Protein 6QLA (pdb70)

Nearest PDB structures (foldseek):
  6qla-assembly1_B  TM=1.001E+00  e=7.363E-68  permafrost metagenome
  6zl7-assembly1_A  TM=1.003E+00  e=6.045E-66  uncultured bacterium
  6qin-assembly1_B  TM=1.001E+00  e=2.242E-65  permafrost metagenome
  6qin-assembly1_A  TM=1.002E+00  e=3.211E-62  permafrost metagenome
  4q3o-assembly4_H  TM=8.516E-01  e=9.243E-25  unidentified

Foldseek 3Di:
DCVPDDFPPVFDPLVVVVVVVVVVLDDDDCVPVLVVLQVSVVVVLVVLLVLLVVVAAWDWDWDAFLNWIKIKIAGNVAADLQAPQAEEEEEEDDLQAYCADSRQCLVQGLLRRLLRYIYIYTRWDGPPVAAPPRRLVRSLRNVVRCVVRHPQLRYEYEYFQVRLLNSQLNQLVNVVVVHDGHQEYESELHYLWAQADDLCDLLPVFDDDPPDDTDHDDRDHPGSRCPPPDSPPCSSRVLVPLVSLLVHAEYEYEFEQNESRQVVSVSSQVSNVVSVHHYHYYYHYSAYGPRLSNPRGVVNSVVSNVVSVSSSVRGDRDD/DCVPDDFPPVFDPQVVVLVVVVVVLDDDDCPPVLVVVQVSVVVVLVVLLVLLVVPFAWDWDWDAFLNWIKIKIAGPVAADLQAPQAEEEEEEDDLQAYCADSRQCLVFGLLRRLLRYIYIYTRWDGPPVAAPPRRLVRSLRNVVRCVVRHPQLRYEYEYFQVRLQNSQLNQLVNVVVVHDGHQEYESELHYLWAQADDLCDLLPVFDDDPPDDTDHDDRFHPRSNCPPPDSPPCSRRVLVPLVSLLVHHEYEYEFEQNESRQVVSVSSVVSNVVSVHHYHYYYHYSAYGPRLSNPRGVVNSVVSNVVSVSSSVRGDRDD

Structure (mmCIF, N/CA/C/O backbone):
data_6QLA
#
_entry.id   6QLA
#
_cell.length_a   47.140
_cell.length_b   92.180
_cell.length_c   74.460
_cell.angle_alpha   90.000
_cell.angle_beta   106.410
_cell.angle_gamma   90.000
#
_symmetry.space_group_name_H-M   'P 1 21 1'
#
loop_
_entity.id
_entity.type
_entity.pdbx_description
1 polymer PMGL2
2 non-polymer 'CHLORIDE ION'
3 non-polymer 1-(2-METHOXY-ETHOXY)-2-{2-[2-(2-METHOXY-ETHOXY]-ETHOXY}-ETHANE
4 non-polymer 'MAGNESIUM ION'
5 water water
#
loop_
_atom_site.group_PDB
_atom_site.id
_atom_site.type_symbol
_atom_site.label_atom_id
_atom_site.label_alt_id
_atom_site.label_comp_id
_atom_site.label_asym_id
_atom_site.label_entity_id
_atom_site.label_seq_id
_atom_site.pdbx_PDB_ins_code
_atom_site.Cartn_x
_atom_site.Cartn_y
_atom_site.Cartn_z
_atom_site.occupancy
_atom_site.B_iso_or_equiv
_atom_site.auth_seq_id
_atom_site.auth_comp_id
_atom_site.auth_asym_id
_atom_site.auth_atom_id
_atom_site.pdbx_PDB_model_num
ATOM 1 N N . LEU A 1 14 ? 35.237 19.211 11.984 1.00 53.55 14 LEU A N 1
ATOM 2 C CA . LEU A 1 14 ? 35.155 19.079 10.506 1.00 54.66 14 LEU A CA 1
ATOM 3 C C . LEU A 1 14 ? 33.786 19.600 10.034 1.00 45.67 14 LEU A C 1
ATOM 4 O O . LEU A 1 14 ? 33.737 20.396 9.090 1.00 44.98 14 LEU A O 1
ATOM 6 N N . MET A 1 15 ? 32.710 19.172 10.679 1.00 44.11 15 MET A N 1
ATOM 7 C CA . MET A 1 15 ? 31.321 19.418 10.213 1.00 44.71 15 MET A CA 1
ATOM 8 C C . MET A 1 15 ? 30.872 20.851 10.523 1.00 49.61 15 MET A C 1
ATOM 9 O O . MET A 1 15 ? 29.887 21.282 9.906 1.00 45.54 15 MET A O 1
ATOM 14 N N . SER A 1 16 ? 31.546 21.550 11.440 1.00 56.02 16 SER A N 1
ATOM 15 C CA . SER A 1 16 ? 31.208 22.940 11.858 1.00 57.38 16 SER A CA 1
ATOM 16 C C . SER A 1 16 ? 31.484 23.910 10.698 1.00 56.07 16 SER A C 1
ATOM 17 O O . SER A 1 16 ? 30.901 25.031 10.713 1.00 52.12 16 SER A O 1
ATOM 19 N N . TRP A 1 17 ? 32.315 23.493 9.729 1.00 46.32 17 TRP A N 1
ATOM 20 C CA . TRP A 1 17 ? 32.629 24.262 8.493 1.00 48.24 17 TRP A CA 1
ATOM 21 C C . TRP A 1 17 ? 31.481 24.155 7.470 1.00 43.95 17 TRP A C 1
ATOM 22 O O . TRP A 1 17 ? 31.490 24.915 6.461 1.00 43.19 17 TRP A O 1
ATOM 33 N N . LEU A 1 18 ? 30.571 23.192 7.637 1.00 32.78 18 LEU A N 1
ATOM 34 C CA . LEU A 1 18 ? 29.483 22.974 6.655 1.00 28.76 18 LEU A CA 1
ATOM 35 C C . LEU A 1 18 ? 28.270 23.755 7.102 1.00 25.06 18 LEU A C 1
ATOM 36 O O . LEU A 1 18 ? 27.946 23.859 8.301 1.00 25.57 18 LEU A O 1
ATOM 41 N N . PRO A 1 19 ? 27.420 24.168 6.135 1.00 20.29 19 PRO A N 1
ATOM 42 C CA . PRO A 1 19 ? 26.091 24.616 6.469 1.00 22.31 19 PRO A CA 1
ATOM 43 C C . PRO A 1 19 ? 25.333 23.389 6.950 1.00 21.47 19 PRO A C 1
ATOM 44 O O . PRO A 1 19 ? 25.749 22.244 6.633 1.00 20.34 19 PRO A O 1
ATOM 48 N N . PRO A 1 20 ? 24.205 23.593 7.630 1.00 21.57 20 PRO A N 1
ATOM 49 C CA . PRO A 1 20 ? 23.289 22.493 7.883 1.00 20.49 20 PRO A CA 1
ATOM 50 C C . PRO A 1 20 ? 22.960 21.849 6.527 1.00 19.90 20 PRO A C 1
ATOM 51 O O . PRO A 1 20 ? 22.896 22.529 5.495 1.00 18.69 20 PRO A O 1
ATOM 55 N N . SER A 1 21 ? 22.712 20.541 6.517 1.00 16.46 21 SER A N 1
ATOM 56 C CA . SER A 1 21 ? 22.265 19.898 5.270 1.00 14.95 21 SER A CA 1
ATOM 57 C C . SER A 1 21 ? 21.054 20.654 4.722 1.00 12.70 21 SER A C 1
ATOM 58 O O . SER A 1 21 ? 20.065 20.875 5.399 1.00 13.86 21 SER A O 1
ATOM 61 N N . ASN A 1 22 ? 21.140 20.948 3.418 1.00 13.43 22 ASN A N 1
ATOM 62 C CA . ASN A 1 22 ? 20.045 21.654 2.738 1.00 13.98 22 ASN A CA 1
ATOM 63 C C . ASN A 1 22 ? 18.819 20.770 2.535 1.00 13.31 22 ASN A C 1
ATOM 64 O O . ASN A 1 22 ? 17.802 21.226 2.040 1.00 15.13 22 ASN A O 1
ATOM 69 N N . GLN A 1 23 ? 18.869 19.483 2.917 1.00 11.78 23 GLN A N 1
ATOM 70 C CA . GLN A 1 23 ? 17.694 18.598 2.892 1.00 13.05 23 GLN A CA 1
ATOM 71 C C . GLN A 1 23 ? 16.787 18.806 4.094 1.00 12.28 23 GLN A C 1
ATOM 72 O O . GLN A 1 23 ? 15.636 18.355 4.058 1.00 15.65 23 GLN A O 1
ATOM 78 N N . LEU A 1 24 ? 17.273 19.424 5.150 1.00 12.35 24 LEU A N 1
ATOM 79 C CA . LEU A 1 24 ? 16.572 19.454 6.451 1.00 13.75 24 LEU A CA 1
ATOM 80 C C . LEU A 1 24 ? 15.399 20.447 6.467 1.00 14.43 24 LEU A C 1
ATOM 81 O O . LEU A 1 24 ? 15.524 21.566 5.903 1.00 15.75 24 LEU A O 1
ATOM 86 N N . SER A 1 25 ? 14.340 20.074 7.152 1.00 14.08 25 SER A N 1
ATOM 87 C CA . SER A 1 25 ? 13.161 20.933 7.430 1.00 14.76 25 SER A CA 1
ATOM 88 C C . SER A 1 25 ? 13.624 22.100 8.298 1.00 15.66 25 SER A C 1
ATOM 89 O O . SER A 1 25 ? 14.592 22.020 9.065 1.00 14.72 25 SER A O 1
ATOM 92 N N . PRO A 1 26 ? 12.860 23.213 8.302 1.00 17.60 26 PRO A N 1
ATOM 93 C CA . PRO A 1 26 ? 13.151 24.264 9.284 1.00 17.96 26 PRO A CA 1
ATOM 94 C C . PRO A 1 26 ? 13.082 23.781 10.731 1.00 15.23 26 PRO A C 1
ATOM 95 O O . PRO A 1 26 ? 13.891 24.185 11.570 1.00 17.20 26 PRO A O 1
ATOM 99 N N . GLU A 1 27 ? 12.162 22.866 11.012 1.00 15.32 27 GLU A N 1
ATOM 100 C CA . GLU A 1 27 ? 12.025 22.287 12.362 1.00 15.13 27 GLU A CA 1
ATOM 101 C C . GLU A 1 27 ? 13.307 21.535 12.701 1.00 15.20 27 GLU A C 1
ATOM 102 O O . GLU A 1 27 ? 13.805 21.665 13.843 1.00 14.68 27 GLU A O 1
ATOM 111 N N . ALA A 1 28 ? 13.867 20.735 11.781 1.00 12.95 28 ALA A N 1
ATOM 112 C CA . ALA A 1 28 ? 15.119 20.023 12.102 1.00 15.03 28 ALA A CA 1
ATOM 113 C C . ALA A 1 28 ? 16.267 21.011 12.357 1.00 13.96 28 ALA A C 1
ATOM 114 O O . ALA A 1 28 ? 17.098 20.732 13.211 1.00 14.41 28 ALA A O 1
ATOM 116 N N . ARG A 1 29 ? 16.325 22.098 11.592 1.00 15.65 29 ARG A N 1
ATOM 117 C CA . ARG A 1 29 ? 17.405 23.077 11.848 1.00 16.40 29 ARG A CA 1
ATOM 118 C C . ARG A 1 29 ? 17.266 23.657 13.257 1.00 16.80 29 ARG A C 1
ATOM 119 O O . ARG A 1 29 ? 18.336 23.840 13.932 1.00 16.62 29 ARG A O 1
ATOM 132 N N . SER A 1 30 ? 16.041 23.854 13.734 1.00 17.83 30 SER A N 1
ATOM 133 C CA . SER A 1 30 ? 15.783 24.318 15.125 1.00 17.06 30 SER A CA 1
ATOM 134 C C . SER A 1 30 ? 16.232 23.243 16.118 1.00 18.51 30 SER A C 1
ATOM 135 O O . SER A 1 30 ? 16.927 23.527 17.115 1.00 16.63 30 SER A O 1
ATOM 140 N N . VAL A 1 31 ? 15.870 21.990 15.853 1.00 14.79 31 VAL A N 1
ATOM 141 C CA . VAL A 1 31 ? 16.272 20.906 16.776 1.00 14.57 31 VAL A CA 1
ATOM 142 C C . VAL A 1 31 ? 17.803 20.817 16.853 1.00 14.27 31 VAL A C 1
ATOM 143 O O . VAL A 1 31 ? 18.309 20.522 17.923 1.00 16.55 31 VAL A O 1
ATOM 147 N N . LEU A 1 32 ? 18.506 20.984 15.745 1.00 14.01 32 LEU A N 1
ATOM 148 C CA . LEU A 1 32 ? 19.984 20.909 15.752 1.00 16.03 32 LEU A CA 1
ATOM 149 C C . LEU A 1 32 ? 20.534 21.908 16.773 1.00 16.00 32 LEU A C 1
ATOM 150 O O . LEU A 1 32 ? 21.468 21.591 17.466 1.00 16.43 32 LEU A O 1
ATOM 155 N N . ASP A 1 33 ? 19.946 23.092 16.837 1.00 16.45 33 ASP A N 1
ATOM 156 C CA . ASP A 1 33 ? 20.460 24.080 17.821 1.00 16.58 33 ASP A CA 1
ATOM 157 C C . ASP A 1 33 ? 20.079 23.666 19.235 1.00 17.99 33 ASP A C 1
ATOM 158 O O . ASP A 1 33 ? 20.879 23.835 20.190 1.00 17.57 33 ASP A O 1
ATOM 163 N N . ARG A 1 34 ? 18.887 23.105 19.422 1.00 15.39 34 ARG A N 1
ATOM 164 C CA . ARG A 1 34 ? 18.474 22.612 20.762 1.00 16.47 34 ARG A CA 1
ATOM 165 C C . ARG A 1 34 ? 19.380 21.467 21.199 1.00 17.12 34 ARG A C 1
ATOM 166 O O . ARG A 1 34 ? 19.731 21.371 22.430 1.00 17.31 34 ARG A O 1
ATOM 180 N N . MET A 1 35 ? 19.781 20.630 20.248 1.00 17.75 35 MET A N 1
ATOM 181 C CA . MET A 1 35 ? 20.704 19.517 20.562 1.00 17.78 35 MET A CA 1
ATOM 182 C C . MET A 1 35 ? 22.020 20.085 21.091 1.00 18.73 35 MET A C 1
ATOM 183 O O . MET A 1 35 ? 22.552 19.521 22.056 1.00 19.48 35 MET A O 1
ATOM 188 N N . ASP A 1 36 ? 22.537 21.145 20.447 1.00 20.63 36 ASP A N 1
ATOM 189 C CA . ASP A 1 36 ? 23.834 21.763 20.836 1.00 24.05 36 ASP A CA 1
ATOM 190 C C . ASP A 1 36 ? 23.668 22.355 22.234 1.00 23.68 36 ASP A C 1
ATOM 191 O O . ASP A 1 36 ? 24.551 22.159 23.088 1.00 23.01 36 ASP A O 1
ATOM 196 N N . ALA A 1 37 ? 22.533 22.976 22.533 1.00 21.17 37 ALA A N 1
ATOM 197 C CA . ALA A 1 37 ? 22.315 23.596 23.862 1.00 22.29 37 ALA A CA 1
ATOM 198 C C . ALA A 1 37 ? 22.225 22.508 24.938 1.00 23.78 37 ALA A C 1
ATOM 199 O O . ALA A 1 37 ? 22.480 22.793 26.109 1.00 25.79 37 ALA A O 1
ATOM 201 N N . ALA A 1 38 ? 21.799 21.290 24.580 1.00 21.12 38 ALA A N 1
ATOM 202 C CA . ALA A 1 38 ? 21.536 20.192 25.530 1.00 20.97 38 ALA A CA 1
ATOM 203 C C . ALA A 1 38 ? 22.809 19.366 25.756 1.00 23.72 38 ALA A C 1
ATOM 204 O O . ALA A 1 38 ? 22.715 18.405 26.514 1.00 26.86 38 ALA A O 1
ATOM 206 N N . LYS A 1 39 ? 23.926 19.698 25.109 1.00 23.35 39 LYS A N 1
ATOM 207 C CA . LYS A 1 39 ? 25.178 18.893 25.180 1.00 28.00 39 LYS A CA 1
ATOM 208 C C . LYS A 1 39 ? 25.722 18.946 26.614 1.00 27.74 39 LYS A C 1
ATOM 209 O O . LYS A 1 39 ? 25.522 19.951 27.339 1.00 28.70 39 LYS A O 1
ATOM 211 N N . ALA A 1 40 ? 26.278 17.830 27.061 1.00 27.32 40 ALA A N 1
ATOM 212 C CA . ALA A 1 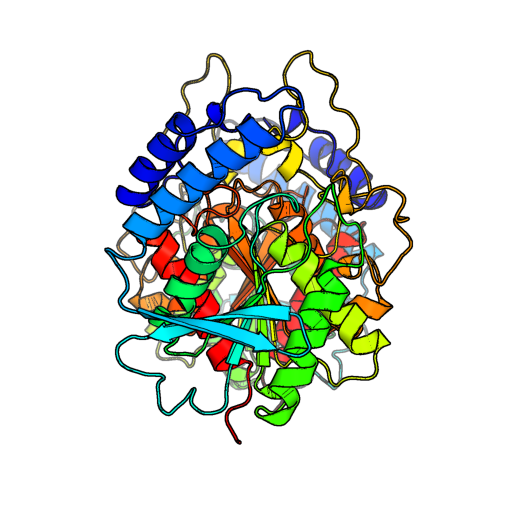40 ? 26.824 17.696 28.425 1.00 28.58 40 ALA A CA 1
ATOM 213 C C . ALA A 1 40 ? 28.095 18.516 28.560 1.00 30.32 40 ALA A C 1
ATOM 214 O O . ALA A 1 40 ? 28.904 18.560 27.640 1.00 30.13 40 ALA A O 1
ATOM 216 N N . PRO A 1 41 ? 28.321 19.113 29.749 1.00 31.30 41 PRO A N 1
ATOM 217 C CA . PRO A 1 41 ? 29.619 19.701 30.082 1.00 38.26 41 PRO A CA 1
ATOM 218 C C . PRO A 1 41 ? 30.580 18.543 30.379 1.00 41.15 41 PRO A C 1
ATOM 219 O O . PRO A 1 41 ? 30.176 17.387 30.298 1.00 37.02 41 PRO A O 1
ATOM 223 N N . GLU A 1 42 ? 31.837 18.850 30.711 1.00 46.83 42 GLU A N 1
ATOM 224 C CA . GLU A 1 42 ? 32.866 17.812 30.999 1.00 48.80 42 GLU A CA 1
ATOM 225 C C . GLU A 1 42 ? 32.634 17.267 32.409 1.00 43.21 42 GLU A C 1
ATOM 226 O O . GLU A 1 42 ? 32.405 18.080 33.325 1.00 41.82 42 GLU A O 1
ATOM 232 N N . PHE A 1 43 ? 32.631 15.946 32.575 1.00 42.11 43 PHE A N 1
ATOM 233 C CA . PHE A 1 43 ? 32.330 15.297 33.877 1.00 42.91 43 PHE A CA 1
ATOM 234 C C . PHE A 1 43 ? 33.586 14.730 34.528 1.00 49.76 43 PHE A C 1
ATOM 235 O O . PHE A 1 43 ? 33.480 14.340 35.699 1.00 44.59 43 PHE A O 1
ATOM 243 N N . ASN A 1 44 ? 34.678 14.569 33.779 1.00 51.49 44 ASN A N 1
ATOM 244 C CA . ASN A 1 44 ? 35.959 14.089 34.366 1.00 54.00 44 ASN A CA 1
ATOM 245 C C . ASN A 1 44 ? 35.763 12.707 35.029 1.00 51.88 44 ASN A C 1
ATOM 246 O O . ASN A 1 44 ? 36.327 12.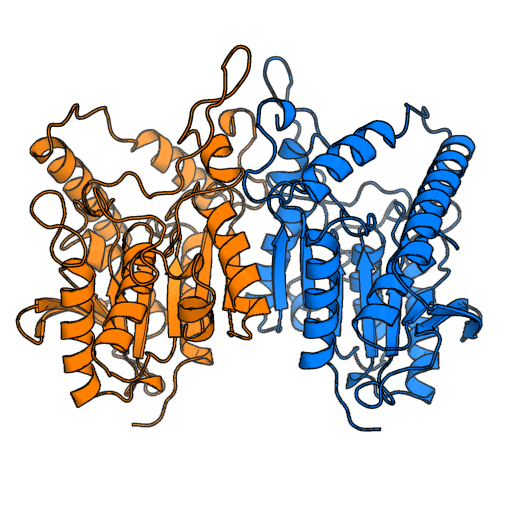501 36.116 1.00 51.25 44 ASN A O 1
ATOM 248 N N . GLY A 1 45 ? 34.964 11.812 34.430 1.00 56.07 45 GLY A N 1
ATOM 249 C CA . GLY A 1 45 ? 34.712 10.445 34.932 1.00 54.15 45 GLY A CA 1
ATOM 250 C C . GLY A 1 45 ? 33.727 10.397 36.096 1.00 53.76 45 GLY A C 1
ATOM 251 O O . GLY A 1 45 ? 33.571 9.320 36.698 1.00 57.98 45 GLY A O 1
ATOM 252 N N . ASP A 1 46 ? 33.087 11.514 36.424 1.00 45.00 46 ASP A N 1
ATOM 253 C CA . ASP A 1 46 ? 32.113 11.594 37.539 1.00 37.42 46 ASP A CA 1
ATOM 254 C C . ASP A 1 46 ? 30.785 10.979 37.069 1.00 33.19 46 ASP A C 1
ATOM 255 O O . ASP A 1 46 ? 29.934 11.734 36.553 1.00 33.04 46 ASP A O 1
ATOM 260 N N . LEU A 1 47 ? 30.641 9.677 37.254 1.00 27.45 47 LEU A N 1
ATOM 261 C CA . LEU A 1 47 ? 29.463 8.893 36.815 1.00 27.26 47 LEU A CA 1
ATOM 262 C C . LEU A 1 47 ? 28.206 9.445 37.484 1.00 26.70 47 LEU A C 1
ATOM 263 O O . LEU A 1 47 ? 27.134 9.456 36.828 1.00 25.07 47 LEU A O 1
ATOM 268 N N . VAL A 1 48 ? 28.271 9.806 38.756 1.00 23.38 48 VAL A N 1
ATOM 269 C CA . VAL A 1 48 ? 27.055 10.303 39.472 1.00 22.30 48 VAL A CA 1
ATOM 270 C C . VAL A 1 48 ? 26.561 11.579 38.783 1.00 23.37 48 VAL A C 1
ATOM 271 O O . VAL A 1 48 ? 25.334 11.685 38.507 1.00 22.02 48 VAL A O 1
ATOM 275 N N . ARG A 1 49 ? 27.454 12.531 38.495 1.00 24.49 49 ARG A N 1
ATOM 276 C CA . ARG A 1 49 ? 27.083 13.786 37.814 1.00 26.15 49 ARG A CA 1
ATOM 277 C C . ARG A 1 49 ? 26.562 13.457 36.402 1.00 22.35 49 ARG A C 1
ATOM 278 O O . ARG A 1 49 ? 25.583 14.081 35.967 1.00 22.78 49 ARG A O 1
ATOM 286 N N . GLN A 1 50 ? 27.231 12.546 35.722 1.00 22.36 50 GLN A N 1
ATOM 287 C CA . GLN A 1 50 ? 26.893 12.177 34.324 1.00 23.02 50 GLN A CA 1
ATOM 288 C C . GLN A 1 50 ? 25.483 11.570 34.330 1.00 21.57 50 GLN A C 1
ATOM 289 O O . GLN A 1 50 ? 24.639 12.003 33.510 1.00 19.85 50 GLN A O 1
ATOM 295 N N . ARG A 1 51 ? 25.214 10.615 35.201 1.00 19.87 51 ARG A N 1
ATOM 296 C CA . ARG A 1 51 ? 23.873 10.012 35.343 1.00 18.68 51 ARG A CA 1
ATOM 297 C C . ARG A 1 51 ? 22.830 11.081 35.642 1.00 18.96 51 ARG A C 1
ATOM 298 O O . ARG A 1 51 ? 21.727 11.065 35.023 1.00 19.07 51 ARG A O 1
ATOM 306 N N . ALA A 1 52 ? 23.113 12.015 36.548 1.00 19.46 52 ALA A N 1
ATOM 307 C CA . ALA A 1 52 ? 22.123 13.047 36.880 1.00 18.93 52 ALA A CA 1
ATOM 308 C C . ALA A 1 52 ? 21.821 13.907 35.644 1.00 17.38 52 ALA A C 1
ATOM 309 O O . ALA A 1 52 ? 20.641 14.298 35.433 1.00 19.51 52 ALA A O 1
ATOM 311 N N . PHE A 1 53 ? 22.840 14.227 34.846 1.00 17.19 53 PHE A N 1
ATOM 312 C CA . PHE A 1 53 ? 22.710 15.077 33.646 1.00 17.75 53 PHE A CA 1
ATOM 313 C C . PHE A 1 53 ? 21.788 14.369 32.649 1.00 17.14 53 PHE A C 1
ATOM 314 O O . PHE A 1 53 ? 20.828 15.008 32.123 1.00 18.79 53 PHE A O 1
ATOM 322 N N . TYR A 1 54 ? 22.061 13.102 32.406 1.00 17.40 54 TYR A N 1
ATOM 323 C CA . TYR A 1 54 ? 21.287 12.362 31.365 1.00 17.99 54 TYR A CA 1
ATOM 324 C C . TYR A 1 54 ? 19.912 12.014 31.894 1.00 16.83 54 TYR A C 1
ATOM 325 O O . TYR A 1 54 ? 18.958 11.865 31.083 1.00 17.52 54 TYR A O 1
ATOM 334 N N . GLN A 1 55 ? 19.713 11.861 33.194 1.00 16.90 55 GLN A N 1
ATOM 335 C CA . GLN A 1 55 ? 18.356 11.733 33.773 1.00 17.10 55 GLN A CA 1
ATOM 336 C C . GLN A 1 55 ? 17.529 12.945 33.362 1.00 18.50 55 GLN A C 1
ATOM 337 O O . GLN A 1 55 ? 16.372 12.767 32.877 1.00 17.24 55 GLN A O 1
ATOM 343 N N . GLN A 1 56 ? 18.074 14.133 33.524 1.00 17.87 56 GLN A N 1
ATOM 344 C CA . GLN A 1 56 ? 17.342 15.356 33.161 1.00 18.70 56 GLN A CA 1
ATOM 345 C C . GLN A 1 56 ? 17.120 15.406 31.644 1.00 18.57 56 GLN A C 1
ATOM 346 O O . GLN A 1 56 ? 16.037 15.838 31.210 1.00 16.79 56 GLN A O 1
ATOM 352 N N . PHE A 1 57 ? 18.131 15.062 30.851 1.00 17.10 57 PHE A N 1
ATOM 353 C CA . PHE A 1 57 ? 18.024 15.064 29.382 1.00 15.79 57 PHE A CA 1
ATOM 354 C C . PHE A 1 57 ? 16.856 14.141 28.974 1.00 15.85 57 PHE A C 1
ATOM 355 O O . PHE A 1 57 ? 15.962 14.608 28.205 1.00 13.88 57 PHE A O 1
ATOM 363 N N . ASN A 1 58 ? 16.812 12.930 29.525 1.00 14.96 58 ASN A N 1
ATOM 364 C CA . ASN A 1 58 ? 15.766 11.939 29.152 1.00 14.15 58 ASN A CA 1
ATOM 365 C C . ASN A 1 58 ? 14.411 12.444 29.648 1.00 15.89 58 ASN A C 1
ATOM 366 O O . ASN A 1 58 ? 13.374 12.297 28.899 1.00 14.19 58 ASN A O 1
ATOM 371 N N . ASP A 1 59 ? 14.358 13.064 30.832 1.00 15.12 59 ASP A N 1
ATOM 372 C CA . ASP A 1 59 ? 13.074 13.622 31.298 1.00 15.09 59 ASP A CA 1
ATOM 373 C C . ASP A 1 59 ? 12.619 14.737 30.340 1.00 14.25 59 ASP A C 1
ATOM 374 O O . ASP A 1 59 ? 11.397 14.832 30.116 1.00 15.04 59 ASP A O 1
ATOM 379 N N . ASP A 1 60 ? 13.533 15.570 29.839 1.00 14.52 60 ASP A N 1
ATOM 380 C CA . ASP A 1 60 ? 13.155 16.662 28.912 1.00 15.42 60 ASP A CA 1
ATOM 381 C C . ASP A 1 60 ? 12.574 16.058 27.609 1.00 14.91 60 ASP A C 1
ATOM 382 O O . ASP A 1 60 ? 11.551 16.582 27.087 1.00 14.65 60 ASP A O 1
ATOM 387 N N . ARG A 1 61 ? 13.225 15.042 27.052 1.00 13.41 61 ARG A N 1
ATOM 388 C CA . ARG A 1 61 ? 12.739 14.416 25.788 1.00 13.23 61 ARG A CA 1
ATOM 389 C C . ARG A 1 61 ? 11.378 13.783 26.080 1.00 13.41 61 ARG A C 1
ATOM 390 O O . ARG A 1 61 ? 10.490 13.804 25.179 1.00 14.21 61 ARG A O 1
ATOM 398 N N . LEU A 1 62 ? 11.177 13.252 27.284 1.00 13.55 62 LEU A N 1
ATOM 399 C CA . LEU A 1 62 ? 9.907 12.585 27.633 1.00 12.78 62 LEU A CA 1
ATOM 400 C C . LEU A 1 62 ? 8.778 13.603 27.601 1.00 16.26 62 LEU A C 1
ATOM 401 O O . LEU A 1 62 ? 7.669 13.264 27.084 1.00 14.74 62 LEU A O 1
ATOM 406 N N . VAL A 1 63 ? 9.027 14.792 28.130 1.00 17.72 63 VAL A N 1
ATOM 407 C CA . VAL A 1 63 ? 7.993 15.857 28.093 1.00 16.64 63 VAL A CA 1
ATOM 408 C C . VAL A 1 63 ? 7.611 16.090 26.628 1.00 14.57 63 VAL A C 1
ATOM 409 O O . VAL A 1 63 ? 6.399 16.185 26.305 1.00 18.38 63 VAL A O 1
ATOM 413 N N . GLU A 1 64 ? 8.590 16.146 25.747 1.00 14.38 64 GLU A N 1
ATOM 414 C CA . GLU A 1 64 ? 8.337 16.431 24.320 1.00 15.03 64 GLU A CA 1
ATOM 415 C C . GLU A 1 64 ? 7.551 15.271 23.705 1.00 14.40 64 GLU A C 1
ATOM 416 O O . GLU A 1 64 ? 6.607 15.502 22.918 1.00 15.93 64 GLU A O 1
ATOM 422 N N . MET A 1 65 ? 7.873 14.043 24.061 1.00 13.76 65 MET A N 1
ATOM 423 C CA . MET A 1 65 ? 7.148 12.866 23.544 1.00 15.02 65 MET A CA 1
ATOM 424 C C . MET A 1 65 ? 5.686 12.948 23.954 1.00 16.83 65 MET A C 1
ATOM 425 O O . MET A 1 65 ? 4.809 12.608 23.126 1.00 17.16 65 MET A O 1
ATOM 430 N N . ARG A 1 66 ? 5.428 13.311 25.213 1.00 16.41 66 ARG A N 1
ATOM 431 C CA . ARG A 1 66 ? 4.042 13.303 25.749 1.00 17.71 66 ARG A CA 1
ATOM 432 C C . ARG A 1 66 ? 3.219 14.408 25.116 1.00 18.87 66 ARG A C 1
ATOM 433 O O . ARG A 1 66 ? 2.010 14.238 25.076 1.00 23.43 66 ARG A O 1
ATOM 447 N N . ARG A 1 67 ? 3.825 15.438 24.588 1.00 17.64 67 ARG A N 1
ATOM 448 C CA . ARG A 1 67 ? 3.109 16.488 23.833 1.00 22.17 67 ARG A CA 1
ATOM 449 C C . ARG A 1 67 ? 2.642 15.940 22.480 1.00 22.64 67 ARG A C 1
ATOM 450 O O . ARG A 1 67 ? 1.649 16.411 21.941 1.00 26.33 67 ARG A O 1
ATOM 465 N N . VAL A 1 68 ? 3.415 15.062 21.856 1.00 16.88 68 VAL A N 1
ATOM 466 C CA . VAL A 1 68 ? 3.181 14.646 20.455 1.00 16.42 68 VAL A CA 1
ATOM 467 C C . VAL A 1 68 ? 2.313 13.393 20.443 1.00 15.03 68 VAL A C 1
ATOM 468 O O . VAL A 1 68 ? 1.435 13.263 19.559 1.00 16.39 68 VAL A O 1
ATOM 472 N N . PHE A 1 69 ? 2.520 12.488 21.381 1.00 12.47 69 PHE A N 1
ATOM 473 C CA . PHE A 1 69 ? 1.964 11.123 21.349 1.00 12.54 69 PHE A CA 1
ATOM 474 C C . PHE A 1 69 ? 1.107 10.841 22.574 1.00 14.51 69 PHE A C 1
ATOM 475 O O . PHE A 1 69 ? 1.527 11.218 23.704 1.00 17.10 69 PHE A O 1
ATOM 483 N N . ARG A 1 70 ? 0.033 10.114 22.361 1.00 16.00 70 ARG A N 1
ATOM 484 C CA . ARG A 1 70 ? -0.872 9.691 23.454 1.00 17.68 70 ARG A CA 1
ATOM 485 C C . ARG A 1 70 ? -0.696 8.205 23.709 1.00 13.47 70 ARG A C 1
ATOM 486 O O . ARG A 1 70 ? -1.121 7.409 22.879 1.00 14.56 70 ARG A O 1
ATOM 494 N N . THR A 1 71 ? -0.065 7.854 24.825 1.00 14.03 71 THR A N 1
ATOM 495 C CA . THR A 1 71 ? 0.210 6.460 25.201 1.00 12.56 71 THR A CA 1
ATOM 496 C C . THR A 1 71 ? -0.222 6.212 26.629 1.00 13.88 71 THR A C 1
ATOM 497 O O . THR A 1 71 ? -0.356 7.200 27.399 1.00 16.27 71 THR A O 1
ATOM 501 N N . ARG A 1 72 ? -0.311 4.971 26.961 1.00 13.41 72 ARG A N 1
ATOM 502 C CA . ARG A 1 72 ? -0.457 4.501 28.360 1.00 17.21 72 ARG A CA 1
ATOM 503 C C . ARG A 1 72 ? 0.732 3.587 28.633 1.00 18.75 72 ARG A C 1
ATOM 504 O O . ARG A 1 72 ? 1.192 2.886 27.683 1.00 15.81 72 ARG A O 1
ATOM 512 N N . GLU A 1 73 ? 1.288 3.670 29.831 1.00 18.99 73 GLU A N 1
ATOM 513 C CA . GLU A 1 73 ? 2.438 2.833 30.227 1.00 20.71 73 GLU A CA 1
ATOM 514 C C . GLU A 1 73 ? 2.065 2.056 31.474 1.00 23.10 73 GLU A C 1
ATOM 515 O O . GLU A 1 73 ? 1.332 2.624 32.369 1.00 23.07 73 GLU A O 1
ATOM 521 N N . ARG A 1 74 ? 2.423 0.783 31.520 1.00 17.74 74 ARG A N 1
ATOM 522 C CA . ARG A 1 74 ? 2.240 -0.020 32.757 1.00 18.46 74 ARG A CA 1
ATOM 523 C C . ARG A 1 74 ? 3.599 -0.636 33.076 1.00 20.39 74 ARG A C 1
ATOM 524 O O . ARG A 1 74 ? 4.293 -1.084 32.181 1.00 18.09 74 ARG A O 1
ATOM 532 N N . HIS A 1 75 ? 3.946 -0.698 34.342 1.00 17.97 75 HIS A N 1
ATOM 533 C CA . HIS A 1 75 ? 5.064 -1.550 34.827 1.00 16.58 75 HIS A CA 1
ATOM 534 C C . HIS A 1 75 ? 4.646 -3.004 34.942 1.00 18.71 75 HIS A C 1
ATOM 535 O O . HIS A 1 75 ? 3.496 -3.356 35.366 1.00 19.23 75 HIS A O 1
ATOM 542 N N . GLU A 1 76 ? 5.524 -3.915 34.571 1.00 14.65 76 GLU A N 1
ATOM 543 C CA . GLU A 1 76 ? 5.351 -5.338 34.679 1.00 17.85 76 GLU A CA 1
ATOM 544 C C . GLU A 1 76 ? 6.717 -5.924 35.006 1.00 15.36 76 GLU A C 1
ATOM 545 O O . GLU A 1 76 ? 7.739 -5.199 34.963 1.00 14.90 76 GLU A O 1
ATOM 551 N N . THR A 1 77 ? 6.669 -7.170 35.403 1.00 15.83 77 THR A N 1
ATOM 552 C CA . THR A 1 77 ? 7.868 -8.004 35.615 1.00 16.51 77 THR A CA 1
ATOM 553 C C . THR A 1 77 ? 7.665 -9.223 34.749 1.00 19.35 77 THR A C 1
ATOM 554 O O . THR A 1 77 ? 6.654 -9.925 34.888 1.00 21.46 77 THR A O 1
ATOM 558 N N . LEU A 1 78 ? 8.616 -9.513 33.873 1.00 16.86 78 LEU A N 1
ATOM 559 C CA . LEU A 1 78 ? 8.577 -10.741 33.056 1.00 15.97 78 LEU A CA 1
ATOM 560 C C . LEU A 1 78 ? 9.849 -11.554 33.299 1.00 16.36 78 LEU A C 1
ATOM 561 O O . LEU A 1 78 ? 10.957 -11.023 33.105 1.00 16.48 78 LEU A O 1
ATOM 566 N N . ASN A 1 79 ? 9.685 -12.786 33.799 1.00 17.28 79 ASN A N 1
ATOM 567 C CA . ASN A 1 79 ? 10.819 -13.669 34.152 1.00 17.70 79 ASN A CA 1
ATOM 568 C C . ASN A 1 79 ? 11.817 -12.872 34.951 1.00 16.01 79 ASN A C 1
ATOM 569 O O . ASN A 1 79 ? 13.033 -12.840 34.636 1.00 17.84 79 ASN A O 1
ATOM 574 N N . ALA A 1 80 ? 11.333 -12.175 36.002 1.00 16.61 80 ALA A N 1
ATOM 575 C CA . ALA A 1 80 ? 12.143 -11.480 36.995 1.00 16.92 80 ALA A CA 1
ATOM 576 C C . ALA A 1 80 ? 12.844 -10.245 36.445 1.00 18.59 80 ALA A C 1
ATOM 577 O O . ALA A 1 80 ? 13.733 -9.701 37.096 1.00 20.20 80 ALA A O 1
ATOM 579 N N . VAL A 1 81 ? 12.426 -9.777 35.251 1.00 15.85 81 VAL A N 1
ATOM 580 C CA . VAL A 1 81 ? 12.986 -8.543 34.683 1.00 14.58 81 VAL A CA 1
ATOM 581 C C . VAL A 1 81 ? 11.906 -7.465 34.650 1.00 12.27 81 VAL A C 1
ATOM 582 O O . VAL A 1 81 ? 10.825 -7.716 34.165 1.00 13.53 81 VAL A O 1
ATOM 586 N N . HIS A 1 82 ? 12.261 -6.327 35.170 1.00 11.95 82 HIS A N 1
ATOM 587 C CA . HIS A 1 82 ? 11.374 -5.137 35.157 1.00 12.54 82 HIS A CA 1
ATOM 588 C C . HIS A 1 82 ? 11.242 -4.655 33.711 1.00 13.10 82 HIS A C 1
ATOM 589 O O . HIS A 1 82 ? 12.251 -4.416 33.043 1.00 13.07 82 HIS A O 1
ATOM 596 N N . VAL A 1 83 ? 10.022 -4.412 33.265 1.00 12.23 83 VAL A N 1
ATOM 597 C CA . VAL A 1 83 ? 9.697 -3.804 31.946 1.00 12.32 83 VAL A CA 1
ATOM 598 C C . VAL A 1 83 ? 8.656 -2.723 32.146 1.00 11.54 83 VAL A C 1
ATOM 599 O O . VAL A 1 83 ? 7.919 -2.702 33.185 1.00 12.09 83 VAL A O 1
ATOM 603 N N . GLN A 1 84 ? 8.544 -1.847 31.172 1.00 11.83 84 GLN A N 1
ATOM 604 C CA . GLN A 1 84 ? 7.361 -0.995 31.028 1.00 12.89 84 GLN A CA 1
ATOM 605 C C . GLN A 1 84 ? 6.679 -1.389 29.727 1.00 13.31 84 GLN A C 1
ATOM 606 O O . GLN A 1 84 ? 7.365 -1.516 28.690 1.00 12.54 84 GLN A O 1
ATOM 616 N N . VAL A 1 85 ? 5.385 -1.531 29.760 1.00 11.72 85 VAL A N 1
ATOM 617 C CA . VAL A 1 85 ? 4.571 -1.908 28.588 1.00 11.92 85 VAL A CA 1
ATOM 618 C C . VAL A 1 85 ? 3.898 -0.642 28.091 1.00 12.80 85 VAL A C 1
ATOM 619 O O . VAL A 1 85 ? 3.159 -0.013 28.836 1.00 13.84 85 VAL A O 1
ATOM 623 N N . VAL A 1 86 ? 4.201 -0.253 26.859 1.00 11.00 86 VAL A N 1
ATOM 624 C CA . VAL A 1 86 ? 3.797 1.070 26.318 1.00 10.95 86 VAL A CA 1
ATOM 625 C C . VAL A 1 86 ? 2.838 0.793 25.183 1.00 11.93 86 VAL A C 1
ATOM 626 O O . VAL A 1 86 ? 3.233 0.035 24.272 1.00 10.40 86 VAL A O 1
ATOM 630 N N . GLU A 1 87 ? 1.643 1.406 25.214 1.00 11.65 87 GLU A N 1
ATOM 631 C CA . GLU A 1 87 ? 0.648 1.147 24.153 1.00 13.11 87 GLU A CA 1
ATOM 632 C C . GLU A 1 87 ? 0.053 2.487 23.753 1.00 12.36 87 GLU A C 1
ATOM 633 O O . GLU A 1 87 ? -0.024 3.423 24.547 1.00 12.33 87 GLU A O 1
ATOM 639 N N . PRO A 1 88 ? -0.576 2.573 22.569 1.00 11.86 88 PRO A N 1
ATOM 640 C CA . PRO A 1 88 ? -1.421 3.716 22.284 1.00 12.15 88 PRO A CA 1
ATOM 641 C C . PRO A 1 88 ? -2.494 3.841 23.373 1.00 11.48 88 PRO A C 1
ATOM 642 O O . PRO A 1 88 ? -2.993 2.843 23.868 1.00 13.83 88 PRO A O 1
ATOM 646 N N . ALA A 1 89 ? -2.802 5.093 23.705 1.00 13.07 89 ALA A N 1
ATOM 647 C CA . ALA A 1 89 ? -3.707 5.359 24.843 1.00 16.06 89 ALA A CA 1
ATOM 648 C C . ALA A 1 89 ? -5.064 4.660 24.680 1.00 18.41 89 ALA A C 1
ATOM 649 O O . ALA A 1 89 ? -5.586 4.150 25.703 1.00 17.69 89 ALA A O 1
ATOM 651 N N . ASP A 1 90 ? -5.599 4.535 23.466 1.00 17.95 90 ASP A N 1
ATOM 652 C CA . ASP A 1 90 ? -6.941 3.903 23.298 1.00 21.23 90 ASP A CA 1
ATOM 653 C C . ASP A 1 90 ? -6.804 2.457 22.858 1.00 21.51 90 ASP A C 1
ATOM 654 O O . ASP A 1 90 ? -7.821 1.778 22.667 1.00 21.96 90 ASP A O 1
ATOM 659 N N . GLY A 1 91 ? -5.587 1.926 22.747 1.00 16.58 91 GLY A N 1
ATOM 660 C CA . GLY A 1 91 ? -5.387 0.505 22.528 1.00 16.51 91 GLY A CA 1
ATOM 661 C C . GLY A 1 91 ? -4.570 0.220 21.253 1.00 14.20 91 GLY A C 1
ATOM 662 O O . GLY A 1 91 ? -4.560 1.047 20.354 1.00 13.93 91 GLY A O 1
ATOM 663 N N . VAL A 1 92 ? -4.078 -1.008 21.154 1.00 14.68 92 VAL A N 1
ATOM 664 C CA . VAL A 1 92 ? -3.308 -1.409 19.953 1.00 13.56 92 VAL A CA 1
ATOM 665 C C . VAL A 1 92 ? -4.266 -1.624 18.778 1.00 13.09 92 VAL A C 1
ATOM 666 O O . VAL A 1 92 ? -5.468 -1.879 18.973 1.00 14.32 92 VAL A O 1
ATOM 670 N N . SER A 1 93 ? -3.739 -1.436 17.596 1.00 12.09 93 SER A N 1
ATOM 671 C CA . SER A 1 93 ? -4.503 -1.588 16.353 1.00 13.11 93 SER A CA 1
ATOM 672 C C . SER A 1 93 ? -4.839 -3.048 16.120 1.00 14.76 93 SER A C 1
ATOM 673 O O . SER A 1 93 ? -4.182 -3.964 16.600 1.00 14.87 93 SER A O 1
ATOM 678 N N . ALA A 1 94 ? -5.908 -3.307 15.381 1.00 14.31 94 ALA A N 1
ATOM 679 C CA . ALA A 1 94 ? -6.277 -4.653 14.948 1.00 17.32 94 ALA A CA 1
ATOM 680 C C . ALA A 1 94 ? -5.135 -5.310 14.170 1.00 15.60 94 ALA A C 1
ATOM 681 O O . ALA A 1 94 ? -4.880 -6.478 14.408 1.00 18.35 94 ALA A O 1
ATOM 683 N N . ARG A 1 95 ? -4.440 -4.559 13.331 1.00 16.77 95 ARG A N 1
ATOM 684 C CA . ARG A 1 95 ? -3.304 -5.054 12.516 1.00 18.72 95 ARG A CA 1
ATOM 685 C C . ARG A 1 95 ? -2.256 -5.699 13.459 1.00 19.14 95 ARG A C 1
ATOM 686 O O . ARG A 1 95 ? -1.606 -6.693 13.094 1.00 18.70 95 ARG A O 1
ATOM 694 N N . ASN A 1 96 ? -2.093 -5.146 14.662 1.00 15.10 96 ASN A N 1
ATOM 695 C CA . ASN A 1 96 ? -0.996 -5.537 15.571 1.00 13.76 96 ASN A CA 1
ATOM 696 C C . ASN A 1 96 ? -1.464 -6.300 16.813 1.00 15.34 96 ASN A C 1
ATOM 697 O O . ASN A 1 96 ? -0.698 -6.398 17.778 1.00 13.33 96 ASN A O 1
ATOM 702 N N . ARG A 1 97 ? -2.665 -6.834 16.799 1.00 15.01 97 ARG A N 1
ATOM 703 C CA . ARG A 1 97 ? -3.179 -7.573 17.976 1.00 16.44 97 ARG A CA 1
ATOM 704 C C . ARG A 1 97 ? -2.291 -8.759 18.370 1.00 16.75 97 ARG A C 1
ATOM 705 O O . ARG A 1 97 ? -2.266 -9.082 19.571 1.00 18.78 97 ARG A O 1
ATOM 713 N N . ASP A 1 98 ? -1.603 -9.376 17.424 1.00 15.16 98 ASP A N 1
ATOM 714 C CA . ASP A 1 98 ? -0.832 -10.601 17.693 1.00 15.08 98 ASP A CA 1
ATOM 715 C C . ASP A 1 98 ? 0.667 -10.322 17.559 1.00 13.18 98 ASP A C 1
ATOM 716 O O . ASP A 1 98 ? 1.427 -11.276 17.328 1.00 13.85 98 ASP A O 1
ATOM 721 N N . ARG A 1 99 ? 1.054 -9.052 17.650 1.00 11.35 99 ARG A N 1
ATOM 722 C CA . ARG A 1 99 ? 2.473 -8.641 17.518 1.00 11.06 99 ARG A CA 1
ATOM 723 C C . ARG A 1 99 ? 2.927 -7.929 18.784 1.00 11.92 99 ARG A C 1
ATOM 724 O O . ARG A 1 99 ? 2.118 -7.337 19.521 1.00 11.86 99 ARG A O 1
ATOM 732 N N . VAL A 1 100 ? 4.223 -7.913 19.038 1.00 10.32 100 VAL A N 1
ATOM 733 C CA . VAL A 1 100 ? 4.756 -7.100 20.147 1.00 10.05 100 VAL A CA 1
ATOM 734 C C . VAL A 1 100 ? 6.168 -6.690 19.759 1.00 10.26 100 VAL A C 1
ATOM 735 O O . VAL A 1 100 ? 6.838 -7.472 19.008 1.00 10.54 100 VAL A O 1
ATOM 739 N N . LEU A 1 101 ? 6.606 -5.521 20.188 1.00 9.12 101 LEU A N 1
ATOM 740 C CA . LEU A 1 101 ? 8.019 -5.121 20.051 1.00 9.10 101 LEU A CA 1
ATOM 741 C C . LEU A 1 101 ? 8.643 -5.092 21.433 1.00 9.63 101 LEU A C 1
ATOM 742 O O . LEU A 1 101 ? 8.033 -4.625 22.384 1.00 10.61 101 LEU A O 1
ATOM 747 N N . ILE A 1 102 ? 9.867 -5.517 21.504 1.00 9.37 102 ILE A N 1
ATOM 748 C CA . ILE A 1 102 ? 10.748 -5.294 22.657 1.00 9.51 102 ILE A CA 1
ATOM 749 C C . ILE A 1 102 ? 11.642 -4.115 22.345 1.00 9.55 102 ILE A C 1
ATOM 750 O O . ILE A 1 102 ? 12.351 -4.167 21.322 1.00 10.27 102 ILE A O 1
ATOM 755 N N . ASN A 1 103 ? 11.695 -3.096 23.180 1.00 9.22 103 ASN A N 1
ATOM 756 C CA . ASN A 1 103 ? 12.643 -2.001 23.086 1.00 8.23 103 ASN A CA 1
ATOM 757 C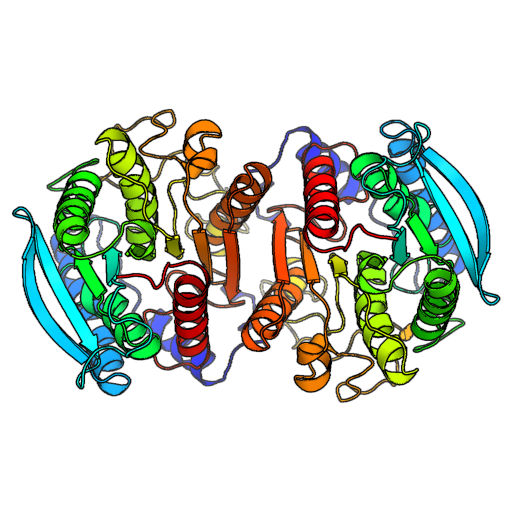 C . ASN A 1 103 ? 13.768 -2.192 24.114 1.00 9.98 103 ASN A C 1
ATOM 758 O O . ASN A 1 103 ? 13.503 -2.618 25.276 1.00 9.82 103 ASN A O 1
ATOM 763 N N . VAL A 1 104 ? 14.961 -1.893 23.666 1.00 9.45 104 VAL A N 1
ATOM 764 C CA . VAL A 1 104 ? 16.201 -1.894 24.476 1.00 9.69 104 VAL A CA 1
ATOM 765 C C . VAL A 1 104 ? 16.742 -0.480 24.426 1.00 8.65 104 VAL A C 1
ATOM 766 O O . VAL A 1 104 ? 17.287 -0.100 23.385 1.00 9.84 104 VAL A O 1
ATOM 770 N N . HIS A 1 105 ? 16.651 0.262 25.516 1.00 9.90 105 HIS A N 1
ATOM 771 C CA . HIS A 1 105 ? 17.019 1.669 25.504 1.00 10.08 105 HIS A CA 1
ATOM 772 C C . HIS A 1 105 ? 18.532 1.865 25.340 1.00 9.90 105 HIS A C 1
ATOM 773 O O . HIS A 1 105 ? 19.314 0.979 25.749 1.00 11.69 105 HIS A O 1
ATOM 780 N N . GLY A 1 106 ? 18.883 3.010 24.824 1.00 10.73 106 GLY A N 1
ATOM 781 C CA . GLY A 1 106 ? 20.289 3.472 24.830 1.00 11.07 106 GLY A CA 1
ATOM 782 C C . GLY A 1 106 ? 20.623 4.236 26.083 1.00 11.92 106 GLY A C 1
ATOM 783 O O . GLY A 1 106 ? 19.792 4.277 27.024 1.00 12.62 106 GLY A O 1
ATOM 784 N N . GLY A 1 107 ? 21.765 4.898 26.076 1.00 14.33 107 GLY A N 1
ATOM 785 C CA . GLY A 1 107 ? 22.306 5.566 27.274 1.00 13.49 107 GLY A CA 1
ATOM 786 C C . GLY A 1 107 ? 23.704 5.087 27.594 1.00 15.28 107 GLY A C 1
ATOM 787 O O . GLY A 1 107 ? 24.045 4.994 28.797 1.00 15.13 107 GLY A O 1
ATOM 788 N N . ALA A 1 108 ? 24.508 4.811 26.592 1.00 14.29 108 ALA A N 1
ATOM 789 C CA . ALA A 1 108 ? 25.958 4.517 26.771 1.00 15.24 108 ALA A CA 1
ATOM 790 C C . ALA A 1 108 ? 26.149 3.342 27.699 1.00 15.64 108 ALA A C 1
ATOM 791 O O . ALA A 1 108 ? 27.260 3.253 28.277 1.00 16.24 108 ALA A O 1
ATOM 793 N N . PHE A 1 109 ? 25.184 2.429 27.814 1.00 13.29 109 PHE A N 1
ATOM 794 C CA . PHE A 1 109 ? 25.218 1.226 28.632 1.00 13.31 109 PHE A CA 1
ATOM 795 C C . PHE A 1 109 ? 25.242 1.562 30.136 1.00 14.07 109 PHE A C 1
ATOM 796 O O . PHE A 1 109 ? 25.392 0.569 30.900 1.00 17.01 109 PHE A O 1
ATOM 804 N N . MET A 1 110 ? 25.040 2.798 30.527 1.00 14.05 110 MET A N 1
ATOM 805 C CA . MET A 1 110 ? 25.238 3.230 31.941 1.00 15.87 110 MET A CA 1
ATOM 806 C C . MET A 1 110 ? 24.056 4.027 32.464 1.00 18.20 110 MET A C 1
ATOM 807 O O . MET A 1 110 ? 23.992 4.229 33.677 1.00 17.61 110 MET A O 1
ATOM 812 N N . TRP A 1 111 ? 23.134 4.497 31.593 1.00 15.86 111 TRP A N 1
ATOM 813 C CA . TRP A 1 111 ? 21.974 5.278 32.015 1.00 15.41 111 TRP A CA 1
ATOM 814 C C . TRP A 1 111 ? 20.854 5.046 30.985 1.00 14.23 111 TRP A C 1
ATOM 815 O O . TRP A 1 111 ? 20.984 4.120 30.158 1.00 13.49 111 TRP A O 1
ATOM 826 N N . GLY A 1 112 ? 19.799 5.844 31.087 1.00 13.37 112 GLY A N 1
ATOM 827 C CA . GLY A 1 112 ? 18.617 5.735 30.194 1.00 14.73 112 GLY A CA 1
ATOM 828 C C . GLY A 1 112 ? 17.510 4.927 30.786 1.00 14.36 112 GLY A C 1
ATOM 829 O O . GLY A 1 112 ? 16.424 4.858 30.139 1.00 13.80 112 GLY A O 1
ATOM 830 N N . ALA A 1 113 ? 17.653 4.315 31.976 1.00 14.01 113 ALA A N 1
ATOM 831 C CA . ALA A 1 113 ? 16.555 3.583 32.609 1.00 14.65 113 ALA A CA 1
ATOM 832 C C . ALA A 1 113 ? 15.383 4.519 32.898 1.00 15.08 113 ALA A C 1
ATOM 833 O O . ALA A 1 113 ? 15.580 5.662 33.371 1.00 16.40 113 ALA A O 1
ATOM 835 N N . GLY A 1 114 ? 14.185 4.035 32.653 1.00 14.73 114 GLY A N 1
ATOM 836 C CA . GLY A 1 114 ? 12.926 4.741 32.988 1.00 13.06 114 GLY A CA 1
ATOM 837 C C . GLY A 1 114 ? 12.610 5.735 31.893 1.00 13.10 114 GLY A C 1
ATOM 838 O O . GLY A 1 114 ? 12.124 5.280 30.844 1.00 14.75 114 GLY A O 1
ATOM 839 N N . SER A 1 115 ? 12.837 7.026 32.089 1.00 12.64 115 SER A N 1
ATOM 840 C CA . SER A 1 115 ? 12.410 8.009 31.073 1.00 12.36 115 SER A CA 1
ATOM 841 C C . SER A 1 115 ? 13.098 7.745 29.719 1.00 12.04 115 SER A C 1
ATOM 842 O O . SER A 1 115 ? 12.441 7.898 28.651 1.00 12.60 115 SER A O 1
ATOM 845 N N . GLY A 1 116 ? 14.399 7.389 29.685 1.00 11.81 116 GLY A N 1
ATOM 846 C CA . GLY A 1 116 ? 15.118 7.135 28.425 1.00 11.91 116 GLY A CA 1
ATOM 847 C C . GLY A 1 116 ? 14.428 6.001 27.644 1.00 11.11 116 GLY A C 1
ATOM 848 O O . GLY A 1 116 ? 14.337 6.051 26.390 1.00 11.82 116 GLY A O 1
ATOM 849 N N . ALA A 1 117 ? 14.004 4.981 28.353 1.00 11.58 117 ALA A N 1
ATOM 850 C CA . ALA A 1 117 ? 13.307 3.833 27.735 1.00 11.53 117 ALA A CA 1
ATOM 851 C C . ALA A 1 117 ? 11.942 4.290 27.193 1.00 12.24 117 ALA A C 1
ATOM 852 O O . ALA A 1 117 ? 11.587 3.885 26.068 1.00 11.15 117 ALA A O 1
ATOM 854 N N . LEU A 1 118 ? 11.197 5.104 27.945 1.00 11.21 118 LEU A N 1
ATOM 855 C CA . LEU A 1 118 ? 9.889 5.570 27.413 1.00 10.46 118 LEU A CA 1
ATOM 856 C C . LEU A 1 118 ? 10.099 6.461 26.182 1.00 10.55 118 LEU A C 1
ATOM 857 O O . LEU A 1 118 ? 9.281 6.433 25.252 1.00 10.82 118 LEU A O 1
ATOM 862 N N . VAL A 1 119 ? 11.178 7.210 26.144 1.00 9.66 119 VAL A N 1
ATOM 863 C CA . VAL A 1 119 ? 11.454 8.099 25.003 1.00 10.33 119 VAL A CA 1
ATOM 864 C C . VAL A 1 119 ? 11.638 7.279 23.721 1.00 10.77 119 VAL A C 1
ATOM 865 O O . VAL A 1 119 ? 11.256 7.756 22.646 1.00 11.24 119 VAL A O 1
ATOM 869 N N . GLU A 1 120 ? 12.192 6.085 23.835 1.00 10.53 120 GLU A N 1
ATOM 870 C CA . GLU A 1 120 ? 12.306 5.220 22.633 1.00 10.26 120 GLU A CA 1
ATOM 871 C C . GLU A 1 120 ? 11.009 4.462 22.342 1.00 10.52 120 GLU A C 1
ATOM 872 O O . GLU A 1 120 ? 10.689 4.229 21.169 1.00 10.76 120 GLU A O 1
ATOM 878 N N . ALA A 1 121 ? 10.273 4.054 23.349 1.00 9.10 121 ALA A N 1
ATOM 879 C CA . ALA A 1 121 ? 9.097 3.171 23.207 1.00 9.49 121 ALA A CA 1
ATOM 880 C C . ALA A 1 121 ? 7.871 3.954 22.747 1.00 9.43 121 ALA A C 1
ATOM 881 O O . ALA A 1 121 ? 7.147 3.447 21.871 1.00 10.53 121 ALA A O 1
ATOM 883 N N . ILE A 1 122 ? 7.609 5.096 23.341 1.00 9.23 122 ILE A N 1
ATOM 884 C CA . ILE A 1 122 ? 6.368 5.881 23.076 1.00 10.00 122 ILE A CA 1
ATOM 885 C C . ILE A 1 122 ? 6.202 6.150 21.588 1.00 10.35 122 ILE A C 1
ATOM 886 O O . ILE A 1 122 ? 5.102 5.886 21.057 1.00 9.59 122 ILE A O 1
ATOM 891 N N . PRO A 1 123 ? 7.170 6.727 20.847 1.00 9.60 123 PRO A N 1
ATOM 892 C CA . PRO A 1 123 ? 6.882 7.139 19.458 1.00 10.16 123 PRO A CA 1
ATOM 893 C C . PRO A 1 123 ? 6.589 5.903 18.605 1.00 10.01 123 PRO A C 1
ATOM 894 O O . PRO A 1 123 ? 5.796 5.972 17.664 1.00 10.46 123 PRO A O 1
ATOM 898 N N . ILE A 1 124 ? 7.231 4.770 18.872 1.00 9.49 124 ILE A N 1
ATOM 899 C CA . ILE A 1 124 ? 6.974 3.585 18.026 1.00 9.79 124 ILE A CA 1
ATOM 900 C C . ILE A 1 124 ? 5.659 2.958 18.422 1.00 10.00 124 ILE A C 1
ATOM 901 O O . ILE A 1 124 ? 4.883 2.567 17.499 1.00 9.63 124 ILE A O 1
ATOM 906 N N . ALA A 1 125 ? 5.362 2.836 19.720 1.00 9.02 125 ALA A N 1
ATOM 907 C CA . ALA A 1 125 ? 4.016 2.348 20.125 1.00 9.83 125 ALA A CA 1
ATOM 908 C C . ALA A 1 125 ? 2.920 3.165 19.440 1.00 10.08 125 ALA A C 1
ATOM 909 O O . ALA A 1 125 ? 1.962 2.583 18.886 1.00 10.17 125 ALA A O 1
ATOM 911 N N . ALA A 1 126 ? 3.030 4.474 19.485 1.00 10.69 126 ALA A N 1
ATOM 912 C CA . ALA A 1 126 ? 1.951 5.351 19.009 1.00 11.32 126 ALA A CA 1
ATOM 913 C C . ALA A 1 126 ? 1.969 5.398 17.498 1.00 13.11 126 ALA A C 1
ATOM 914 O O . ALA A 1 126 ? 0.892 5.574 16.878 1.00 15.76 126 ALA A O 1
ATOM 916 N N . THR A 1 127 ? 3.104 5.329 16.830 1.00 10.34 127 THR A N 1
ATOM 917 C CA . THR A 1 127 ? 3.131 5.422 15.370 1.00 10.11 127 THR A CA 1
ATOM 918 C C . THR A 1 127 ? 2.648 4.121 14.753 1.00 10.64 127 THR A C 1
ATOM 919 O O . THR A 1 127 ? 1.869 4.124 13.800 1.00 12.03 127 THR A O 1
ATOM 923 N N . MET A 1 128 ? 3.181 2.993 15.198 1.00 9.80 128 MET A N 1
ATOM 924 C CA . MET A 1 128 ? 2.842 1.696 14.605 1.00 10.08 128 MET A CA 1
ATOM 925 C C . MET A 1 128 ? 1.466 1.265 15.139 1.00 11.20 128 MET A C 1
ATOM 926 O O . MET A 1 128 ? 0.747 0.500 14.414 1.00 12.74 128 MET A O 1
ATOM 931 N N . GLY A 1 129 ? 1.080 1.668 16.342 1.00 11.35 129 GLY A N 1
ATOM 932 C CA . GLY A 1 129 ? -0.167 1.166 16.954 1.00 11.01 129 GLY A CA 1
ATOM 933 C C . GLY A 1 129 ? 0.040 -0.214 17.531 1.00 10.39 129 GLY A C 1
ATOM 934 O O . GLY A 1 129 ? -0.752 -1.133 17.251 1.00 11.56 129 GLY A O 1
ATOM 935 N N . VAL A 1 130 ? 1.117 -0.384 18.315 1.00 10.14 130 VAL A N 1
ATOM 936 C CA . VAL A 1 130 ? 1.582 -1.721 18.783 1.00 10.19 130 VAL A CA 1
ATOM 937 C C . VAL A 1 130 ? 1.996 -1.605 20.257 1.00 9.17 130 VAL A C 1
ATOM 938 O O . VAL A 1 130 ? 2.310 -0.524 20.741 1.00 10.06 130 VAL A O 1
ATOM 942 N N . SER A 1 131 ? 1.986 -2.741 20.936 1.00 10.01 131 SER A N 1
ATOM 943 C CA A SER A 1 131 ? 2.538 -2.863 22.295 0.50 10.04 131 SER A CA 1
ATOM 944 C CA B SER A 1 131 ? 2.542 -2.861 22.304 0.50 11.39 131 SER A CA 1
ATOM 945 C C . SER A 1 131 ? 4.066 -2.897 22.203 1.00 10.66 131 SER A C 1
ATOM 946 O O . SER A 1 131 ? 4.584 -3.700 21.436 1.00 11.11 131 SER A O 1
ATOM 951 N N . VAL A 1 132 ? 4.713 -2.039 22.973 1.00 9.52 132 VAL A N 1
ATOM 952 C CA . VAL A 1 132 ? 6.188 -2.034 23.081 1.00 9.48 132 VAL A CA 1
ATOM 953 C C . VAL A 1 132 ? 6.555 -2.322 24.529 1.00 9.72 132 VAL A C 1
ATOM 954 O O . VAL A 1 132 ? 6.120 -1.592 25.458 1.00 10.42 132 VAL A O 1
ATOM 958 N N . VAL A 1 133 ? 7.316 -3.387 24.730 1.00 9.47 133 VAL A N 1
ATOM 959 C CA . VAL A 1 133 ? 7.802 -3.790 26.067 1.00 9.58 133 VAL A CA 1
ATOM 960 C C . VAL A 1 133 ? 9.237 -3.303 26.180 1.00 9.88 133 VAL A C 1
ATOM 961 O O . VAL A 1 133 ? 10.108 -3.873 25.502 1.00 10.21 133 VAL A O 1
ATOM 965 N N . THR A 1 134 ? 9.474 -2.265 26.930 1.00 9.50 134 THR A N 1
ATOM 966 C CA . THR A 1 134 ? 10.806 -1.680 27.057 1.00 10.01 134 THR A CA 1
ATOM 967 C C . THR A 1 134 ? 11.501 -2.248 28.307 1.00 10.99 134 THR A C 1
ATOM 968 O O . THR A 1 134 ? 10.910 -2.212 29.412 1.00 12.25 134 THR A O 1
ATOM 972 N N . VAL A 1 135 ? 12.716 -2.751 28.156 1.00 11.36 135 VAL A N 1
ATOM 973 C CA . VAL A 1 135 ? 13.355 -3.594 29.178 1.00 11.64 135 VAL A CA 1
ATOM 974 C C . VAL A 1 135 ? 14.237 -2.748 30.082 1.00 12.59 135 VAL A C 1
ATOM 975 O O . VAL A 1 135 ? 15.135 -2.021 29.606 1.00 12.74 135 VAL A O 1
ATOM 979 N N . ASP A 1 136 ? 14.042 -2.921 31.409 1.00 12.80 136 ASP A N 1
ATOM 980 C CA . ASP A 1 136 ? 14.910 -2.198 32.363 1.00 12.48 136 ASP A CA 1
ATOM 981 C C . ASP A 1 136 ? 16.091 -3.097 32.680 1.00 15.23 136 ASP A C 1
ATOM 982 O O . ASP A 1 136 ? 16.134 -3.776 33.737 1.00 15.94 136 ASP A O 1
ATOM 987 N N . TYR A 1 137 ? 16.987 -3.240 31.707 1.00 13.81 137 TYR A N 1
ATOM 988 C CA . TYR A 1 137 ? 18.135 -4.175 31.815 1.00 14.36 137 TYR A CA 1
ATOM 989 C C . TYR A 1 137 ? 19.223 -3.602 32.747 1.00 13.03 137 TYR A C 1
ATOM 990 O O . TYR A 1 137 ? 19.343 -2.401 32.992 1.00 13.77 137 TYR A O 1
ATOM 999 N N . ARG A 1 138 ? 20.027 -4.539 33.240 1.00 15.96 138 ARG A N 1
ATOM 1000 C CA . ARG A 1 138 ? 21.186 -4.223 34.114 1.00 17.77 138 ARG A CA 1
ATOM 1001 C C . ARG A 1 138 ? 22.234 -3.392 33.391 1.00 15.63 138 ARG A C 1
ATOM 1002 O O . ARG A 1 138 ? 22.603 -3.737 32.275 1.00 17.12 138 ARG A O 1
ATOM 1010 N N . LEU A 1 139 ? 22.666 -2.341 34.055 1.00 16.52 139 LEU A N 1
ATOM 1011 C CA . LEU A 1 139 ? 23.551 -1.318 33.458 1.00 16.97 139 LEU A CA 1
ATOM 1012 C C . LEU A 1 139 ? 24.984 -1.485 33.946 1.00 18.19 139 LEU A C 1
ATOM 1013 O O . LEU A 1 139 ? 25.173 -1.935 35.116 1.00 18.60 139 LEU A O 1
ATOM 1018 N N . ALA A 1 140 ? 25.899 -0.984 33.158 1.00 17.22 140 ALA A N 1
ATOM 1019 C CA . ALA A 1 140 ? 27.307 -0.796 33.556 1.00 16.73 140 ALA A CA 1
ATOM 1020 C C . ALA A 1 140 ? 27.420 0.486 34.347 1.00 18.84 140 ALA A C 1
ATOM 1021 O O . ALA A 1 140 ? 26.583 1.362 34.240 1.00 18.36 140 ALA A O 1
ATOM 1023 N N . PRO A 1 141 ? 28.484 0.707 35.168 1.00 18.26 141 PRO A N 1
ATOM 1024 C CA . PRO A 1 141 ? 29.545 -0.293 35.378 1.00 21.90 141 PRO A CA 1
ATOM 1025 C C . PRO A 1 141 ? 29.237 -1.357 36.451 1.00 22.82 141 PRO A C 1
ATOM 1026 O O . PRO A 1 141 ? 30.022 -2.276 36.639 1.00 24.82 141 PRO A O 1
ATOM 1030 N N . GLU A 1 142 ? 28.099 -1.311 37.101 1.00 21.13 142 GLU A N 1
ATOM 1031 C CA . GLU A 1 142 ? 27.739 -2.292 38.174 1.00 20.18 142 GLU A CA 1
ATOM 1032 C C . GLU A 1 142 ? 27.568 -3.693 37.606 1.00 22.82 142 GLU A C 1
ATOM 1033 O O . GLU A 1 142 ? 27.839 -4.723 38.282 1.00 23.74 142 GLU A O 1
ATOM 1039 N N . ASN A 1 143 ? 27.120 -3.772 36.360 1.00 19.41 143 ASN A N 1
ATOM 1040 C CA . ASN A 1 143 ? 26.910 -5.041 35.655 1.00 17.47 143 ASN A CA 1
ATOM 1041 C C . ASN A 1 143 ? 27.727 -4.980 34.368 1.00 18.36 143 ASN A C 1
ATOM 1042 O O . ASN A 1 143 ? 27.985 -3.901 33.869 1.00 22.32 143 ASN A O 1
ATOM 1047 N N . ARG A 1 144 ? 28.033 -6.140 33.840 1.00 19.56 144 ARG A N 1
ATOM 1048 C CA . ARG A 1 144 ? 28.862 -6.252 32.626 1.00 19.16 144 ARG A CA 1
ATOM 1049 C C . ARG A 1 144 ? 28.215 -7.243 31.676 1.00 16.44 144 ARG A C 1
ATOM 1050 O O . ARG A 1 144 ? 27.436 -8.104 32.074 1.00 16.89 144 ARG A O 1
ATOM 1058 N N . TYR A 1 145 ? 28.649 -7.182 30.416 1.00 15.49 145 TYR A N 1
ATOM 1059 C CA . TYR A 1 145 ? 28.302 -8.172 29.393 1.00 14.65 145 TYR A CA 1
ATOM 1060 C C . TYR A 1 145 ? 28.430 -9.569 29.991 1.00 17.07 145 TYR A C 1
ATOM 1061 O O . TYR A 1 145 ? 29.498 -9.834 30.607 1.00 19.63 145 TYR A O 1
ATOM 1070 N N . PRO A 1 146 ? 27.514 -10.524 29.781 1.00 17.47 146 PRO A N 1
ATOM 1071 C CA . PRO A 1 146 ? 26.298 -10.403 28.956 1.00 14.78 146 PRO A CA 1
ATOM 1072 C C . PRO A 1 146 ? 25.013 -10.084 29.745 1.00 13.37 146 PRO A C 1
ATOM 1073 O O . PRO A 1 146 ? 23.947 -10.542 29.297 1.00 14.69 146 PRO A O 1
ATOM 1077 N N . ALA A 1 147 ? 25.118 -9.342 30.819 1.00 14.98 147 ALA A N 1
ATOM 1078 C CA . ALA A 1 147 ? 23.948 -9.086 31.712 1.00 15.02 147 ALA A CA 1
ATOM 1079 C C . ALA A 1 147 ? 22.749 -8.570 30.904 1.00 15.13 147 ALA A C 1
ATOM 1080 O O . ALA A 1 147 ? 21.629 -9.079 31.087 1.00 14.29 147 ALA A O 1
ATOM 1082 N N . ALA A 1 148 ? 22.963 -7.589 30.040 1.00 15.72 148 ALA A N 1
ATOM 1083 C CA . ALA A 1 148 ? 21.807 -7.005 29.307 1.00 16.41 148 ALA A CA 1
ATOM 1084 C C . ALA A 1 148 ? 21.220 -8.010 28.324 1.00 15.85 148 ALA A C 1
ATOM 1085 O O . ALA A 1 148 ? 19.999 -8.065 28.139 1.00 13.88 148 ALA A O 1
ATOM 1087 N N . SER A 1 149 ? 22.037 -8.851 27.674 1.00 13.58 149 SER A N 1
ATOM 1088 C CA . SER A 1 149 ? 21.580 -9.950 26.823 1.00 14.36 149 SER A CA 1
ATOM 1089 C C . SER A 1 149 ? 20.688 -10.909 27.607 1.00 14.00 149 SER A C 1
ATOM 1090 O O . SER A 1 149 ? 19.665 -11.348 27.077 1.00 14.37 149 SER A O 1
ATOM 1093 N N . GLU A 1 150 ? 21.143 -11.273 28.802 1.00 16.23 150 GLU A N 1
ATOM 1094 C CA . GLU A 1 150 ? 20.359 -12.214 29.642 1.00 16.64 150 GLU A CA 1
ATOM 1095 C C . GLU A 1 150 ? 18.969 -11.619 29.951 1.00 13.82 150 GLU A C 1
ATOM 1096 O O . GLU A 1 150 ? 18.011 -12.325 29.841 1.00 14.81 150 GLU A O 1
ATOM 1102 N N . ASP A 1 151 ? 18.974 -10.323 30.260 1.00 13.61 151 ASP A N 1
ATOM 1103 C CA . ASP A 1 151 ? 17.746 -9.598 30.673 1.00 12.89 151 ASP A CA 1
ATOM 1104 C C . ASP A 1 151 ? 16.769 -9.544 29.493 1.00 12.74 151 ASP A C 1
ATOM 1105 O O . ASP A 1 151 ? 15.577 -9.924 29.604 1.00 12.93 151 ASP A O 1
ATOM 1110 N N . VAL A 1 152 ? 17.279 -9.136 28.326 1.00 12.65 152 VAL A N 1
ATOM 1111 C CA . VAL A 1 152 ? 16.402 -9.055 27.136 1.00 13.18 152 VAL A CA 1
ATOM 1112 C C . VAL A 1 152 ? 15.910 -10.447 26.762 1.00 12.53 152 VAL A C 1
ATOM 1113 O O . VAL A 1 152 ? 14.725 -10.622 26.385 1.00 11.73 152 VAL A O 1
ATOM 1117 N N . THR A 1 153 ? 16.764 -11.507 26.863 1.00 12.39 153 THR A N 1
ATOM 1118 C CA . THR A 1 153 ? 16.363 -12.873 26.466 1.00 13.65 153 THR A CA 1
ATOM 1119 C C . THR A 1 153 ? 15.276 -13.383 27.439 1.00 11.76 153 THR A C 1
ATOM 1120 O O . THR A 1 153 ? 14.373 -14.011 26.998 1.00 12.83 153 THR A O 1
ATOM 1124 N N . ALA A 1 154 ? 15.404 -13.018 28.702 1.00 13.47 154 ALA A N 1
ATOM 1125 C CA . ALA A 1 154 ? 14.383 -13.436 29.708 1.00 13.72 154 ALA A CA 1
ATOM 1126 C C . ALA A 1 154 ? 13.009 -12.835 29.364 1.00 12.75 154 ALA A C 1
ATOM 1127 O O . ALA A 1 154 ? 11.986 -13.510 29.426 1.00 13.48 154 ALA A O 1
ATOM 1129 N N . VAL A 1 155 ? 13.011 -11.577 28.945 1.00 12.00 155 VAL A N 1
ATOM 1130 C CA . VAL A 1 155 ? 11.755 -10.900 28.538 1.00 12.09 155 VAL A CA 1
ATOM 1131 C C . VAL A 1 155 ? 11.213 -11.591 27.305 1.00 11.61 155 VAL A C 1
ATOM 1132 O O . VAL A 1 155 ? 10.023 -11.857 27.161 1.00 13.34 155 VAL A O 1
ATOM 1136 N N . TYR A 1 156 ? 12.085 -11.824 26.304 1.00 10.92 156 TYR A N 1
ATOM 1137 C CA . TYR A 1 156 ? 11.687 -12.511 25.069 1.00 11.02 156 TYR A CA 1
ATOM 1138 C C . TYR A 1 156 ? 11.034 -13.868 25.338 1.00 11.83 156 TYR A C 1
ATOM 1139 O O . TYR A 1 156 ? 10.002 -14.178 24.821 1.00 13.03 156 TYR A O 1
ATOM 1148 N N . ARG A 1 157 ? 11.698 -14.651 26.198 1.00 14.29 157 ARG A N 1
ATOM 1149 C CA . ARG A 1 157 ? 11.176 -15.984 26.604 1.00 16.03 157 ARG A CA 1
ATOM 1150 C C . ARG A 1 157 ? 9.761 -15.852 27.189 1.00 13.39 157 ARG A C 1
ATOM 1151 O O . ARG A 1 157 ? 8.882 -16.610 26.824 1.00 14.69 157 ARG A O 1
ATOM 1164 N N . ALA A 1 158 ? 9.547 -14.839 28.029 1.00 14.65 158 ALA A N 1
ATOM 1165 C CA . ALA A 1 158 ? 8.202 -14.596 28.584 1.00 13.75 158 ALA A CA 1
ATOM 1166 C C . ALA A 1 158 ? 7.182 -14.250 27.507 1.00 14.06 158 ALA A C 1
ATOM 1167 O O . ALA A 1 158 ? 6.038 -14.753 27.512 1.00 15.50 158 ALA A O 1
ATOM 1169 N N . LEU A 1 159 ? 7.562 -13.401 26.552 1.00 12.51 159 LEU A N 1
ATOM 1170 C CA . LEU A 1 159 ? 6.610 -12.984 25.508 1.00 12.46 159 LEU A CA 1
ATOM 1171 C C . LEU A 1 159 ? 6.238 -14.129 24.550 1.00 12.25 159 LEU A C 1
ATOM 1172 O O . LEU A 1 159 ? 5.150 -14.109 23.984 1.00 14.79 159 LEU A O 1
ATOM 1177 N N . LEU A 1 160 ? 7.141 -15.084 24.354 1.00 14.94 160 LEU A N 1
ATOM 1178 C CA . LEU A 1 160 ? 6.839 -16.275 23.525 1.00 16.43 160 LEU A CA 1
ATOM 1179 C C . LEU A 1 160 ? 5.686 -17.094 24.094 1.00 17.69 160 LEU A C 1
ATOM 1180 O O . LEU A 1 160 ? 5.080 -17.831 23.302 1.00 18.78 160 LEU A O 1
ATOM 1185 N N . GLU A 1 161 ? 5.329 -16.866 25.361 1.00 18.14 161 GLU A N 1
ATOM 1186 C CA . GLU A 1 161 ? 4.115 -17.538 25.927 1.00 21.45 161 GLU A CA 1
ATOM 1187 C C . GLU A 1 161 ? 2.830 -17.031 25.272 1.00 24.63 161 GLU A C 1
ATOM 1188 O O . GLU A 1 161 ? 1.817 -17.772 25.318 1.00 26.43 161 GLU A O 1
ATOM 1194 N N . ARG A 1 162 ? 2.831 -15.825 24.693 1.00 20.48 162 ARG A N 1
ATOM 1195 C CA . ARG A 1 162 ? 1.652 -15.123 24.180 1.00 22.46 162 ARG A CA 1
ATOM 1196 C C . ARG A 1 162 ? 1.812 -14.839 22.688 1.00 20.90 162 ARG A C 1
ATOM 1197 O O . ARG A 1 162 ? 0.812 -14.814 21.986 1.00 23.40 162 ARG A O 1
ATOM 1205 N N . TYR A 1 163 ? 3.038 -14.676 22.163 1.00 16.96 163 TYR A N 1
ATOM 1206 C CA . TYR A 1 163 ? 3.197 -14.218 20.771 1.00 16.16 163 TYR A CA 1
ATOM 1207 C C . TYR A 1 163 ? 4.087 -15.180 20.024 1.00 15.00 163 TYR A C 1
ATOM 1208 O O . TYR A 1 163 ? 5.126 -15.521 20.546 1.00 15.99 163 TYR A O 1
ATOM 1217 N N . PRO A 1 164 ? 3.752 -15.529 18.766 1.00 15.61 164 PRO A N 1
ATOM 1218 C CA . PRO A 1 164 ? 4.678 -16.280 17.916 1.00 15.25 164 PRO A CA 1
ATOM 1219 C C . PRO A 1 164 ? 6.012 -15.533 17.793 1.00 14.32 164 PRO A C 1
ATOM 1220 O O . PRO A 1 164 ? 5.979 -14.324 17.629 1.00 13.95 164 PRO A O 1
ATOM 1224 N N . ALA A 1 165 ? 7.127 -16.235 17.810 1.00 13.32 165 ALA A N 1
ATOM 1225 C CA . ALA A 1 165 ? 8.487 -15.647 17.588 1.00 13.33 165 ALA A CA 1
ATOM 1226 C C . ALA A 1 165 ? 8.467 -14.807 16.294 1.00 12.44 165 ALA A C 1
ATOM 1227 O O . ALA A 1 165 ? 9.018 -13.684 16.333 1.00 12.01 165 ALA A O 1
ATOM 1229 N N . ALA A 1 166 ? 7.829 -15.246 15.224 1.00 12.75 166 ALA A N 1
ATOM 1230 C CA . ALA A 1 166 ? 7.789 -14.497 13.938 1.00 12.93 166 ALA A CA 1
ATOM 1231 C C . ALA A 1 166 ? 7.118 -13.139 14.079 1.00 12.37 166 ALA A C 1
ATOM 1232 O O . ALA A 1 166 ? 7.226 -12.339 13.138 1.00 12.55 166 ALA A O 1
ATOM 1234 N N . ASN A 1 167 ? 6.326 -12.957 15.141 1.00 11.50 167 ASN A N 1
ATOM 1235 C CA . ASN A 1 167 ? 5.522 -11.744 15.355 1.00 11.00 167 ASN A CA 1
ATOM 1236 C C . ASN A 1 167 ? 6.140 -10.839 16.408 1.00 11.55 167 ASN A C 1
ATOM 1237 O O . ASN A 1 167 ? 5.508 -9.818 16.801 1.00 12.23 167 ASN A O 1
ATOM 1242 N N . ILE A 1 168 ? 7.346 -11.175 16.876 1.00 10.40 168 ILE A N 1
ATOM 1243 C CA . ILE A 1 168 ? 8.071 -10.396 17.896 1.00 11.27 168 ILE A CA 1
ATOM 1244 C C . ILE A 1 168 ? 9.225 -9.669 17.203 1.00 10.40 168 ILE A C 1
ATOM 1245 O O . ILE A 1 168 ? 10.084 -10.326 16.553 1.00 12.40 168 ILE A O 1
ATOM 1250 N N . GLY A 1 169 ? 9.273 -8.335 17.387 1.00 9.34 169 GLY A N 1
ATOM 1251 C CA . GLY A 1 169 ? 10.420 -7.567 16.959 1.00 8.96 169 GLY A CA 1
ATOM 1252 C C . GLY A 1 169 ? 11.180 -7.059 18.140 1.00 8.78 169 GLY A C 1
ATOM 1253 O O . GLY A 1 169 ? 10.623 -6.910 19.253 1.00 10.16 169 GLY A O 1
ATOM 1254 N N . ILE A 1 170 ? 12.474 -6.822 17.996 1.00 9.13 170 ILE A N 1
ATOM 1255 C CA . ILE A 1 170 ? 13.346 -6.212 19.021 1.00 8.87 170 ILE A CA 1
ATOM 1256 C C . ILE A 1 170 ? 14.003 -5.009 18.414 1.00 8.85 170 ILE A C 1
ATOM 1257 O O . ILE A 1 170 ? 14.617 -5.135 17.329 1.00 9.20 170 ILE A O 1
ATOM 1262 N N . PHE A 1 171 ? 14.016 -3.879 19.054 1.00 9.48 171 PHE A N 1
ATOM 1263 C CA . PHE A 1 171 ? 14.745 -2.708 18.524 1.00 8.21 171 PHE A CA 1
ATOM 1264 C C . PHE A 1 171 ? 15.325 -1.880 19.656 1.00 9.08 171 PHE A C 1
ATOM 1265 O O . PHE A 1 171 ? 14.806 -1.859 20.793 1.00 8.67 171 PHE A O 1
ATOM 1273 N N . GLY A 1 172 ? 16.363 -1.145 19.361 1.00 8.58 172 GLY A N 1
ATOM 1274 C CA . GLY A 1 172 ? 16.970 -0.216 20.305 1.00 10.30 172 GLY A CA 1
ATOM 1275 C C . GLY A 1 172 ? 17.870 0.762 19.610 1.00 8.87 172 GLY A C 1
ATOM 1276 O O . GLY A 1 172 ? 18.288 0.495 18.459 1.00 8.69 172 GLY A O 1
ATOM 1277 N N . THR A 1 173 ? 18.202 1.847 20.270 1.00 9.40 173 THR A N 1
ATOM 1278 C CA . THR A 1 173 ? 19.002 2.947 19.694 1.00 10.62 173 THR A CA 1
ATOM 1279 C C . THR A 1 173 ? 20.339 2.990 20.428 1.00 10.30 173 THR A C 1
ATOM 1280 O O . THR A 1 173 ? 20.334 2.892 21.670 1.00 10.52 173 THR A O 1
ATOM 1284 N N . SER A 1 174 ? 21.393 3.223 19.669 1.00 10.08 174 SER A N 1
ATOM 1285 C CA . SER A 1 174 ? 22.745 3.517 20.229 1.00 9.70 174 SER A CA 1
ATOM 1286 C C . SER A 1 174 ? 23.200 2.261 21.009 1.00 9.35 174 SER A C 1
ATOM 1287 O O . SER A 1 174 ? 23.209 1.176 20.441 1.00 9.87 174 SER A O 1
ATOM 1290 N N . ALA A 1 175 ? 23.515 2.401 22.315 1.00 10.22 175 ALA A N 1
ATOM 1291 C CA . ALA A 1 175 ? 23.834 1.224 23.165 1.00 10.28 175 ALA A CA 1
ATOM 1292 C C . ALA A 1 175 ? 22.756 0.136 23.017 1.00 9.01 175 ALA A C 1
ATOM 1293 O O . ALA A 1 175 ? 23.012 -1.068 23.065 1.00 10.35 175 ALA A O 1
ATOM 1295 N N . GLY A 1 176 ? 21.480 0.560 22.880 1.00 8.99 176 GLY A N 1
ATOM 1296 C CA . GLY A 1 176 ? 20.344 -0.347 22.736 1.00 10.17 176 GLY A CA 1
ATOM 1297 C C . GLY A 1 176 ? 20.355 -1.104 21.444 1.00 9.07 176 GLY A C 1
ATOM 1298 O O . GLY A 1 176 ? 19.835 -2.224 21.375 1.00 9.85 176 GLY A O 1
ATOM 1299 N N . GLY A 1 177 ? 20.874 -0.486 20.362 1.00 10.30 177 GLY A N 1
ATOM 1300 C CA . GLY A 1 177 ? 21.071 -1.189 19.088 1.00 10.36 177 GLY A CA 1
ATOM 1301 C C . GLY A 1 177 ? 22.144 -2.273 19.193 1.00 9.52 177 GLY A C 1
ATOM 1302 O O . GLY A 1 177 ? 22.024 -3.363 18.689 1.00 9.73 177 GLY A O 1
ATOM 1303 N N . VAL A 1 178 ? 23.211 -1.952 19.927 1.00 10.40 178 VAL A N 1
ATOM 1304 C CA . VAL A 1 178 ? 24.297 -2.947 20.212 1.00 10.18 178 VAL A CA 1
ATOM 1305 C C . VAL A 1 178 ? 23.710 -4.114 20.999 1.00 10.00 178 VAL A C 1
ATOM 1306 O O . VAL A 1 178 ? 23.865 -5.265 20.599 1.00 10.71 178 VAL A O 1
ATOM 1310 N N . ILE A 1 179 ? 22.993 -3.792 22.077 1.00 9.27 179 ILE A N 1
ATOM 1311 C CA . ILE A 1 179 ? 22.413 -4.849 22.941 1.00 10.96 179 ILE A CA 1
ATOM 1312 C C . ILE A 1 179 ? 21.361 -5.661 22.179 1.00 9.65 179 ILE A C 1
ATOM 1313 O O . ILE A 1 179 ? 21.248 -6.860 22.309 1.00 11.64 179 ILE A O 1
ATOM 1318 N N . THR A 1 180 ? 20.585 -5.031 21.283 1.00 9.72 180 THR A N 1
ATOM 1319 C CA . THR A 1 180 ? 19.620 -5.754 20.448 1.00 10.31 180 THR A CA 1
ATOM 1320 C C . THR A 1 180 ? 20.326 -6.834 19.656 1.00 11.04 180 THR A C 1
ATOM 1321 O O . THR A 1 180 ? 19.861 -8.004 19.607 1.00 10.94 180 THR A O 1
ATOM 1325 N N . ALA A 1 181 ? 21.434 -6.495 18.992 1.00 10.54 181 ALA A N 1
ATOM 1326 C CA . ALA A 1 181 ? 22.170 -7.489 18.192 1.00 10.60 181 ALA A CA 1
ATOM 1327 C C . ALA A 1 181 ? 22.774 -8.571 19.106 1.00 10.68 181 ALA A C 1
ATOM 1328 O O . ALA A 1 181 ? 22.702 -9.748 18.713 1.00 11.48 181 ALA A O 1
ATOM 1330 N N . GLN A 1 182 ? 23.232 -8.181 20.269 1.00 11.70 182 GLN A N 1
ATOM 1331 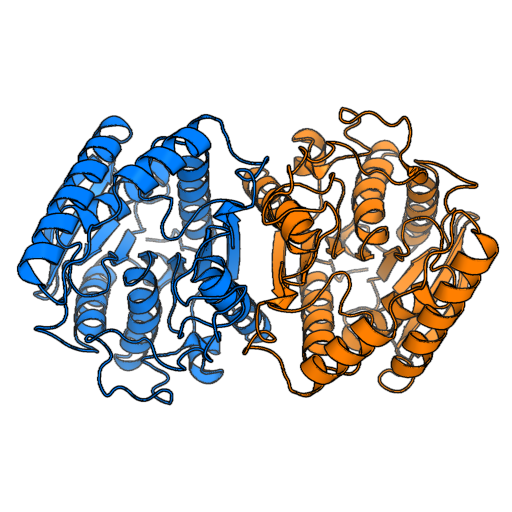C CA . GLN A 1 182 ? 23.770 -9.184 21.247 1.00 12.25 182 GLN A CA 1
ATOM 1332 C C . GLN A 1 182 ? 22.646 -10.061 21.796 1.00 16.03 182 GLN A C 1
ATOM 1333 O O . GLN A 1 182 ? 22.861 -11.285 22.003 1.00 15.93 182 GLN A O 1
ATOM 1339 N N . ALA A 1 183 ? 21.467 -9.510 22.018 1.00 15.88 183 ALA A N 1
ATOM 1340 C CA . ALA A 1 183 ? 20.348 -10.314 22.526 1.00 14.25 183 ALA A CA 1
ATOM 1341 C C . ALA A 1 183 ? 20.000 -11.387 21.512 1.00 14.50 183 ALA A C 1
ATOM 1342 O O . ALA A 1 183 ? 19.628 -12.503 21.883 1.00 14.61 183 ALA A O 1
ATOM 1344 N N . VAL A 1 184 ? 20.049 -11.113 20.199 1.00 12.89 184 VAL A N 1
ATOM 1345 C CA . VAL A 1 184 ? 19.757 -12.110 19.163 1.00 13.32 184 VAL A CA 1
ATOM 1346 C C . VAL A 1 184 ? 20.689 -13.304 19.333 1.00 12.96 184 VAL A C 1
ATOM 1347 O O . VAL A 1 184 ? 20.195 -14.438 19.269 1.00 14.12 184 VAL A O 1
ATOM 1351 N N . THR A 1 185 ? 21.972 -13.052 19.532 1.00 13.98 185 THR A N 1
ATOM 1352 C CA . THR A 1 185 ? 22.913 -14.187 19.626 1.00 15.27 185 THR A CA 1
ATOM 1353 C C . THR A 1 185 ? 22.667 -14.931 20.938 1.00 15.37 185 THR A C 1
ATOM 1354 O O . THR A 1 185 ? 22.802 -16.213 20.922 1.00 17.54 185 THR A O 1
ATOM 1358 N N . TRP A 1 186 ? 22.301 -14.224 21.985 1.00 14.25 186 TRP A N 1
ATOM 1359 C CA . TRP A 1 186 ? 22.002 -14.879 23.290 1.00 13.87 186 TRP A CA 1
ATOM 1360 C C . TRP A 1 186 ? 20.747 -15.737 23.177 1.00 16.96 186 TRP A C 1
ATOM 1361 O O . TRP A 1 186 ? 20.706 -16.870 23.702 1.00 17.16 186 TRP A O 1
ATOM 1372 N N . ILE A 1 187 ? 19.715 -15.266 22.495 1.00 13.88 187 ILE A N 1
ATOM 1373 C CA . ILE A 1 187 ? 18.508 -16.042 22.222 1.00 13.86 187 ILE A CA 1
ATOM 1374 C C . ILE A 1 187 ? 18.876 -17.322 21.507 1.00 15.20 187 ILE A C 1
ATOM 1375 O O . ILE A 1 187 ? 18.326 -18.391 21.853 1.00 15.32 187 ILE A O 1
ATOM 1380 N N . ARG A 1 188 ? 19.780 -17.266 20.515 1.00 15.22 188 ARG A N 1
ATOM 1381 C CA . ARG A 1 188 ? 20.173 -18.504 19.797 1.00 17.78 188 ARG A CA 1
ATOM 1382 C C . ARG A 1 188 ? 20.957 -19.450 20.731 1.00 16.70 188 ARG A C 1
ATOM 1383 O O . ARG A 1 188 ? 20.680 -20.656 20.663 1.00 18.36 188 ARG A O 1
ATOM 1391 N N . ARG A 1 189 ? 21.802 -18.892 21.559 1.00 19.14 189 ARG A N 1
ATOM 1392 C CA . ARG A 1 189 ? 22.559 -19.680 22.584 1.00 18.46 189 ARG A CA 1
ATOM 1393 C C . ARG A 1 189 ? 21.569 -20.429 23.470 1.00 19.57 189 ARG A C 1
ATOM 1394 O O . ARG A 1 189 ? 21.819 -21.595 23.810 1.00 20.96 189 ARG A O 1
ATOM 1402 N N . GLU A 1 190 ? 20.424 -19.825 23.763 1.00 19.16 190 GLU A N 1
ATOM 1403 C CA . GLU A 1 190 ? 19.461 -20.445 24.709 1.00 19.33 190 GLU A CA 1
ATOM 1404 C C . GLU A 1 190 ? 18.618 -21.503 24.035 1.00 20.44 190 GLU A C 1
ATOM 1405 O O . GLU A 1 190 ? 17.793 -22.118 24.753 1.00 23.53 190 GLU A O 1
ATOM 1411 N N . GLY A 1 191 ? 18.715 -21.704 22.725 1.00 17.96 191 GLY A N 1
ATOM 1412 C CA . GLY A 1 191 ? 17.890 -22.623 21.962 1.00 20.44 191 GLY A CA 1
ATOM 1413 C C . GLY A 1 191 ? 16.496 -22.126 21.702 1.00 19.03 191 GLY A C 1
ATOM 1414 O O . GLY A 1 191 ? 15.636 -22.921 21.385 1.00 24.48 191 GLY A O 1
ATOM 1415 N N . LEU A 1 192 ? 16.284 -20.792 21.776 1.00 16.41 192 LEU A N 1
ATOM 1416 C CA . LEU A 1 192 ? 14.940 -20.257 21.472 1.00 16.28 192 LEU A CA 1
ATOM 1417 C C . LEU A 1 192 ? 14.861 -19.877 20.000 1.00 14.89 192 LEU A C 1
ATOM 1418 O O . LEU A 1 192 ? 15.911 -19.643 19.377 1.00 16.83 192 LEU A O 1
ATOM 1423 N N . PRO A 1 193 ? 13.655 -19.794 19.416 1.00 16.79 193 PRO A N 1
ATOM 1424 C CA . PRO A 1 193 ? 13.469 -19.372 18.052 1.00 15.72 193 PRO A CA 1
ATOM 1425 C C . PRO A 1 193 ? 13.874 -17.906 17.880 1.00 15.79 193 PRO A C 1
ATOM 1426 O O . PRO A 1 193 ? 13.724 -17.132 18.791 1.00 15.52 193 PRO A O 1
ATOM 1430 N N . ARG A 1 194 ? 14.457 -17.565 16.734 1.00 17.33 194 ARG A N 1
ATOM 1431 C CA . ARG A 1 194 ? 14.913 -16.177 16.569 1.00 17.36 194 ARG A CA 1
ATOM 1432 C C . ARG A 1 194 ? 13.672 -15.300 16.391 1.00 14.55 194 ARG A C 1
ATOM 1433 O O . ARG A 1 194 ? 12.620 -15.706 15.929 1.00 14.33 194 ARG A O 1
ATOM 1445 N N . PRO A 1 195 ? 13.822 -14.015 16.737 1.00 14.16 195 PRO A N 1
ATOM 1446 C CA . PRO A 1 195 ? 12.745 -13.059 16.569 1.00 15.25 195 PRO A CA 1
ATOM 1447 C C . PRO A 1 195 ? 12.441 -12.839 15.097 1.00 14.54 195 PRO A C 1
ATOM 1448 O O . PRO A 1 195 ? 13.284 -13.145 14.208 1.00 13.83 195 PRO A O 1
ATOM 1452 N N . GLY A 1 196 ? 11.258 -12.356 14.816 1.00 11.93 196 GLY A N 1
ATOM 1453 C CA . GLY A 1 196 ? 10.804 -12.038 13.481 1.00 12.05 196 GLY A CA 1
ATOM 1454 C C . GLY A 1 196 ? 11.632 -10.980 12.778 1.00 11.12 196 GLY A C 1
ATOM 1455 O O . GLY A 1 196 ? 11.809 -11.083 11.561 1.00 11.56 196 GLY A O 1
ATOM 1456 N N . ALA A 1 197 ? 12.036 -9.938 13.497 1.00 10.12 197 ALA A N 1
ATOM 1457 C CA . ALA A 1 197 ? 12.781 -8.821 12.901 1.00 9.96 197 ALA A CA 1
ATOM 1458 C C . ALA A 1 197 ? 13.457 -8.026 14.016 1.00 9.71 197 ALA A C 1
ATOM 1459 O O . ALA A 1 197 ? 12.946 -8.044 15.189 1.00 9.70 197 ALA A O 1
ATOM 1461 N N . ILE A 1 198 ? 14.471 -7.282 13.687 1.00 9.39 198 ILE A N 1
ATOM 1462 C CA . ILE A 1 198 ? 15.106 -6.357 14.641 1.00 8.75 198 ILE A CA 1
ATOM 1463 C C . ILE A 1 198 ? 15.380 -5.013 14.015 1.00 9.08 198 ILE A C 1
ATOM 1464 O O . ILE A 1 198 ? 15.511 -4.922 12.762 1.00 9.24 198 ILE A O 1
ATOM 1469 N N . GLY A 1 199 ? 15.543 -4.045 14.893 1.00 9.03 199 GLY A N 1
ATOM 1470 C CA . GLY A 1 199 ? 15.987 -2.700 14.535 1.00 8.11 199 GLY A CA 1
ATOM 1471 C C . GLY A 1 199 ? 17.234 -2.338 15.327 1.00 8.50 199 GLY A C 1
ATOM 1472 O O . GLY A 1 199 ? 17.182 -2.227 16.547 1.00 9.81 199 GLY A O 1
ATOM 1473 N N . THR A 1 200 ? 18.372 -2.229 14.646 1.00 8.96 200 THR A N 1
ATOM 1474 C CA . THR A 1 200 ? 19.663 -1.864 15.275 1.00 9.44 200 THR A CA 1
ATOM 1475 C C . THR A 1 200 ? 19.916 -0.428 14.849 1.00 9.25 200 THR A C 1
ATOM 1476 O O . THR A 1 200 ? 20.466 -0.174 13.718 1.00 9.20 200 THR A O 1
ATOM 1480 N N . LEU A 1 201 ? 19.454 0.538 15.628 1.00 9.06 201 LEU A N 1
ATOM 1481 C CA . LEU A 1 201 ? 19.352 1.952 15.225 1.00 9.38 201 LEU A CA 1
ATOM 1482 C C . LEU A 1 201 ? 20.524 2.700 15.866 1.00 9.38 201 LEU A C 1
ATOM 1483 O O . LEU A 1 201 ? 20.718 2.649 17.058 1.00 9.99 201 LEU A O 1
ATOM 1488 N N . SER A 1 202 ? 21.297 3.376 15.048 1.00 9.89 202 SER A N 1
ATOM 1489 C CA . SER A 1 202 ? 22.470 4.145 15.510 1.00 10.42 202 SER A CA 1
ATOM 1490 C C . SER A 1 202 ? 23.427 3.226 16.310 1.00 10.27 202 SER A C 1
ATOM 1491 O O . SER A 1 202 ? 24.159 3.761 17.112 1.00 11.16 202 SER A O 1
ATOM 1494 N N . GLY A 1 203 ? 23.479 1.945 16.030 1.00 10.12 203 GLY A N 1
ATOM 1495 C CA . GLY A 1 203 ? 24.372 0.991 16.721 1.00 10.74 203 GLY A CA 1
ATOM 1496 C C . GLY A 1 203 ? 24.028 -0.411 16.435 1.00 10.40 203 GLY A C 1
ATOM 1497 O O . GLY A 1 203 ? 22.840 -0.728 16.216 1.00 10.68 203 GLY A O 1
ATOM 1498 N N . THR A 1 204 ? 25.016 -1.286 16.422 1.00 9.63 204 THR A N 1
ATOM 1499 C CA . THR A 1 204 ? 24.760 -2.733 16.228 1.00 10.09 204 THR A CA 1
ATOM 1500 C C . THR A 1 204 ? 25.906 -3.494 16.902 1.00 9.49 204 THR A C 1
ATOM 1501 O O . THR A 1 204 ? 26.741 -2.883 17.594 1.00 10.52 204 THR A O 1
ATOM 1505 N N . GLY A 1 205 ? 25.951 -4.800 16.661 1.00 10.71 205 GLY A N 1
ATOM 1506 C CA . GLY A 1 205 ? 26.951 -5.660 17.326 1.00 11.20 205 GLY A CA 1
ATOM 1507 C C . GLY A 1 205 ? 28.327 -5.592 16.643 1.00 11.01 205 GLY A C 1
ATOM 1508 O O . GLY A 1 205 ? 28.731 -6.576 16.052 1.00 11.64 205 GLY A O 1
ATOM 1509 N N . ALA A 1 206 ? 28.951 -4.455 16.714 1.00 10.87 206 ALA A N 1
ATOM 1510 C CA . ALA A 1 206 ? 30.179 -4.118 15.958 1.00 11.17 206 ALA A CA 1
ATOM 1511 C C . ALA A 1 206 ? 30.760 -2.883 16.584 1.00 12.53 206 ALA A C 1
ATOM 1512 O O . ALA A 1 206 ? 30.075 -2.014 17.111 1.00 11.55 206 ALA A O 1
ATOM 1514 N N . PRO A 1 207 ? 32.099 -2.748 16.520 1.00 11.45 207 PRO A N 1
ATOM 1515 C CA . PRO A 1 207 ? 32.700 -1.497 16.926 1.00 12.36 207 PRO A CA 1
ATOM 1516 C C . PRO A 1 207 ? 32.322 -0.376 15.951 1.00 12.01 207 PRO A C 1
ATOM 1517 O O . PRO A 1 207 ? 31.906 -0.618 14.834 1.00 11.71 207 PRO A O 1
ATOM 1521 N N . TYR A 1 208 ? 32.480 0.855 16.370 1.00 12.46 208 TYR A N 1
ATOM 1522 C CA . TYR A 1 208 ? 32.414 1.975 15.420 1.00 12.95 208 TYR A CA 1
ATOM 1523 C C . TYR A 1 208 ? 33.671 1.901 14.586 1.00 14.67 208 TYR A C 1
ATOM 1524 O O . TYR A 1 208 ? 34.742 1.348 15.038 1.00 15.06 208 TYR A O 1
ATOM 1533 N N . SER A 1 209 ? 33.530 2.251 13.315 1.00 12.16 209 SER A N 1
ATOM 1534 C CA . SER A 1 209 ? 34.563 2.017 12.306 1.00 11.22 209 SER A CA 1
ATOM 1535 C C . SER A 1 209 ? 34.445 3.041 11.193 1.00 12.41 209 SER A C 1
ATOM 1536 O O . SER A 1 209 ? 33.452 3.788 11.156 1.00 12.34 209 SER A O 1
ATOM 1539 N N . GLY A 1 210 ? 35.386 2.980 10.265 1.00 12.13 210 GLY A N 1
ATOM 1540 C CA . GLY A 1 210 ? 35.312 3.774 9.033 1.00 12.27 210 GLY A CA 1
ATOM 1541 C C . GLY A 1 210 ? 35.425 5.272 9.276 1.00 12.35 210 GLY A C 1
ATOM 1542 O O . GLY A 1 210 ? 36.066 5.745 10.251 1.00 12.87 210 GLY A O 1
ATOM 1543 N N . ASP A 1 211 ? 34.846 6.087 8.391 1.00 11.81 211 ASP A N 1
ATOM 1544 C CA . ASP A 1 211 ? 35.046 7.549 8.374 1.00 11.99 211 ASP A CA 1
ATOM 1545 C C . ASP A 1 211 ? 34.209 8.301 9.396 1.00 12.38 211 ASP A C 1
ATOM 1546 O O . ASP A 1 211 ? 34.607 9.383 9.882 1.00 12.28 211 ASP A O 1
ATOM 1551 N N . SER A 1 212 ? 32.963 7.858 9.652 1.00 12.00 212 SER A N 1
ATOM 1552 C CA . SER A 1 212 ? 32.004 8.663 10.409 1.00 12.44 212 SER A CA 1
ATOM 1553 C C . SER A 1 212 ? 32.460 9.025 11.832 1.00 13.15 212 SER A C 1
ATOM 1554 O O . SER A 1 212 ? 32.098 10.109 12.302 1.00 14.74 212 SER A O 1
ATOM 1557 N N . PRO A 1 213 ? 33.287 8.210 12.556 1.00 13.47 213 PRO A N 1
ATOM 1558 C CA . PRO A 1 213 ? 33.693 8.632 13.908 1.00 14.58 213 PRO A CA 1
ATOM 1559 C C . PRO A 1 213 ? 34.573 9.898 13.850 1.00 14.63 213 PRO A C 1
ATOM 1560 O O . PRO A 1 213 ? 34.435 10.755 14.730 1.00 17.79 213 PRO A O 1
ATOM 1564 N N . TYR A 1 214 ? 35.320 10.024 12.784 1.00 13.97 214 TYR A N 1
ATOM 1565 C CA . TYR A 1 214 ? 36.171 11.232 12.576 1.00 16.18 214 TYR A CA 1
ATOM 1566 C C . TYR A 1 214 ? 35.300 12.423 12.202 1.00 18.65 214 TYR A C 1
ATOM 1567 O O . TYR A 1 214 ? 35.445 13.497 12.765 1.00 22.32 214 TYR A O 1
ATOM 1576 N N . LEU A 1 215 ? 34.375 12.239 11.253 1.00 18.09 215 LEU A N 1
ATOM 1577 C CA . LEU A 1 215 ? 33.535 13.373 10.813 1.00 19.21 215 LEU A CA 1
ATOM 1578 C C . LEU A 1 215 ? 32.634 13.849 11.949 1.00 22.25 215 LEU A C 1
ATOM 1579 O O . LEU A 1 215 ? 32.292 15.062 11.996 1.00 22.08 215 LEU A O 1
ATOM 1584 N N . ALA A 1 216 ? 32.185 12.953 12.834 1.00 20.46 216 ALA A N 1
ATOM 1585 C CA . ALA A 1 216 ? 31.335 13.319 14.000 1.00 22.28 216 ALA A CA 1
ATOM 1586 C C . ALA A 1 216 ? 32.155 13.920 15.141 1.00 25.79 216 ALA A C 1
ATOM 1587 O O . ALA A 1 216 ? 31.540 14.456 16.049 1.00 33.49 216 ALA A O 1
ATOM 1589 N N . GLY A 1 217 ? 33.478 13.843 15.111 1.00 28.43 217 GLY A N 1
ATOM 1590 C CA . GLY A 1 217 ? 34.336 14.443 16.151 1.00 33.06 217 GLY A CA 1
ATOM 1591 C C . GLY A 1 217 ? 34.462 13.579 17.398 1.00 38.52 217 GLY A C 1
ATOM 1592 O O . GLY A 1 217 ? 34.988 14.098 18.396 1.00 40.67 217 GLY A O 1
ATOM 1593 N N . VAL A 1 218 ? 34.049 12.309 17.358 1.00 32.54 218 VAL A N 1
ATOM 1594 C CA . VAL A 1 218 ? 34.325 11.302 18.429 1.00 35.81 218 VAL A CA 1
ATOM 1595 C C . VAL A 1 218 ? 35.822 11.252 18.675 1.00 34.47 218 VAL A C 1
ATOM 1596 O O . VAL A 1 218 ? 36.238 11.039 19.815 1.00 34.75 218 VAL A O 1
ATOM 1600 N N . VAL A 1 219 ? 36.572 11.350 17.590 1.00 30.95 219 VAL A N 1
ATOM 1601 C CA . VAL A 1 219 ? 38.048 11.369 17.558 1.00 36.04 219 VAL A CA 1
ATOM 1602 C C . VAL A 1 219 ? 38.444 12.653 16.848 1.00 38.37 219 VAL A C 1
ATOM 1603 O O . VAL A 1 219 ? 37.974 12.906 15.732 1.00 36.43 219 VAL A O 1
ATOM 1607 N N . PRO A 1 220 ? 39.349 13.468 17.443 1.00 40.24 220 PRO A N 1
ATOM 1608 C CA . PRO A 1 220 ? 39.851 14.690 16.815 1.00 42.81 220 PRO A CA 1
ATOM 1609 C C . PRO A 1 220 ? 40.590 14.433 15.498 1.00 39.68 220 PRO A C 1
ATOM 1610 O O . PRO A 1 220 ? 41.361 13.496 15.405 1.00 42.42 220 PRO A O 1
ATOM 1614 N N . VAL A 1 221 ? 40.365 15.303 14.521 1.00 37.13 221 VAL A N 1
ATOM 1615 C CA . VAL A 1 221 ? 40.996 15.290 13.171 1.00 37.29 221 VAL A CA 1
ATOM 1616 C C . VAL A 1 221 ? 41.098 16.752 12.739 1.00 37.63 221 VAL A C 1
ATOM 1617 O O . VAL A 1 221 ? 40.357 17.586 13.326 1.00 40.07 221 VAL A O 1
ATOM 1621 N N . GLY A 1 222 ? 42.018 17.064 11.828 1.00 41.46 222 GLY A N 1
ATOM 1622 C CA . GLY A 1 222 ? 42.159 18.414 11.254 1.00 43.26 222 GLY A CA 1
ATOM 1623 C C . GLY A 1 222 ? 43.580 18.950 11.378 1.00 47.43 222 GLY A C 1
ATOM 1624 O O . GLY A 1 222 ? 44.461 18.278 11.930 1.00 43.05 222 GLY A O 1
ATOM 1625 N N . PRO A 1 223 ? 43.816 20.190 10.872 1.00 49.58 223 PRO A N 1
ATOM 1626 C CA . PRO A 1 223 ? 45.128 20.831 10.939 1.00 46.57 223 PRO A CA 1
ATOM 1627 C C . PRO A 1 223 ? 45.711 20.770 12.359 1.00 48.62 223 PRO A C 1
ATOM 1628 O O . PRO A 1 223 ? 44.980 21.025 13.327 1.00 48.70 223 PRO A O 1
ATOM 1632 N N . GLY A 1 224 ? 46.986 20.381 12.461 1.00 48.03 224 GLY A N 1
ATOM 1633 C CA . GLY A 1 224 ? 47.759 20.405 13.715 1.00 48.26 224 GLY A CA 1
ATOM 1634 C C . GLY A 1 224 ? 47.335 19.309 14.687 1.00 52.07 224 GLY A C 1
ATOM 1635 O O . GLY A 1 224 ? 47.863 19.309 15.816 1.00 49.19 224 GLY A O 1
ATOM 1636 N N . VAL A 1 225 ? 46.446 18.391 14.275 1.00 49.74 225 VAL A N 1
ATOM 1637 C CA . VAL A 1 225 ? 45.994 17.224 15.095 1.00 48.67 225 VAL A CA 1
ATOM 1638 C C . VAL A 1 225 ? 46.409 15.920 14.391 1.00 44.28 225 VAL A C 1
ATOM 1639 O O . VAL A 1 225 ? 46.223 15.800 13.163 1.00 44.23 225 VAL A O 1
ATOM 1643 N N . LYS A 1 226 ? 46.921 14.949 15.152 1.00 36.54 226 LYS A N 1
ATOM 1644 C CA . LYS A 1 226 ? 47.266 13.599 14.633 1.00 37.17 226 LYS A CA 1
ATOM 1645 C C . LYS A 1 226 ? 46.046 12.709 14.918 1.00 32.62 226 LYS A C 1
ATOM 1646 O O . LYS A 1 226 ? 45.799 12.390 16.112 1.00 32.89 226 LYS A O 1
ATOM 1649 N N . ALA A 1 227 ? 45.256 12.396 13.878 1.00 31.92 227 ALA A N 1
ATOM 1650 C CA . ALA A 1 227 ? 44.117 11.456 13.935 1.00 30.42 227 ALA A CA 1
ATOM 1651 C C . ALA A 1 227 ? 44.621 10.037 14.211 1.00 26.95 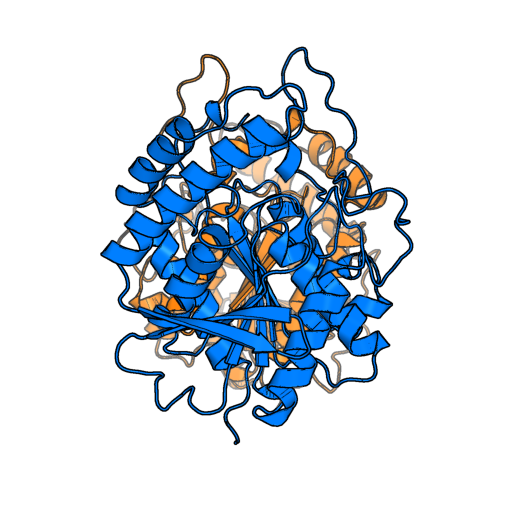227 ALA A C 1
ATOM 1652 O O . ALA A 1 227 ? 45.280 9.423 13.394 1.00 29.20 227 ALA A O 1
ATOM 1654 N N . PRO A 1 228 ? 44.182 9.446 15.316 1.00 27.62 228 PRO A N 1
ATOM 1655 C CA . PRO A 1 228 ? 44.584 8.090 15.645 1.00 28.55 228 PRO A CA 1
ATOM 1656 C C . PRO A 1 228 ? 43.737 7.056 14.912 1.00 27.29 228 PRO A C 1
ATOM 1657 O O . PRO A 1 228 ? 42.626 7.378 14.479 1.00 22.94 228 PRO A O 1
ATOM 1661 N N . PRO A 1 229 ? 44.208 5.799 14.815 1.00 26.11 229 PRO A N 1
ATOM 1662 C CA . PRO A 1 229 ? 43.377 4.680 14.377 1.00 22.67 229 PRO A CA 1
ATOM 1663 C C . PRO A 1 229 ? 42.203 4.546 15.356 1.00 21.09 229 PRO A C 1
ATOM 1664 O O . PRO A 1 229 ? 42.234 5.034 16.461 1.00 22.99 229 PRO A O 1
ATOM 1668 N N . LEU A 1 230 ? 41.157 3.845 14.913 1.00 17.27 230 LEU A N 1
ATOM 1669 C CA . LEU A 1 230 ? 39.975 3.555 15.751 1.00 13.75 230 LEU A CA 1
ATOM 1670 C C . LEU A 1 230 ? 40.122 2.212 16.433 1.00 14.24 230 LEU A C 1
ATOM 1671 O O . LEU A 1 230 ? 40.748 1.305 15.916 1.00 13.94 230 LEU A O 1
ATOM 1676 N N . PRO A 1 231 ? 39.466 2.036 17.572 1.00 13.92 231 PRO A N 1
ATOM 1677 C CA . PRO A 1 231 ? 39.479 0.749 18.264 1.00 13.65 231 PRO A CA 1
ATOM 1678 C C . PRO A 1 231 ? 38.675 -0.326 17.563 1.00 17.41 231 PRO A C 1
ATOM 1679 O O . PRO A 1 231 ? 37.644 -0.013 16.911 1.00 16.26 231 PRO A O 1
ATOM 1683 N N . GLY A 1 232 ? 39.086 -1.565 17.737 1.00 13.62 232 GLY A N 1
ATOM 1684 C CA . GLY A 1 232 ? 38.373 -2.736 17.224 1.00 14.13 232 GLY A CA 1
ATOM 1685 C C . GLY A 1 232 ? 37.318 -3.283 18.199 1.00 13.99 232 GLY A C 1
ATOM 1686 O O . GLY A 1 232 ? 36.703 -4.253 17.831 1.00 16.46 232 GLY A O 1
ATOM 1687 N N . LEU A 1 233 ? 37.198 -2.712 19.364 1.00 15.12 233 LEU A N 1
ATOM 1688 C CA . LEU A 1 233 ? 36.221 -3.098 20.412 1.00 15.88 233 LEU A CA 1
ATOM 1689 C C . LEU A 1 233 ? 35.433 -1.855 20.761 1.00 16.00 233 LEU A C 1
ATOM 1690 O O . LEU A 1 233 ? 35.932 -0.761 20.549 1.00 18.82 233 LEU A O 1
ATOM 1695 N N . LEU A 1 234 ? 34.250 -2.006 21.327 1.00 14.35 234 LEU A N 1
ATOM 1696 C CA . LEU A 1 234 ? 33.545 -0.847 21.902 1.00 14.79 234 LEU A CA 1
ATOM 1697 C C . LEU A 1 234 ? 34.198 -0.485 23.229 1.00 16.14 234 LEU A C 1
ATOM 1698 O O . LEU A 1 234 ? 34.407 -1.376 24.067 1.00 17.52 234 LEU A O 1
ATOM 1703 N N . PRO A 1 235 ? 34.550 0.797 23.453 1.00 17.23 235 PRO A N 1
ATOM 1704 C CA . PRO A 1 235 ? 35.313 1.205 24.636 1.00 19.39 235 PRO A CA 1
ATOM 1705 C C A PRO A 1 235 ? 34.573 1.195 25.985 0.50 20.22 235 PRO A C 1
ATOM 1706 C C B PRO A 1 235 ? 34.330 1.624 25.731 0.50 21.09 235 PRO A C 1
ATOM 1707 O O A PRO A 1 235 ? 35.193 1.276 27.030 0.50 18.02 235 PRO A O 1
ATOM 1708 O O B PRO A 1 235 ? 34.319 2.790 26.083 0.50 24.27 235 PRO A O 1
ATOM 1712 N N . THR A 1 236 ? 33.325 0.807 25.982 1.00 21.41 236 THR A N 1
ATOM 1713 C CA . THR A 1 236 ? 32.450 0.959 27.162 1.00 18.98 236 THR A CA 1
ATOM 1714 C C . THR A 1 236 ? 32.928 -0.005 28.258 1.00 16.25 236 THR A C 1
ATOM 1715 O O . THR A 1 236 ? 33.275 -1.175 27.943 1.00 17.94 236 THR A O 1
ATOM 1719 N N . ALA A 1 237 ? 32.749 0.397 29.519 1.00 19.47 237 ALA A N 1
ATOM 1720 C CA . ALA A 1 237 ? 32.915 -0.492 30.693 1.00 19.16 237 ALA A CA 1
ATOM 1721 C C . ALA A 1 237 ? 32.073 -1.748 30.556 1.00 20.01 237 ALA A C 1
ATOM 1722 O O . ALA A 1 237 ? 32.421 -2.856 31.019 1.00 18.12 237 ALA A O 1
ATOM 1724 N N . TYR A 1 238 ? 30.898 -1.641 29.916 1.00 16.70 238 TYR A N 1
ATOM 1725 C CA . TYR A 1 238 ? 30.021 -2.817 29.793 1.00 16.00 238 TYR A CA 1
ATOM 1726 C C . TYR A 1 238 ? 30.718 -3.988 29.125 1.00 15.01 238 TYR A C 1
ATOM 1727 O O . TYR A 1 238 ? 30.448 -5.187 29.346 1.00 17.08 238 TYR A O 1
ATOM 1736 N N . MET A 1 239 ? 31.600 -3.652 28.153 1.00 16.27 239 MET A N 1
ATOM 1737 C CA . MET A 1 239 ? 32.292 -4.628 27.282 1.00 16.30 239 MET A CA 1
ATOM 1738 C C . MET A 1 239 ? 33.753 -4.862 27.743 1.00 17.85 239 MET A C 1
ATOM 1739 O O . MET A 1 239 ? 34.423 -5.592 26.994 1.00 19.17 239 MET A O 1
ATOM 1744 N N . GLU A 1 240 ? 34.159 -4.346 28.897 1.00 21.88 240 GLU A N 1
ATOM 1745 C CA . GLU A 1 240 ? 35.549 -4.508 29.424 1.00 26.75 240 GLU A CA 1
ATOM 1746 C C . GLU A 1 240 ? 35.909 -5.990 29.419 1.00 28.42 240 GLU A C 1
ATOM 1747 O O . GLU A 1 240 ? 35.142 -6.808 29.883 1.00 26.89 240 GLU A O 1
ATOM 1753 N N . GLY A 1 241 ? 37.085 -6.313 28.877 1.00 31.11 241 GLY A N 1
ATOM 1754 C CA . GLY A 1 241 ? 37.620 -7.683 28.835 1.00 29.29 241 GLY A CA 1
ATOM 1755 C C . GLY A 1 241 ? 36.902 -8.648 27.912 1.00 29.17 241 GLY A C 1
ATOM 1756 O O . GLY A 1 241 ? 37.266 -9.814 27.905 1.00 30.86 241 GLY A O 1
ATOM 1757 N N . VAL A 1 242 ? 35.923 -8.227 27.111 1.00 26.63 242 VAL A N 1
ATOM 1758 C CA . VAL A 1 242 ? 35.307 -9.149 26.112 1.00 22.21 242 VAL A CA 1
ATOM 1759 C C . VAL A 1 242 ? 36.149 -9.112 24.848 1.00 22.81 242 VAL A C 1
ATOM 1760 O O . VAL A 1 242 ? 36.411 -8.027 24.339 1.00 22.69 242 VAL A O 1
ATOM 1764 N N . GLY A 1 243 ? 36.460 -10.263 24.284 1.00 24.67 243 GLY A N 1
ATOM 1765 C CA . GLY A 1 243 ? 37.356 -10.295 23.115 1.00 27.69 243 GLY A CA 1
ATOM 1766 C C . GLY A 1 243 ? 36.631 -9.904 21.846 1.00 29.17 243 GLY A C 1
ATOM 1767 O O . GLY A 1 243 ? 35.427 -10.142 21.731 1.00 26.12 243 GLY A O 1
ATOM 1768 N N . ALA A 1 244 ? 37.371 -9.401 20.865 1.00 31.60 244 ALA A N 1
ATOM 1769 C CA . ALA A 1 244 ? 36.873 -9.117 19.492 1.00 34.07 244 ALA A CA 1
ATOM 1770 C C . ALA A 1 244 ? 36.372 -10.393 18.835 1.00 32.77 244 ALA A C 1
ATOM 1771 O O . ALA A 1 244 ? 35.475 -10.331 17.994 1.00 31.89 244 ALA A O 1
ATOM 1773 N N . ASP A 1 245 ? 36.929 -11.531 19.223 1.00 30.41 245 ASP A N 1
ATOM 1774 C CA . ASP A 1 245 ? 36.585 -12.843 18.620 1.00 35.71 245 ASP A CA 1
ATOM 1775 C C . ASP A 1 245 ? 35.335 -13.448 19.267 1.00 31.01 245 ASP A C 1
ATOM 1776 O O . ASP A 1 245 ? 34.967 -14.569 18.850 1.00 35.74 245 ASP A O 1
ATOM 1781 N N . ASP A 1 246 ? 34.697 -12.782 20.240 1.00 28.10 246 ASP A N 1
ATOM 1782 C CA . ASP A 1 246 ? 33.411 -13.260 20.800 1.00 26.41 246 ASP A CA 1
ATOM 1783 C C . ASP A 1 246 ? 32.313 -12.859 19.806 1.00 23.59 246 ASP A C 1
ATOM 1784 O O . ASP A 1 246 ? 31.923 -11.704 19.802 1.00 21.87 246 ASP A O 1
ATOM 1789 N N . ALA A 1 247 ? 31.904 -13.793 18.977 1.00 23.36 247 ALA A N 1
ATOM 1790 C CA . ALA A 1 247 ? 30.910 -13.571 17.910 1.00 25.40 247 ALA A CA 1
ATOM 1791 C C . ALA A 1 247 ? 29.544 -13.308 18.538 1.00 26.31 247 ALA A C 1
ATOM 1792 O O . ALA A 1 247 ? 28.686 -12.731 17.858 1.00 23.23 247 ALA A O 1
ATOM 1794 N N . ARG A 1 248 ? 29.284 -13.716 19.777 1.00 23.75 248 ARG A N 1
ATOM 1795 C CA . ARG A 1 248 ? 28.012 -13.337 20.424 1.00 20.32 248 ARG A CA 1
ATOM 1796 C C . ARG A 1 248 ? 28.014 -11.883 20.799 1.00 17.88 248 ARG A C 1
ATOM 1797 O O . ARG A 1 248 ? 26.912 -11.231 20.839 1.00 19.61 248 ARG A O 1
ATOM 1805 N N . ALA A 1 249 ? 29.168 -11.346 21.180 1.00 15.85 249 ALA A N 1
ATOM 1806 C CA . ALA A 1 249 ? 29.344 -9.950 21.613 1.00 15.57 249 ALA A CA 1
ATOM 1807 C C . ALA A 1 249 ? 29.387 -9.049 20.369 1.00 15.43 249 ALA A C 1
ATOM 1808 O O . ALA A 1 249 ? 28.881 -7.945 20.447 1.00 13.99 249 ALA A O 1
ATOM 1810 N N . TYR A 1 250 ? 30.018 -9.506 19.285 1.00 13.49 250 TYR A N 1
ATOM 1811 C CA . TYR A 1 250 ? 30.258 -8.689 18.073 1.00 13.47 250 TYR A CA 1
ATOM 1812 C C . TYR A 1 250 ? 29.736 -9.431 16.862 1.00 12.44 250 TYR A C 1
ATOM 1813 O O . TYR A 1 250 ? 30.468 -9.704 15.894 1.00 13.68 250 TYR A O 1
ATOM 1822 N N . PRO A 1 251 ? 28.440 -9.758 16.778 1.00 12.37 251 PRO A N 1
ATOM 1823 C CA . PRO A 1 251 ? 27.972 -10.630 15.745 1.00 13.61 251 PRO A CA 1
ATOM 1824 C C . PRO A 1 251 ? 28.117 -10.078 14.330 1.00 13.60 251 PRO A C 1
ATOM 1825 O O . PRO A 1 251 ? 28.215 -10.805 13.361 1.00 13.94 251 PRO A O 1
ATOM 1829 N N . LEU A 1 252 ? 28.043 -8.737 14.189 1.00 11.40 252 LEU A N 1
ATOM 1830 C CA . LEU A 1 252 ? 28.050 -8.161 12.823 1.00 12.75 252 LEU A CA 1
ATOM 1831 C C . LEU A 1 252 ? 29.488 -8.071 12.288 1.00 13.89 252 LEU A C 1
ATOM 1832 O O . LEU A 1 252 ? 29.643 -7.625 11.149 1.00 16.03 252 LEU A O 1
ATOM 1837 N N . THR A 1 253 ? 30.457 -8.579 13.040 1.00 13.56 253 THR A N 1
ATOM 1838 C CA . THR A 1 253 ? 31.856 -8.739 12.570 1.00 15.10 253 THR A CA 1
ATOM 1839 C C . THR A 1 253 ? 32.129 -10.199 12.229 1.00 19.92 253 THR A C 1
ATOM 1840 O O . THR A 1 253 ? 33.246 -10.396 11.753 1.00 20.80 253 THR A O 1
ATOM 1844 N N . SER A 1 254 ? 31.192 -11.113 12.456 1.00 22.61 254 SER A N 1
ATOM 1845 C CA . SER A 1 254 ? 31.331 -12.599 12.357 1.00 28.69 254 SER A CA 1
ATOM 1846 C C . SER A 1 254 ? 30.451 -13.062 11.201 1.00 29.65 254 SER A C 1
ATOM 1847 O O . SER A 1 254 ? 29.211 -12.879 11.244 1.00 25.59 254 SER A O 1
ATOM 1850 N N . ASP A 1 255 ? 31.032 -13.681 10.176 1.00 35.29 255 ASP A N 1
ATOM 1851 C CA . ASP A 1 255 ? 30.230 -14.191 9.034 1.00 42.97 255 ASP A CA 1
ATOM 1852 C C . ASP A 1 255 ? 29.251 -15.251 9.550 1.00 41.15 255 ASP A C 1
ATOM 1853 O O . ASP A 1 255 ? 28.090 -15.227 9.098 1.00 38.54 255 ASP A O 1
ATOM 1858 N N . ALA A 1 256 ? 29.625 -16.044 10.554 1.00 40.56 256 ALA A N 1
ATOM 1859 C CA . ALA A 1 256 ? 28.740 -17.086 11.135 1.00 39.11 256 ALA A CA 1
ATOM 1860 C C . ALA A 1 256 ? 27.517 -16.469 11.816 1.00 41.79 256 ALA A C 1
ATOM 1861 O O . ALA A 1 256 ? 26.378 -16.855 11.456 1.00 48.06 256 ALA A O 1
ATOM 1863 N N . GLU A 1 257 ? 27.711 -15.576 12.796 1.00 30.06 257 GLU A N 1
ATOM 1864 C CA . GLU A 1 257 ? 26.558 -15.006 13.531 1.00 29.54 257 GLU A CA 1
ATOM 1865 C C . GLU A 1 257 ? 25.724 -14.202 12.514 1.00 23.15 257 GLU A C 1
ATOM 1866 O O . GLU A 1 257 ? 24.519 -14.199 12.640 1.00 25.47 257 GLU A O 1
ATOM 1872 N N . THR A 1 258 ? 26.353 -13.565 11.517 1.00 21.89 258 THR A N 1
ATOM 1873 C CA . THR A 1 258 ? 25.564 -12.695 10.604 1.00 17.72 258 THR A CA 1
ATOM 1874 C C . THR A 1 258 ? 24.569 -13.530 9.780 1.00 17.10 258 THR A C 1
ATOM 1875 O O . THR A 1 258 ? 23.410 -13.120 9.633 1.00 14.25 258 THR A O 1
ATOM 1879 N N . VAL A 1 259 ? 24.919 -14.732 9.316 1.00 17.36 259 VAL A N 1
ATOM 1880 C CA . VAL A 1 259 ? 24.008 -15.554 8.508 1.00 17.03 259 VAL A CA 1
ATOM 1881 C C . VAL A 1 259 ? 22.734 -15.952 9.283 1.00 14.20 259 VAL A C 1
ATOM 1882 O O . VAL A 1 259 ? 21.690 -16.151 8.670 1.00 17.36 259 VAL A O 1
ATOM 1886 N N . PHE A 1 260 ? 22.812 -16.028 10.617 1.00 14.87 260 PHE A N 1
ATOM 1887 C CA . PHE A 1 260 ? 21.669 -16.391 11.468 1.00 14.85 260 PHE A CA 1
ATOM 1888 C C . PHE A 1 260 ? 20.864 -15.172 11.912 1.00 15.23 260 PHE A C 1
ATOM 1889 O O . PHE A 1 260 ? 19.901 -15.355 12.653 1.00 14.30 260 PHE A O 1
ATOM 1897 N N . MET A 1 261 ? 21.217 -13.961 11.489 1.00 13.47 261 MET A N 1
ATOM 1898 C CA . MET A 1 261 ? 20.467 -12.783 11.951 1.00 12.50 261 MET A CA 1
ATOM 1899 C C . MET A 1 261 ? 19.092 -12.824 11.316 1.00 12.00 261 MET A C 1
ATOM 1900 O O . MET A 1 261 ? 18.921 -13.184 10.148 1.00 12.46 261 MET A O 1
ATOM 1905 N N . PRO A 1 262 ? 18.075 -12.317 12.068 1.00 12.15 262 PRO A N 1
ATOM 1906 C CA . PRO A 1 262 ? 16.773 -12.075 11.472 1.00 11.76 262 PRO A CA 1
ATOM 1907 C C . PRO A 1 262 ? 16.796 -10.841 10.576 1.00 10.25 262 PRO A C 1
ATOM 1908 O O . PRO A 1 262 ? 17.777 -10.085 10.607 1.00 11.10 262 PRO A O 1
ATOM 1912 N N . PRO A 1 263 ? 15.723 -10.619 9.810 1.00 10.41 263 PRO A N 1
ATOM 1913 C CA . PRO A 1 263 ? 15.535 -9.357 9.084 1.00 9.51 263 PRO A CA 1
ATOM 1914 C C . PRO A 1 263 ? 15.851 -8.158 9.974 1.00 10.26 263 PRO A C 1
ATOM 1915 O O . PRO A 1 263 ? 15.410 -8.134 11.113 1.00 9.51 263 PRO A O 1
ATOM 1919 N N . THR A 1 264 ? 16.669 -7.240 9.467 1.00 9.25 264 THR A N 1
ATOM 1920 C CA . THR A 1 264 ? 17.268 -6.140 10.237 1.00 9.05 264 THR A CA 1
ATOM 1921 C C . THR A 1 264 ? 17.008 -4.781 9.583 1.00 8.86 264 THR A C 1
ATOM 1922 O O . THR A 1 264 ? 17.329 -4.645 8.414 1.00 10.11 264 THR A O 1
ATOM 1926 N N . LEU A 1 265 ? 16.564 -3.810 10.355 1.00 8.49 265 LEU A N 1
ATOM 1927 C CA . LEU A 1 265 ? 16.538 -2.388 9.955 1.00 8.55 265 LEU A CA 1
ATOM 1928 C C . LEU A 1 265 ? 17.718 -1.703 10.629 1.00 8.76 265 LEU A C 1
ATOM 1929 O O . LEU A 1 265 ? 17.856 -1.811 11.856 1.00 9.68 265 LEU A O 1
ATOM 1934 N N . LEU A 1 266 ? 18.499 -1.008 9.835 1.00 8.48 266 LEU A N 1
ATOM 1935 C CA . LEU A 1 266 ? 19.612 -0.188 10.321 1.00 9.21 266 LEU A CA 1
ATOM 1936 C C . LEU A 1 266 ? 19.255 1.258 9.977 1.00 9.99 266 LEU A C 1
ATOM 1937 O O . LEU A 1 266 ? 18.965 1.574 8.795 1.00 10.42 266 LEU A O 1
ATOM 1942 N N . LEU A 1 267 ? 19.195 2.138 10.940 1.00 9.15 267 LEU A N 1
ATOM 1943 C CA . LEU A 1 267 ? 18.809 3.538 10.673 1.00 11.15 267 LEU A CA 1
ATOM 1944 C C . LEU A 1 267 ? 19.810 4.417 11.423 1.00 11.06 267 LEU A C 1
ATOM 1945 O O . LEU A 1 267 ? 20.182 4.059 12.557 1.00 12.40 267 LEU A O 1
ATOM 1950 N N . ALA A 1 268 ? 20.253 5.454 10.778 1.00 10.65 268 ALA A N 1
ATOM 1951 C CA . ALA A 1 268 ? 21.245 6.377 11.381 1.00 10.94 268 ALA A CA 1
ATOM 1952 C C . ALA A 1 268 ? 21.067 7.778 10.849 1.00 11.20 268 ALA A C 1
ATOM 1953 O O . ALA A 1 268 ? 20.485 7.974 9.795 1.00 10.50 268 ALA A O 1
ATOM 1955 N N . GLY A 1 269 ? 21.547 8.733 11.627 1.00 11.41 269 GLY A N 1
ATOM 1956 C CA . GLY A 1 269 ? 21.773 10.049 11.036 1.00 11.74 269 GLY A CA 1
ATOM 1957 C C . GLY A 1 269 ? 22.922 10.013 10.063 1.00 11.37 269 GLY A C 1
ATOM 1958 O O . GLY A 1 269 ? 23.850 9.191 10.157 1.00 12.75 269 GLY A O 1
ATOM 1959 N N . GLY A 1 270 ? 22.947 10.937 9.083 1.00 12.74 270 GLY A N 1
ATOM 1960 C CA . GLY A 1 270 ? 24.073 11.015 8.172 1.00 12.00 270 GLY A CA 1
ATOM 1961 C C . GLY A 1 270 ? 25.359 11.506 8.809 1.00 13.36 270 GLY A C 1
ATOM 1962 O O . GLY A 1 270 ? 26.435 11.167 8.329 1.00 15.59 270 GLY A O 1
ATOM 1963 N N . ARG A 1 271 ? 25.231 12.276 9.877 1.00 11.50 271 ARG A N 1
ATOM 1964 C CA . ARG A 1 271 ? 26.355 12.787 10.663 1.00 12.55 271 ARG A CA 1
ATOM 1965 C C . ARG A 1 271 ? 26.574 11.965 11.929 1.00 14.73 271 ARG A C 1
ATOM 1966 O O . ARG A 1 271 ? 27.019 12.503 12.926 1.00 22.31 271 ARG A O 1
ATOM 1974 N N . ASP A 1 272 ? 26.046 10.779 11.972 1.00 12.48 272 ASP A N 1
ATOM 1975 C CA . ASP A 1 272 ? 26.055 9.910 13.177 1.00 11.40 272 ASP A CA 1
ATOM 1976 C C . ASP A 1 272 ? 27.359 9.129 13.197 1.00 11.90 272 ASP A C 1
ATOM 1977 O O . ASP A 1 272 ? 27.685 8.502 12.181 1.00 12.20 272 ASP A O 1
ATOM 1982 N N . PHE A 1 273 ? 28.089 9.106 14.314 1.00 12.36 273 PHE A N 1
ATOM 1983 C CA . PHE A 1 273 ? 29.372 8.386 14.344 1.00 13.16 273 PHE A CA 1
ATOM 1984 C C . PHE A 1 273 ? 29.221 6.913 14.005 1.00 12.04 273 PHE A C 1
ATOM 1985 O O . PHE A 1 273 ? 30.206 6.303 13.604 1.00 13.63 273 PHE A O 1
ATOM 1993 N N . ALA A 1 274 ? 28.021 6.352 14.144 1.00 11.99 274 ALA A N 1
ATOM 1994 C CA . ALA A 1 274 ? 27.782 4.908 13.901 1.00 12.14 274 ALA A CA 1
ATOM 1995 C C . ALA A 1 274 ? 27.534 4.595 12.429 1.00 12.22 274 ALA A C 1
ATOM 1996 O O . ALA A 1 274 ? 27.486 3.415 12.061 1.00 11.69 274 ALA A O 1
ATOM 1998 N N . VAL A 1 275 ? 27.352 5.599 11.581 1.00 11.42 275 VAL A N 1
ATOM 1999 C CA . VAL A 1 275 ? 26.796 5.351 10.229 1.00 11.95 275 VAL A CA 1
ATOM 2000 C C . VAL A 1 275 ? 27.733 4.476 9.371 1.00 11.98 275 VAL A C 1
ATOM 2001 O O . VAL A 1 275 ? 27.286 3.570 8.675 1.00 10.21 275 VAL A O 1
ATOM 2005 N N . SER A 1 276 ? 29.061 4.664 9.464 1.00 10.60 276 SER A N 1
ATOM 2006 C CA . SER A 1 276 ? 29.998 3.878 8.630 1.00 11.48 276 SER A CA 1
ATOM 2007 C C . SER A 1 276 ? 29.884 2.398 9.029 1.00 10.00 276 SER A C 1
ATOM 2008 O O . SER A 1 276 ? 29.827 1.512 8.179 1.00 10.95 276 SER A O 1
ATOM 2011 N N . ALA A 1 277 ? 29.809 2.159 10.333 1.00 10.04 277 ALA A N 1
ATOM 2012 C CA . ALA A 1 277 ? 29.678 0.763 10.816 1.00 10.36 277 ALA A CA 1
ATOM 2013 C C . ALA A 1 277 ? 28.336 0.161 10.340 1.00 10.22 277 ALA A C 1
ATOM 2014 O O . ALA A 1 277 ? 28.304 -1.026 9.966 1.00 9.66 277 ALA A O 1
ATOM 2016 N N . LEU A 1 278 ? 27.259 0.958 10.302 1.00 9.87 278 LEU A N 1
ATOM 2017 C CA . LEU A 1 278 ? 25.959 0.403 9.893 1.00 10.08 278 LEU A CA 1
ATOM 2018 C C . LEU A 1 278 ? 25.972 0.119 8.400 1.00 9.38 278 LEU A C 1
ATOM 2019 O O . LEU A 1 278 ? 25.384 -0.902 7.963 1.00 9.02 278 LEU A O 1
ATOM 2024 N N . SER A 1 279 ? 26.623 0.938 7.574 1.00 9.07 279 SER A N 1
ATOM 2025 C CA . SER A 1 279 ? 26.655 0.648 6.137 1.00 8.53 279 SER A CA 1
ATOM 2026 C C . SER A 1 279 ? 27.426 -0.646 5.864 1.00 8.49 279 SER A C 1
ATOM 2027 O O . SER A 1 279 ? 27.058 -1.418 4.996 1.00 9.17 279 SER A O 1
ATOM 2030 N N . LEU A 1 280 ? 28.468 -0.901 6.642 1.00 8.81 280 LEU A N 1
ATOM 2031 C CA . LEU A 1 280 ? 29.221 -2.178 6.507 1.00 9.00 280 LEU A CA 1
ATOM 2032 C C . LEU A 1 280 ? 28.393 -3.339 6.984 1.00 9.47 280 LEU A C 1
ATOM 2033 O O . LEU A 1 280 ? 28.384 -4.407 6.311 1.00 9.35 280 LEU A O 1
ATOM 2038 N N . ALA A 1 281 ? 27.686 -3.167 8.100 1.00 8.66 281 ALA A N 1
ATOM 2039 C CA . ALA A 1 281 ? 26.851 -4.276 8.610 1.00 8.79 281 ALA A CA 1
ATOM 2040 C C . ALA A 1 281 ? 25.784 -4.615 7.583 1.00 8.24 281 ALA A C 1
ATOM 2041 O O . ALA A 1 281 ? 25.488 -5.771 7.329 1.00 9.33 281 ALA A O 1
ATOM 2043 N N . HIS A 1 282 ? 25.201 -3.621 6.938 1.00 8.34 282 HIS A N 1
ATOM 2044 C CA . HIS A 1 282 ? 24.176 -3.834 5.889 1.00 8.62 282 HIS A CA 1
ATOM 2045 C C . HIS A 1 282 ? 24.771 -4.588 4.699 1.00 8.63 282 HIS A C 1
ATOM 2046 O O . HIS A 1 282 ? 24.129 -5.491 4.154 1.00 10.02 282 HIS A O 1
ATOM 2053 N N . ARG A 1 283 ? 25.967 -4.216 4.246 1.00 8.48 283 ARG A N 1
ATOM 2054 C CA . ARG A 1 283 ? 26.672 -4.989 3.185 1.00 9.99 283 ARG A CA 1
ATOM 2055 C C . ARG A 1 283 ? 26.863 -6.445 3.617 1.00 10.04 283 ARG A C 1
ATOM 2056 O O . ARG A 1 283 ? 26.663 -7.326 2.764 1.00 10.10 283 ARG A O 1
ATOM 2064 N N . ARG A 1 284 ? 27.254 -6.656 4.871 1.00 9.58 284 ARG A N 1
ATOM 2065 C CA . ARG A 1 284 ? 27.511 -8.040 5.323 1.00 10.16 284 ARG A CA 1
ATOM 2066 C C . ARG A 1 284 ? 26.210 -8.857 5.410 1.00 10.85 284 ARG A C 1
ATOM 2067 O O . ARG A 1 284 ? 26.190 -10.041 5.022 1.00 11.02 284 ARG A O 1
ATOM 2081 N N . LEU A 1 285 ? 25.129 -8.241 5.874 1.00 10.27 285 LEU A N 1
ATOM 2082 C CA . LEU A 1 285 ? 23.819 -8.910 5.940 1.00 10.49 285 LEU A CA 1
ATOM 2083 C C . LEU A 1 285 ? 23.396 -9.241 4.534 1.00 11.36 285 LEU A C 1
ATOM 2084 O O . LEU A 1 285 ? 22.892 -10.366 4.297 1.00 11.36 285 LEU A O 1
ATOM 2089 N N . ALA A 1 286 ? 23.493 -8.299 3.583 1.00 10.64 286 ALA A N 1
ATOM 2090 C CA . ALA A 1 286 ? 23.054 -8.581 2.217 1.00 11.77 286 ALA A CA 1
ATOM 2091 C C . ALA A 1 286 ? 23.863 -9.742 1.607 1.00 10.88 286 ALA A C 1
ATOM 2092 O O . ALA A 1 286 ? 23.261 -10.627 0.971 1.00 13.95 286 ALA A O 1
ATOM 2094 N N . ARG A 1 287 ? 25.165 -9.785 1.833 1.00 12.27 287 ARG A N 1
ATOM 2095 C CA . ARG A 1 287 ? 26.008 -10.890 1.273 1.00 15.95 287 ARG A CA 1
ATOM 2096 C C . ARG A 1 287 ? 25.574 -12.203 1.925 1.00 17.24 287 ARG A C 1
ATOM 2097 O O . ARG A 1 287 ? 25.658 -13.246 1.238 1.00 18.20 287 ARG A O 1
ATOM 2105 N N . ALA A 1 288 ? 25.184 -12.201 3.201 1.00 13.89 288 ALA A N 1
ATOM 2106 C CA . ALA A 1 288 ? 24.732 -13.413 3.922 1.00 14.96 288 ALA A CA 1
ATOM 2107 C C . ALA A 1 288 ? 23.299 -13.778 3.546 1.00 16.48 288 ALA A C 1
ATOM 2108 O O . ALA A 1 288 ? 22.746 -14.780 4.096 1.00 19.85 288 ALA A O 1
ATOM 2110 N N . GLY A 1 289 ? 22.634 -13.041 2.691 1.00 13.88 289 GLY A N 1
ATOM 2111 C CA . GLY A 1 289 ? 21.259 -13.304 2.287 1.00 14.91 289 GLY A CA 1
ATOM 2112 C C . GLY A 1 289 ? 20.222 -12.978 3.331 1.00 15.09 289 GLY A C 1
ATOM 2113 O O . GLY A 1 289 ? 19.074 -13.459 3.221 1.00 17.38 289 GLY A O 1
ATOM 2114 N N . VAL A 1 290 ? 20.563 -12.118 4.274 1.00 12.97 290 VAL A N 1
ATOM 2115 C CA . VAL A 1 290 ? 19.583 -11.669 5.292 1.00 12.78 290 VAL A CA 1
ATOM 2116 C C . VAL A 1 290 ? 18.866 -10.456 4.770 1.00 13.45 290 VAL A C 1
ATOM 2117 O O . VAL A 1 290 ? 19.517 -9.589 4.175 1.00 13.87 290 VAL A O 1
ATOM 2121 N N . ASP A 1 291 ? 17.580 -10.419 4.953 1.00 11.96 291 ASP A N 1
ATOM 2122 C CA . ASP A 1 291 ? 16.768 -9.258 4.600 1.00 11.40 291 ASP A CA 1
ATOM 2123 C C . ASP A 1 291 ? 17.184 -8.090 5.486 1.00 12.82 291 ASP A C 1
ATOM 2124 O O . ASP A 1 291 ? 16.959 -8.116 6.655 1.00 14.29 291 ASP A O 1
ATOM 2129 N N . SER A 1 292 ? 17.710 -7.031 4.961 1.00 10.31 292 SER A N 1
ATOM 2130 C CA . SER A 1 292 ? 18.082 -5.846 5.733 1.00 10.51 292 SER A CA 1
ATOM 2131 C C . SER A 1 292 ? 17.710 -4.617 4.939 1.00 11.02 292 SER A C 1
ATOM 2132 O O . SER A 1 292 ? 17.649 -4.644 3.716 1.00 11.22 292 SER A O 1
ATOM 2135 N N . GLU A 1 293 ? 17.520 -3.527 5.673 1.00 10.32 293 GLU A N 1
ATOM 2136 C CA . GLU A 1 293 ? 17.129 -2.235 5.117 1.00 10.23 293 GLU A CA 1
ATOM 2137 C C . GLU A 1 293 ? 17.957 -1.210 5.879 1.00 10.48 293 GLU A C 1
ATOM 2138 O O . GLU A 1 293 ? 18.009 -1.269 7.089 1.00 10.02 293 GLU A O 1
ATOM 2144 N N . LEU A 1 294 ? 18.557 -0.275 5.160 1.00 8.66 294 LEU A N 1
ATOM 2145 C CA . LEU A 1 294 ? 19.392 0.815 5.690 1.00 9.12 294 LEU A CA 1
ATOM 2146 C C . LEU A 1 294 ? 18.748 2.153 5.315 1.00 9.04 294 LEU A C 1
ATOM 2147 O O . LEU A 1 294 ? 18.468 2.354 4.135 1.00 9.19 294 LEU A O 1
ATOM 2152 N N . HIS A 1 295 ? 18.601 3.059 6.276 1.00 9.18 295 HIS A N 1
ATOM 2153 C CA . HIS A 1 295 ? 18.196 4.445 5.989 1.00 9.55 295 HIS A CA 1
ATOM 2154 C C . HIS A 1 295 ? 19.139 5.388 6.717 1.00 10.48 295 HIS A C 1
ATOM 2155 O O . HIS A 1 295 ? 19.547 5.139 7.866 1.00 11.15 295 HIS A O 1
ATOM 2162 N N . LEU A 1 296 ? 19.488 6.454 6.000 1.00 10.43 296 LEU A N 1
ATOM 2163 C CA . LEU A 1 296 ? 20.357 7.513 6.532 1.00 12.32 296 LEU A CA 1
ATOM 2164 C C . LEU A 1 296 ? 19.642 8.827 6.355 1.00 11.58 296 LEU A C 1
ATOM 2165 O O . LEU A 1 296 ? 19.106 9.088 5.293 1.00 12.10 296 LEU A O 1
ATOM 2170 N N . PHE A 1 297 ? 19.676 9.649 7.402 1.00 10.26 297 PHE A N 1
ATOM 2171 C CA . PHE A 1 297 ? 19.016 10.965 7.381 1.00 10.53 297 PHE A CA 1
ATOM 2172 C C . PHE A 1 297 ? 20.090 12.032 7.316 1.00 11.45 297 PHE A C 1
ATOM 2173 O O . PHE A 1 297 ? 20.663 12.394 8.308 1.00 11.42 297 PHE A O 1
ATOM 2181 N N . ASP A 1 298 ? 20.325 12.544 6.121 1.00 12.25 298 ASP A N 1
ATOM 2182 C CA . ASP A 1 298 ? 21.463 13.457 5.904 1.00 11.80 298 ASP A CA 1
ATOM 2183 C C . ASP A 1 298 ? 21.393 14.632 6.860 1.00 11.87 298 ASP A C 1
ATOM 2184 O O . ASP A 1 298 ? 20.308 15.209 7.041 1.00 11.05 298 ASP A O 1
ATOM 2189 N N . GLY A 1 299 ? 22.546 14.956 7.427 1.00 11.36 299 GLY A N 1
ATOM 2190 C CA . GLY A 1 299 ? 22.691 16.149 8.291 1.00 11.89 299 GLY A CA 1
ATOM 2191 C C . GLY A 1 299 ? 22.353 15.963 9.754 1.00 12.92 299 GLY A C 1
ATOM 2192 O O . GLY A 1 299 ? 22.537 16.927 10.546 1.00 14.29 299 GLY A O 1
ATOM 2193 N N . LEU A 1 300 ? 21.815 14.804 10.143 1.00 11.30 300 LEU A N 1
ATOM 2194 C CA . LEU A 1 300 ? 21.359 14.590 11.518 1.00 11.54 300 LEU A CA 1
ATOM 2195 C C . LEU A 1 300 ? 22.338 13.709 12.278 1.00 10.43 300 LEU A C 1
ATOM 2196 O O . LEU A 1 300 ? 23.029 12.870 11.704 1.00 11.48 300 LEU A O 1
ATOM 2201 N N . PRO A 1 301 ? 22.411 13.893 13.601 1.00 11.97 301 PRO A N 1
ATOM 2202 C CA . PRO A 1 301 ? 23.378 13.186 14.426 1.00 12.39 301 PRO A CA 1
ATOM 2203 C C . PRO A 1 301 ? 22.862 11.853 14.922 1.00 12.53 301 PRO A C 1
ATOM 2204 O O . PRO A 1 301 ? 21.750 11.386 14.644 1.00 11.71 301 PRO A O 1
ATOM 2208 N N . HIS A 1 302 ? 23.697 11.239 15.746 1.00 12.88 302 HIS A N 1
ATOM 2209 C CA . HIS A 1 302 ? 23.392 9.995 16.472 1.00 12.25 302 HIS A CA 1
ATOM 2210 C C . HIS A 1 302 ? 22.041 10.082 17.184 1.00 12.04 302 HIS A C 1
ATOM 2211 O O . HIS A 1 302 ? 21.776 11.089 17.853 1.00 13.14 302 HIS A O 1
ATOM 2218 N N . ALA A 1 303 ? 21.211 9.046 17.054 1.00 11.43 303 ALA A N 1
ATOM 2219 C CA . ALA A 1 303 ? 19.986 8.919 17.870 1.00 11.70 303 ALA A CA 1
ATOM 2220 C C . ALA A 1 303 ? 19.139 10.200 17.754 1.00 12.15 303 ALA A C 1
ATOM 2221 O O . ALA A 1 303 ? 18.506 10.625 18.708 1.00 11.62 303 ALA A O 1
ATOM 2223 N N . PHE A 1 304 ? 19.033 10.760 16.543 1.00 10.87 304 PHE A N 1
ATOM 2224 C CA . PHE A 1 304 ? 18.350 12.071 16.356 1.00 10.87 304 PHE A CA 1
ATOM 2225 C C . PHE A 1 304 ? 16.891 11.980 16.774 1.00 11.07 304 PHE A C 1
ATOM 2226 O O . PHE A 1 304 ? 16.265 12.967 17.187 1.00 11.80 304 PHE A O 1
ATOM 2234 N N . PHE A 1 305 ? 16.294 10.800 16.635 1.00 10.84 305 PHE A N 1
ATOM 2235 C CA . PHE A 1 305 ? 14.831 10.655 16.741 1.00 11.15 305 PHE A CA 1
ATOM 2236 C C . PHE A 1 305 ? 14.390 10.458 18.188 1.00 10.91 305 PHE A C 1
ATOM 2237 O O . PHE A 1 305 ? 13.241 10.144 18.453 1.00 11.51 305 PHE A O 1
ATOM 2245 N N . VAL A 1 306 ? 15.261 10.745 19.165 1.00 10.65 306 VAL A N 1
ATOM 2246 C CA . VAL A 1 306 ? 14.753 11.026 20.525 1.00 11.21 306 VAL A CA 1
ATOM 2247 C C . VAL A 1 306 ? 14.179 12.440 20.665 1.00 10.31 306 VAL A C 1
ATOM 2248 O O . VAL A 1 306 ? 13.588 12.710 21.695 1.00 11.87 306 VAL A O 1
ATOM 2252 N N . TRP A 1 307 ? 14.276 13.264 19.630 1.00 10.98 307 TRP A N 1
ATOM 2253 C CA . TRP A 1 307 ? 13.716 14.623 19.536 1.00 11.93 307 TRP A CA 1
ATOM 2254 C C . TRP A 1 307 ? 12.543 14.532 18.594 1.00 12.38 307 TRP A C 1
ATOM 2255 O O . TRP A 1 307 ? 12.742 14.590 17.384 1.00 12.45 307 TRP A O 1
ATOM 2266 N N . PRO A 1 308 ? 11.304 14.513 19.095 1.00 11.07 308 PRO A N 1
ATOM 2267 C CA . PRO A 1 308 ? 10.168 14.279 18.176 1.00 12.06 308 PRO A CA 1
ATOM 2268 C C . PRO A 1 308 ? 9.696 15.492 17.376 1.00 13.03 308 PRO A C 1
ATOM 2269 O O . PRO A 1 308 ? 8.867 15.316 16.482 1.00 14.18 308 PRO A O 1
ATOM 2273 N N . ASP A 1 309 ? 10.196 16.686 17.700 1.00 13.97 309 ASP A N 1
ATOM 2274 C CA . ASP A 1 309 ? 9.619 17.935 17.107 1.00 14.54 309 ASP A CA 1
ATOM 2275 C C . ASP A 1 309 ? 10.235 18.279 15.768 1.00 14.58 309 ASP A C 1
ATOM 2276 O O . ASP A 1 309 ? 10.590 19.440 15.497 1.00 15.64 309 ASP A O 1
ATOM 2281 N N . MET A 1 310 ? 10.242 17.313 14.848 1.00 12.52 310 MET A N 1
ATOM 2282 C CA . MET A 1 310 ? 10.667 17.605 13.474 1.00 12.49 310 MET A CA 1
ATOM 2283 C C . MET A 1 310 ? 10.085 16.529 12.574 1.00 13.13 310 MET A C 1
ATOM 2284 O O . MET A 1 310 ? 9.935 15.356 12.979 1.00 11.41 310 MET A O 1
ATOM 2289 N N . PRO A 1 311 ? 9.762 16.878 11.312 1.00 11.33 311 PRO A N 1
ATOM 2290 C CA . PRO A 1 311 ? 9.198 15.888 10.405 1.00 12.29 311 PRO A CA 1
ATOM 2291 C C . PRO A 1 311 ? 10.127 14.689 10.238 1.00 11.66 311 PRO A C 1
ATOM 2292 O O . PRO A 1 311 ? 9.649 13.565 10.021 1.00 12.43 311 PRO A O 1
ATOM 2296 N N . GLU A 1 312 ? 11.423 14.929 10.298 1.00 12.03 312 GLU A N 1
ATOM 2297 C CA . GLU A 1 312 ? 12.383 13.834 10.072 1.00 10.44 312 GLU A CA 1
ATOM 2298 C C . GLU A 1 312 ? 12.224 12.769 11.150 1.00 10.85 312 GLU A C 1
ATOM 2299 O O . GLU A 1 312 ? 12.472 11.577 10.878 1.00 10.23 312 GLU A O 1
ATOM 2305 N N . SER A 1 313 ? 11.972 13.134 12.392 1.00 9.43 313 SER A N 1
ATOM 2306 C CA . SER A 1 313 ? 11.738 12.135 13.449 1.00 10.59 313 SER A CA 1
ATOM 2307 C C . SER A 1 313 ? 10.463 11.343 13.132 1.00 9.97 313 SER A C 1
ATOM 2308 O O . SER A 1 313 ? 10.465 10.123 13.283 1.00 10.39 313 SER A O 1
ATOM 2311 N N . LEU A 1 314 ? 9.359 12.029 12.803 1.00 10.60 314 LEU A N 1
ATOM 2312 C CA . LEU A 1 314 ? 8.122 11.334 12.470 1.00 10.65 314 LEU A CA 1
ATOM 2313 C C . LEU A 1 314 ? 8.391 10.380 11.296 1.00 9.55 314 LEU A C 1
ATOM 2314 O O . LEU A 1 314 ? 7.833 9.285 11.281 1.00 10.63 314 LEU A O 1
ATOM 2319 N N . GLU A 1 315 ? 9.177 10.794 10.342 1.00 10.03 315 GLU A N 1
ATOM 2320 C CA . GLU A 1 315 ? 9.516 9.991 9.148 1.00 10.45 315 GLU A CA 1
ATOM 2321 C C . GLU A 1 315 ? 10.278 8.744 9.639 1.00 10.26 315 GLU A C 1
ATOM 2322 O O . GLU A 1 315 ? 10.016 7.619 9.193 1.00 10.39 315 GLU A O 1
ATOM 2328 N N . ALA A 1 316 ? 11.246 8.905 10.527 1.00 9.70 316 ALA A N 1
ATOM 2329 C CA . ALA A 1 316 ? 11.982 7.766 11.054 1.00 9.59 316 ALA A CA 1
ATOM 2330 C C . ALA A 1 316 ? 11.035 6.797 11.763 1.00 9.49 316 ALA A C 1
ATOM 2331 O O . ALA A 1 316 ? 11.128 5.550 11.603 1.00 9.88 316 ALA A O 1
ATOM 2333 N N . TYR A 1 317 ? 10.119 7.313 12.571 1.00 9.14 317 TYR A N 1
ATOM 2334 C CA . TYR A 1 317 ? 9.168 6.442 13.282 1.00 9.64 317 TYR A CA 1
ATOM 2335 C C . TYR A 1 317 ? 8.349 5.659 12.247 1.00 9.62 317 TYR A C 1
ATOM 2336 O O . TYR A 1 317 ? 8.085 4.480 12.448 1.00 9.90 317 TYR A O 1
ATOM 2345 N N . ALA A 1 318 ? 7.969 6.316 11.162 1.00 9.58 318 ALA A N 1
ATOM 2346 C CA . ALA A 1 318 ? 7.174 5.656 10.105 1.00 9.57 318 ALA A CA 1
ATOM 2347 C C . ALA A 1 318 ? 8.025 4.574 9.431 1.00 10.17 318 ALA A C 1
ATOM 2348 O O . ALA A 1 318 ? 7.472 3.528 9.044 1.00 10.42 318 ALA A O 1
ATOM 2350 N N . LEU A 1 319 ? 9.330 4.773 9.236 1.00 9.86 319 LEU A N 1
ATOM 2351 C CA . LEU A 1 319 ? 10.166 3.729 8.593 1.00 10.07 319 LEU A CA 1
ATOM 2352 C C . LEU A 1 319 ? 10.311 2.572 9.560 1.00 10.30 319 LEU A C 1
ATOM 2353 O O . LEU A 1 319 ? 10.341 1.423 9.096 1.00 10.14 319 LEU A O 1
ATOM 2358 N N . ILE A 1 320 ? 10.471 2.848 10.858 1.00 9.08 320 ILE A N 1
ATOM 2359 C CA . ILE A 1 320 ? 10.585 1.748 11.855 1.00 9.55 320 ILE A CA 1
ATOM 2360 C C . ILE A 1 320 ? 9.270 0.966 11.863 1.00 10.32 320 ILE A C 1
ATOM 2361 O O . ILE A 1 320 ? 9.273 -0.284 11.776 1.00 10.12 320 ILE A O 1
ATOM 2366 N N . ALA A 1 321 ? 8.131 1.654 11.964 1.00 10.91 321 ALA A N 1
ATOM 2367 C CA . ALA A 1 321 ? 6.803 0.992 11.968 1.00 10.63 321 ALA A CA 1
ATOM 2368 C C . ALA A 1 321 ? 6.622 0.227 10.664 1.00 11.10 321 ALA A C 1
ATOM 2369 O O . ALA A 1 321 ? 6.133 -0.916 10.732 1.00 11.01 321 ALA A O 1
ATOM 2371 N N . GLY A 1 322 ? 7.031 0.773 9.534 1.00 11.34 322 GLY A N 1
ATOM 2372 C CA . GLY A 1 322 ? 6.785 0.103 8.250 1.00 11.34 322 GLY A CA 1
ATOM 2373 C C . GLY A 1 322 ? 7.647 -1.121 8.085 1.00 11.22 322 GLY A C 1
ATOM 2374 O O . GLY A 1 322 ? 7.196 -2.092 7.449 1.00 12.90 322 GLY A O 1
ATOM 2375 N N . PHE A 1 323 ? 8.864 -1.104 8.609 1.00 10.03 323 PHE A N 1
ATOM 2376 C CA . PHE A 1 323 ? 9.746 -2.269 8.574 1.00 10.11 323 PHE A CA 1
ATOM 2377 C C . PHE A 1 323 ? 9.166 -3.385 9.409 1.00 10.86 323 PHE A C 1
ATOM 2378 O O . PHE A 1 323 ? 8.996 -4.518 8.924 1.00 10.93 323 PHE A O 1
ATOM 2386 N N . PHE A 1 324 ? 8.745 -3.114 10.638 1.00 10.05 324 PHE A N 1
ATOM 2387 C CA . PHE A 1 324 ? 8.142 -4.185 11.448 1.00 10.24 324 PHE A CA 1
ATOM 2388 C C . PHE A 1 324 ? 6.809 -4.626 10.823 1.00 9.59 324 PHE A C 1
ATOM 2389 O O . PHE A 1 324 ? 6.460 -5.827 10.856 1.00 11.19 324 PHE A O 1
ATOM 2397 N N . ASP A 1 325 ? 6.046 -3.698 10.269 1.00 10.11 325 ASP A N 1
ATOM 2398 C CA . ASP A 1 325 ? 4.719 -4.058 9.698 1.00 11.41 325 ASP A CA 1
ATOM 2399 C C . ASP A 1 325 ? 4.910 -5.021 8.513 1.00 12.64 325 ASP A C 1
ATOM 2400 O O . ASP A 1 325 ? 3.997 -5.860 8.270 1.00 13.08 325 ASP A O 1
ATOM 2405 N N . SER A 1 326 ? 6.004 -4.864 7.744 1.00 11.52 326 SER A N 1
ATOM 2406 C CA . SER A 1 326 ? 6.251 -5.667 6.529 1.00 11.83 326 SER A CA 1
ATOM 2407 C C . SER A 1 326 ? 6.973 -6.959 6.854 1.00 13.29 326 SER A C 1
ATOM 2408 O O . SER A 1 326 ? 6.927 -7.860 6.001 1.00 15.43 326 SER A O 1
ATOM 2411 N N . ARG A 1 327 ? 7.712 -7.038 7.942 1.00 11.24 327 ARG A N 1
ATOM 2412 C CA . ARG A 1 327 ? 8.527 -8.232 8.224 1.00 12.01 327 ARG A CA 1
ATOM 2413 C C . ARG A 1 327 ? 7.884 -9.111 9.283 1.00 12.79 327 ARG A C 1
ATOM 2414 O O . ARG A 1 327 ? 8.190 -10.313 9.300 1.00 14.63 327 ARG A O 1
ATOM 2422 N N . LEU A 1 328 ? 7.142 -8.590 10.273 1.00 11.42 328 LEU A N 1
ATOM 2423 C CA . LEU A 1 328 ? 6.580 -9.438 11.341 1.00 11.69 328 LEU A CA 1
ATOM 2424 C C . LEU A 1 328 ? 5.378 -10.226 10.823 1.00 11.42 328 LEU A C 1
ATOM 2425 O O . LEU A 1 328 ? 4.653 -9.748 9.985 1.00 12.58 328 LEU A O 1
ATOM 2430 N N . GLY A 1 329 ? 5.223 -11.436 11.331 1.00 13.27 329 GLY A N 1
ATOM 2431 C CA . GLY A 1 329 ? 3.998 -12.225 11.045 1.00 15.05 329 GLY A CA 1
ATOM 2432 C C . GLY A 1 329 ? 2.743 -11.615 11.672 1.00 16.98 329 GLY A C 1
ATOM 2433 O O . GLY A 1 329 ? 2.810 -10.710 12.505 1.00 16.19 329 GLY A O 1
ATOM 2434 N N . LEU A 1 330 ? 1.587 -12.140 11.243 1.00 21.12 330 LEU A N 1
ATOM 2435 C CA . LEU A 1 330 ? 0.245 -11.597 11.593 1.00 25.43 330 LEU A CA 1
ATOM 2436 C C . LEU A 1 330 ? -0.575 -12.652 12.332 1.00 30.47 330 LEU A C 1
ATOM 2437 O O . LEU A 1 330 ? -1.491 -12.227 13.084 1.00 44.44 330 LEU A O 1
ATOM 2442 N N . THR A 1 331 ? -0.196 -13.912 12.225 1.00 28.81 331 THR A N 1
ATOM 2443 C CA . THR A 1 331 ? -1.024 -15.086 12.646 1.00 33.22 331 THR A CA 1
ATOM 2444 C C . THR A 1 331 ? -1.016 -15.193 14.166 1.00 30.37 331 THR A C 1
ATOM 2445 O O . THR A 1 331 ? 0.021 -14.975 14.764 1.00 33.35 331 THR A O 1
ATOM 2449 N N . PRO A 1 332 ? -2.126 -15.590 14.839 1.00 32.42 332 PRO A N 1
ATOM 2450 C CA . PRO A 1 332 ? -2.166 -15.598 16.311 1.00 33.09 332 PRO A CA 1
ATOM 2451 C C . PRO A 1 332 ? -1.335 -16.665 17.029 1.00 29.55 332 PRO A C 1
ATOM 2452 O O . PRO A 1 332 ? -1.005 -17.643 16.384 1.00 40.65 332 PRO A O 1
ATOM 2456 N N . LEU B 1 14 ? 38.551 18.394 2.518 1.00 55.04 14 LEU B N 1
ATOM 2457 C CA . LEU B 1 14 ? 38.020 18.125 3.897 1.00 49.07 14 LEU B CA 1
ATOM 2458 C C . LEU B 1 14 ? 38.378 16.688 4.314 1.00 44.32 14 LEU B C 1
ATOM 2459 O O . LEU B 1 14 ? 38.977 16.510 5.411 1.00 42.96 14 LEU B O 1
ATOM 2464 N N . MET B 1 15 ? 38.137 15.721 3.428 1.00 39.75 15 MET B N 1
ATOM 2465 C CA . MET B 1 15 ? 38.351 14.276 3.701 1.00 40.38 15 MET B CA 1
ATOM 2466 C C . MET B 1 15 ? 39.844 13.938 3.791 1.00 39.13 15 MET B C 1
ATOM 2467 O O . MET B 1 15 ? 40.146 12.853 4.291 1.00 34.96 15 MET B O 1
ATOM 2472 N N . SER B 1 16 ? 40.731 14.785 3.252 1.00 39.07 16 SER B N 1
ATOM 2473 C CA . SER B 1 16 ? 42.200 14.563 3.173 1.00 42.04 16 SER B CA 1
ATOM 2474 C C . SER B 1 16 ? 42.806 14.576 4.581 1.00 33.44 16 SER B C 1
ATOM 2475 O O . SER B 1 16 ? 43.922 14.047 4.737 1.00 39.30 16 SER B O 1
ATOM 2478 N N . TRP B 1 17 ? 42.097 15.132 5.567 1.00 31.56 17 TRP B N 1
ATOM 2479 C CA . TRP B 1 17 ? 42.482 15.115 7.004 1.00 33.37 17 TRP B CA 1
ATOM 2480 C C . TRP B 1 17 ? 42.226 13.737 7.643 1.00 29.23 17 TRP B C 1
ATOM 2481 O O . TRP B 1 17 ? 42.717 13.494 8.757 1.00 30.52 17 TRP B O 1
ATOM 2492 N N . LEU B 1 18 ? 41.413 12.890 7.005 1.00 24.02 18 LEU B N 1
ATOM 2493 C CA . LEU B 1 18 ? 41.095 11.547 7.577 1.00 21.20 18 LEU B CA 1
ATOM 2494 C C . LEU B 1 18 ? 42.096 10.548 7.041 1.00 18.77 18 LEU B C 1
ATOM 2495 O O . LEU B 1 18 ? 42.547 10.576 5.884 1.00 19.86 18 LEU B O 1
ATOM 2500 N N . PRO B 1 19 ? 42.371 9.474 7.820 1.00 18.05 19 PRO B N 1
ATOM 2501 C CA . PRO B 1 19 ? 42.995 8.313 7.265 1.00 18.76 19 PRO B CA 1
ATOM 2502 C C . PRO B 1 19 ? 42.047 7.635 6.278 1.00 17.84 19 PRO B C 1
ATOM 2503 O O . PRO B 1 19 ? 40.828 7.906 6.329 1.00 16.66 19 PRO B O 1
ATOM 2507 N N . PRO B 1 20 ? 42.570 6.716 5.477 1.00 18.01 20 PRO B N 1
ATOM 2508 C CA . PRO B 1 20 ? 41.716 5.886 4.634 1.00 18.96 20 PRO B CA 1
ATOM 2509 C C . PRO B 1 20 ? 40.722 5.186 5.573 1.00 16.67 20 PRO B C 1
ATOM 2510 O O . PRO B 1 20 ? 41.078 4.839 6.689 1.00 16.36 20 PRO B O 1
ATOM 2514 N N . SER B 1 21 ? 39.493 4.925 5.120 1.00 14.25 21 SER B N 1
ATOM 2515 C CA . SER B 1 21 ? 38.561 4.169 5.993 1.00 14.13 21 SER B CA 1
ATOM 2516 C C . SER B 1 21 ? 39.196 2.838 6.415 1.00 13.20 21 SER B C 1
ATOM 2517 O O . SER B 1 21 ? 39.703 2.069 5.592 1.00 14.16 21 SER B O 1
ATOM 2520 N N . ASN B 1 22 ? 39.112 2.557 7.721 1.00 12.82 22 ASN B N 1
ATOM 2521 C CA . ASN B 1 22 ? 39.724 1.323 8.237 1.00 13.20 22 ASN B CA 1
ATOM 2522 C C . ASN B 1 22 ? 38.908 0.080 7.842 1.00 13.35 22 ASN B C 1
ATOM 2523 O O . ASN B 1 22 ? 39.284 -1.047 8.172 1.00 15.25 22 ASN B O 1
ATOM 2528 N N . GLN B 1 23 ? 37.792 0.231 7.128 1.00 13.15 23 GLN B N 1
ATOM 2529 C CA . GLN B 1 23 ? 37.053 -0.904 6.564 1.00 12.30 23 GLN B CA 1
ATOM 2530 C C . GLN B 1 23 ? 37.677 -1.448 5.290 1.00 12.71 23 GLN B C 1
ATOM 2531 O O . GLN B 1 23 ? 37.283 -2.552 4.818 1.00 15.72 23 GLN B O 1
ATOM 2537 N N . LEU B 1 24 ? 38.567 -0.694 4.654 1.00 13.75 24 LEU B N 1
ATOM 2538 C CA . LEU B 1 24 ? 39.014 -1.010 3.304 1.00 14.86 24 LEU B CA 1
ATOM 2539 C C . LEU B 1 24 ? 40.074 -2.121 3.251 1.00 15.72 24 LEU B C 1
ATOM 2540 O O . LEU B 1 24 ? 40.990 -2.117 4.092 1.00 16.44 24 LEU B O 1
ATOM 2545 N N . SER B 1 25 ? 39.991 -2.948 2.235 1.00 15.18 25 SER B N 1
ATOM 2546 C CA . SER B 1 25 ? 40.996 -3.980 1.894 1.00 15.83 25 SER B CA 1
ATOM 2547 C C . SER B 1 25 ? 42.299 -3.264 1.541 1.00 17.42 25 SER B C 1
ATOM 2548 O O . SER B 1 25 ? 42.314 -2.114 1.075 1.00 15.34 25 SER B O 1
ATOM 2551 N N . PRO B 1 26 ? 43.434 -3.965 1.643 1.00 19.62 26 PRO B N 1
ATOM 2552 C CA . PRO B 1 26 ? 44.685 -3.388 1.143 1.00 21.13 26 PRO B CA 1
ATOM 2553 C C . PRO B 1 26 ? 44.620 -3.040 -0.333 1.00 18.08 26 PRO B C 1
ATOM 2554 O O . PRO B 1 26 ? 45.148 -2.017 -0.767 1.00 19.38 26 PRO B O 1
ATOM 2558 N N . GLU B 1 27 ? 43.907 -3.867 -1.115 1.00 15.90 27 GLU B N 1
ATOM 2559 C CA . GLU B 1 27 ? 43.749 -3.625 -2.549 1.00 16.98 27 GLU B CA 1
ATOM 2560 C C . GLU B 1 27 ? 43.024 -2.295 -2.756 1.00 17.73 27 GLU B C 1
ATOM 2561 O O . GLU B 1 27 ? 43.456 -1.475 -3.582 1.00 16.57 27 GLU B O 1
ATOM 2567 N N . ALA B 1 28 ? 41.940 -2.034 -2.010 1.00 15.79 28 ALA B N 1
ATOM 2568 C CA . ALA B 1 28 ? 41.223 -0.751 -2.173 1.00 15.61 28 ALA B CA 1
ATOM 2569 C C . ALA B 1 28 ? 42.125 0.423 -1.799 1.00 15.60 28 ALA B C 1
ATOM 2570 O O . ALA B 1 28 ? 42.027 1.484 -2.394 1.00 15.51 28 ALA B O 1
ATOM 2572 N N . ARG B 1 29 ? 42.935 0.265 -0.763 1.00 16.18 29 ARG B N 1
ATOM 2573 C CA . ARG B 1 29 ? 43.789 1.395 -0.347 1.00 18.74 29 ARG B CA 1
ATOM 2574 C C . ARG B 1 29 ? 44.771 1.707 -1.485 1.00 17.21 29 ARG B C 1
ATOM 2575 O O . ARG B 1 29 ? 45.013 2.890 -1.721 1.00 19.20 29 ARG B O 1
ATOM 2588 N N . SER B 1 30 ? 45.231 0.683 -2.208 1.00 16.79 30 SER B N 1
ATOM 2589 C CA . SER B 1 30 ? 46.135 0.896 -3.367 1.00 19.95 30 SER B CA 1
ATOM 2590 C C . SER B 1 30 ? 45.363 1.605 -4.478 1.00 19.73 30 SER B C 1
ATOM 2591 O O . SER B 1 30 ? 45.882 2.579 -5.107 1.00 18.88 30 SER B O 1
ATOM 2596 N N . VAL B 1 31 ? 44.131 1.151 -4.734 1.00 16.67 31 VAL B N 1
ATOM 2597 C CA . VAL B 1 31 ? 43.311 1.777 -5.791 1.00 18.39 31 VAL B CA 1
ATOM 2598 C C . VAL B 1 31 ? 43.145 3.268 -5.450 1.00 16.62 31 VAL B C 1
ATOM 2599 O O . VAL B 1 31 ? 43.237 4.086 -6.367 1.00 16.57 31 VAL B O 1
ATOM 2603 N N . LEU B 1 32 ? 42.849 3.606 -4.208 1.00 16.80 32 LEU B N 1
ATOM 2604 C CA . LEU B 1 32 ? 42.557 5.006 -3.851 1.00 16.78 32 LEU B CA 1
ATOM 2605 C C . LEU B 1 32 ? 43.794 5.841 -4.169 1.00 16.76 32 LEU B C 1
ATOM 2606 O O . LEU B 1 32 ? 43.641 6.964 -4.632 1.00 17.35 32 LEU B O 1
ATOM 2611 N N . ASP B 1 33 ? 44.988 5.319 -3.907 1.00 15.27 33 ASP B N 1
ATOM 2612 C CA . ASP B 1 33 ? 46.200 6.144 -4.229 1.00 16.60 33 ASP B CA 1
ATOM 2613 C C . ASP B 1 33 ? 46.329 6.309 -5.754 1.00 14.90 33 ASP B C 1
ATOM 2614 O O . ASP B 1 33 ? 46.629 7.405 -6.208 1.00 16.34 33 ASP B O 1
ATOM 2619 N N . ARG B 1 34 ? 46.036 5.270 -6.520 1.00 15.25 34 ARG B N 1
ATOM 2620 C CA . ARG B 1 34 ? 46.096 5.315 -8.001 1.00 15.84 34 ARG B CA 1
ATOM 2621 C C . ARG B 1 34 ? 44.993 6.255 -8.511 1.00 17.88 34 ARG B C 1
ATOM 2622 O O . ARG B 1 34 ? 45.241 6.995 -9.464 1.00 18.46 34 ARG B O 1
ATOM 2630 N N . MET B 1 35 ? 43.809 6.211 -7.907 1.00 18.33 35 MET B N 1
ATOM 2631 C CA . MET B 1 35 ? 42.704 7.133 -8.332 1.00 20.95 35 MET B CA 1
ATOM 2632 C C . MET B 1 35 ? 43.159 8.582 -8.208 1.00 19.84 35 MET B C 1
ATOM 2633 O O . MET B 1 35 ? 42.920 9.383 -9.164 1.00 20.83 35 MET B O 1
ATOM 2638 N N . ASP B 1 36 ? 43.755 8.928 -7.063 1.00 17.36 36 ASP B N 1
ATOM 2639 C CA . ASP B 1 36 ? 44.217 10.308 -6.805 1.00 21.21 36 ASP B CA 1
ATOM 2640 C C . ASP B 1 36 ? 45.329 10.646 -7.812 1.00 19.66 36 ASP B C 1
ATOM 2641 O O . ASP B 1 36 ? 45.365 11.754 -8.356 1.00 21.21 36 ASP B O 1
ATOM 2646 N N . ALA B 1 37 ? 46.245 9.721 -8.066 1.00 18.03 37 ALA B N 1
ATOM 2647 C CA . ALA B 1 37 ? 47.396 10.006 -8.965 1.00 20.26 37 ALA B CA 1
ATOM 2648 C C . ALA B 1 37 ? 46.894 10.156 -10.404 1.00 21.19 37 ALA B C 1
ATOM 2649 O O . ALA B 1 37 ? 47.555 10.872 -11.189 1.00 24.91 37 ALA B O 1
ATOM 2651 N N . ALA B 1 38 ? 45.774 9.505 -10.758 1.00 19.52 38 ALA B N 1
ATOM 2652 C CA . ALA B 1 38 ? 45.231 9.449 -12.134 1.00 21.13 38 ALA B CA 1
ATOM 2653 C C . ALA B 1 38 ? 44.320 10.668 -12.382 1.00 21.78 38 ALA B C 1
ATOM 2654 O O . ALA B 1 38 ? 43.733 10.675 -13.471 1.00 23.94 38 ALA B O 1
ATOM 2656 N N . LYS B 1 39 ? 44.191 11.595 -11.426 1.00 22.25 39 LYS B N 1
ATOM 2657 C CA . LYS B 1 39 ? 43.216 12.723 -11.523 1.00 21.52 39 LYS B CA 1
ATOM 2658 C C . LYS B 1 39 ? 43.567 13.555 -12.768 1.00 23.44 39 LYS B C 1
ATOM 2659 O O . LYS B 1 39 ? 44.755 13.751 -13.052 1.00 25.76 39 LYS B O 1
ATOM 2661 N N . ALA B 1 40 ? 42.543 14.049 -13.475 1.00 23.50 40 ALA B N 1
ATOM 2662 C CA . ALA B 1 40 ? 42.752 14.853 -14.696 1.00 25.01 40 ALA B CA 1
ATOM 2663 C C . ALA B 1 40 ? 43.406 16.192 -14.378 1.00 26.93 40 ALA B C 1
ATOM 2664 O O . ALA B 1 40 ? 43.154 16.783 -13.340 1.00 28.75 40 ALA B O 1
ATOM 2666 N N . PRO B 1 41 ? 44.228 16.731 -15.298 1.00 30.32 41 PRO B N 1
ATOM 2667 C CA . PRO B 1 41 ? 44.679 18.123 -15.212 1.00 29.66 41 PRO B CA 1
ATOM 2668 C C . PRO B 1 41 ? 43.486 19.020 -15.604 1.00 32.69 41 PRO B C 1
ATOM 2669 O O . PRO B 1 41 ? 42.438 18.514 -15.877 1.00 25.13 41 PRO B O 1
ATOM 2673 N N . GLU B 1 42 ? 43.636 20.346 -15.593 1.00 35.04 42 GLU B N 1
ATOM 2674 C CA . GLU B 1 42 ? 42.507 21.254 -15.970 1.00 35.70 42 GLU B CA 1
ATOM 2675 C C . GLU B 1 42 ? 42.465 21.335 -17.496 1.00 29.54 42 GLU B C 1
ATOM 2676 O O . GLU B 1 42 ? 43.554 21.437 -18.112 1.00 34.65 42 GLU B O 1
ATOM 2682 N N . PHE B 1 43 ? 41.286 21.258 -18.098 1.00 25.67 43 PHE B N 1
ATOM 2683 C CA . PHE B 1 43 ? 41.155 21.252 -19.579 1.00 24.82 43 PHE B CA 1
ATOM 2684 C C . PHE B 1 43 ? 40.691 22.609 -20.124 1.00 26.25 43 PHE B C 1
ATOM 2685 O O . PHE B 1 43 ? 40.807 22.817 -21.334 1.00 28.32 43 PHE B O 1
ATOM 2693 N N . ASN B 1 44 ? 40.130 23.436 -19.262 1.00 29.72 44 ASN B N 1
ATOM 2694 C CA . ASN B 1 44 ? 39.792 24.833 -19.638 1.00 27.16 44 ASN B CA 1
ATOM 2695 C C . ASN B 1 44 ? 38.874 24.890 -20.874 1.00 25.48 44 ASN B C 1
ATOM 2696 O O . ASN B 1 44 ? 39.092 25.770 -21.705 1.00 25.89 44 ASN B O 1
ATOM 2701 N N . GLY B 1 45 ? 37.879 24.016 -21.009 1.00 26.56 45 GLY B N 1
ATOM 2702 C CA . GLY B 1 45 ? 36.934 24.051 -22.128 1.00 26.57 45 GLY B CA 1
ATOM 2703 C C . GLY B 1 45 ? 37.455 23.370 -23.375 1.00 24.83 45 GLY B C 1
ATOM 2704 O O . GLY B 1 45 ? 36.737 23.360 -24.390 1.00 26.97 45 GLY B O 1
ATOM 2705 N N . ASP B 1 46 ? 38.634 22.755 -23.286 1.00 23.81 46 ASP B N 1
ATOM 2706 C CA . ASP B 1 46 ? 39.167 21.992 -24.431 1.00 24.76 46 ASP B CA 1
ATOM 2707 C C . ASP B 1 46 ? 38.520 20.600 -24.382 1.00 23.64 46 ASP B C 1
ATOM 2708 O O . ASP B 1 46 ? 39.141 19.668 -23.820 1.00 22.25 46 ASP B O 1
ATOM 2713 N N . LEU B 1 47 ? 37.346 20.487 -24.965 1.00 22.89 47 LEU B N 1
ATOM 2714 C CA . LEU B 1 47 ? 36.524 19.273 -24.926 1.00 23.19 47 LEU B CA 1
ATOM 2715 C C . LEU B 1 47 ? 37.280 18.149 -25.634 1.00 22.79 47 LEU B C 1
ATOM 2716 O O . LEU B 1 47 ? 37.131 16.964 -25.224 1.00 19.29 47 LEU B O 1
ATOM 2721 N N . VAL B 1 48 ? 38.002 18.461 -26.721 1.00 17.87 48 VAL B N 1
ATOM 2722 C CA . VAL B 1 48 ? 38.698 17.404 -27.491 1.00 20.24 48 VAL B CA 1
ATOM 2723 C C . VAL B 1 48 ? 39.782 16.811 -26.590 1.00 18.90 48 VAL B C 1
ATOM 2724 O O . VAL B 1 48 ? 39.858 15.549 -26.511 1.00 18.80 48 VAL B O 1
ATOM 2728 N N . ARG B 1 49 ? 40.540 17.608 -25.867 1.00 19.96 49 ARG B N 1
ATOM 2729 C CA . ARG B 1 49 ? 41.599 17.116 -24.959 1.00 20.07 49 ARG B CA 1
ATOM 2730 C C . ARG B 1 49 ? 40.922 16.353 -23.804 1.00 20.95 49 ARG B C 1
ATOM 2731 O O . ARG B 1 49 ? 41.478 15.325 -23.356 1.00 19.34 49 ARG B O 1
ATOM 2739 N N . GLN B 1 50 ? 39.781 16.848 -23.327 1.00 19.96 50 GLN B N 1
ATOM 2740 C CA . GLN B 1 50 ? 39.074 16.211 -22.196 1.00 19.75 50 GLN B CA 1
ATOM 2741 C C . GLN B 1 50 ? 38.617 14.828 -22.633 1.00 16.61 50 GLN B C 1
ATOM 2742 O O . GLN B 1 50 ? 38.839 13.823 -21.853 1.00 15.92 50 GLN B O 1
ATOM 2748 N N . ARG B 1 51 ? 37.978 14.733 -23.773 1.00 16.31 51 ARG B N 1
ATOM 2749 C CA . ARG B 1 51 ? 37.485 13.451 -24.295 1.00 17.49 51 ARG B CA 1
ATOM 2750 C C . ARG B 1 51 ? 38.676 12.542 -24.499 1.00 17.14 51 ARG B C 1
ATOM 2751 O O . ARG B 1 51 ? 38.575 11.341 -24.168 1.00 17.17 51 ARG B O 1
ATOM 2759 N N . ALA B 1 52 ? 39.810 13.032 -24.995 1.00 17.04 52 ALA B N 1
ATOM 2760 C CA . ALA B 1 52 ? 40.959 12.120 -25.194 1.00 17.52 52 ALA B CA 1
ATOM 2761 C C . ALA B 1 52 ? 41.453 11.588 -23.869 1.00 17.62 52 ALA B C 1
ATOM 2762 O O . ALA B 1 52 ? 41.834 10.392 -23.793 1.00 18.06 52 ALA B O 1
ATOM 2764 N N . PHE B 1 53 ? 41.489 12.392 -22.820 1.00 17.18 53 PHE B N 1
ATOM 2765 C CA . PHE B 1 53 ? 41.942 11.977 -21.467 1.00 16.38 53 PHE B CA 1
ATOM 2766 C C . PHE B 1 53 ? 41.009 10.879 -20.947 1.00 16.17 53 PHE B C 1
ATOM 2767 O O . PHE B 1 53 ? 41.503 9.852 -20.494 1.00 16.16 53 PHE B O 1
ATOM 2775 N N . TYR B 1 54 ? 39.695 11.040 -21.102 1.00 15.39 54 TYR B N 1
ATOM 2776 C CA . TYR B 1 54 ? 38.760 10.040 -20.534 1.00 15.80 54 TYR B CA 1
ATOM 2777 C C . TYR B 1 54 ? 38.665 8.824 -21.439 1.00 16.18 54 TYR B C 1
ATOM 2778 O O . TYR B 1 54 ? 38.405 7.729 -20.923 1.00 16.09 54 TYR B O 1
ATOM 2787 N N . GLN B 1 55 ? 38.933 8.963 -22.740 1.00 15.68 55 GLN B N 1
ATOM 2788 C CA . GLN B 1 55 ? 39.074 7.789 -23.622 1.00 16.82 55 GLN B CA 1
ATOM 2789 C C . GLN B 1 55 ? 40.221 6.928 -23.064 1.00 16.55 55 GLN B C 1
ATOM 2790 O O . GLN B 1 55 ? 40.040 5.689 -22.942 1.00 18.39 55 GLN B O 1
ATOM 2796 N N . GLN B 1 56 ? 41.348 7.528 -22.717 1.00 17.48 56 GLN B N 1
ATOM 2797 C CA . GLN B 1 56 ? 42.509 6.784 -22.184 1.00 17.93 56 GLN B CA 1
ATOM 2798 C C . GLN B 1 56 ? 42.151 6.173 -20.826 1.00 18.17 56 GLN B C 1
ATOM 2799 O O 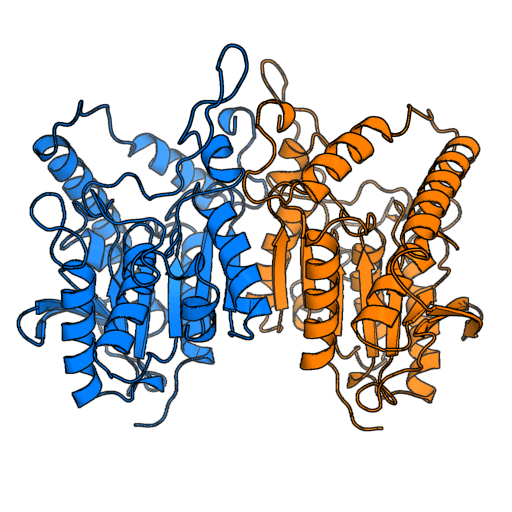. GLN B 1 56 ? 42.503 4.985 -20.597 1.00 16.68 56 GLN B O 1
ATOM 2805 N N . PHE B 1 57 ? 41.467 6.925 -19.973 1.00 17.85 57 PHE B N 1
ATOM 2806 C CA . PHE B 1 57 ? 41.061 6.442 -18.641 1.00 15.97 57 PHE B CA 1
ATOM 2807 C C . PHE B 1 57 ? 40.181 5.195 -18.839 1.00 15.28 57 PHE B C 1
ATOM 2808 O O . PHE B 1 57 ? 40.457 4.186 -18.181 1.00 14.22 57 PHE B O 1
ATOM 2816 N N . ASN B 1 58 ? 39.190 5.250 -19.701 1.00 14.74 58 ASN B N 1
ATOM 2817 C CA . ASN B 1 58 ? 38.211 4.155 -19.904 1.00 14.65 58 ASN B CA 1
ATOM 2818 C C . ASN B 1 58 ? 38.936 2.995 -20.560 1.00 15.59 58 ASN B C 1
ATOM 2819 O O . ASN B 1 58 ? 38.677 1.834 -20.174 1.00 15.75 58 ASN B O 1
ATOM 2824 N N . ASP B 1 59 ? 39.889 3.266 -21.452 1.00 14.32 59 ASP B N 1
ATOM 2825 C CA . ASP B 1 59 ? 40.649 2.146 -22.051 1.00 15.97 59 ASP B CA 1
ATOM 2826 C C . ASP B 1 59 ? 41.478 1.474 -20.986 1.00 14.26 59 ASP B C 1
ATOM 2827 O O . ASP B 1 59 ? 41.583 0.223 -21.073 1.00 15.70 59 ASP B O 1
ATOM 2832 N N . ASP B 1 60 ? 42.058 2.207 -20.046 1.00 16.32 60 ASP B N 1
ATOM 2833 C CA . ASP B 1 60 ? 42.881 1.670 -18.962 1.00 16.44 60 ASP B CA 1
ATOM 2834 C C . ASP B 1 60 ? 42.005 0.773 -18.060 1.00 17.14 60 ASP B C 1
ATOM 2835 O O . ASP B 1 60 ? 42.382 -0.363 -17.698 1.00 16.95 60 ASP B O 1
ATOM 2840 N N . ARG B 1 61 ? 40.830 1.262 -17.687 1.00 16.05 61 ARG B N 1
ATOM 2841 C CA . ARG B 1 61 ? 39.908 0.441 -16.851 1.00 14.75 61 ARG B CA 1
ATOM 2842 C C . ARG B 1 61 ? 39.460 -0.791 -17.651 1.00 13.84 61 ARG B C 1
ATOM 2843 O O . ARG B 1 61 ? 39.293 -1.894 -17.048 1.00 14.65 61 ARG B O 1
ATOM 2851 N N . LEU B 1 62 ? 39.284 -0.704 -18.958 1.00 14.90 62 LEU B N 1
ATOM 2852 C CA . LEU B 1 62 ? 38.810 -1.843 -19.773 1.00 14.82 62 LEU B CA 1
ATOM 2853 C C . LEU B 1 62 ? 39.899 -2.929 -19.752 1.00 14.62 62 LEU B C 1
ATOM 2854 O O . LEU B 1 62 ? 39.558 -4.139 -19.677 1.00 15.31 62 LEU B O 1
ATOM 2859 N N . VAL B 1 63 ? 41.158 -2.536 -19.839 1.00 15.91 63 VAL B N 1
ATOM 2860 C CA . VAL B 1 63 ? 42.273 -3.522 -19.762 1.00 17.61 63 VAL B CA 1
ATOM 2861 C C . VAL B 1 63 ? 42.136 -4.267 -18.438 1.00 18.04 63 VAL B C 1
ATOM 2862 O O . VAL B 1 63 ? 42.288 -5.541 -18.426 1.00 19.17 63 VAL B O 1
ATOM 2866 N N . GLU B 1 64 ? 41.856 -3.547 -17.350 1.00 17.04 64 GLU B N 1
ATOM 2867 C CA . GLU B 1 64 ? 41.761 -4.160 -16.003 1.00 16.33 64 GLU B CA 1
ATOM 2868 C C . GLU B 1 64 ? 40.549 -5.092 -16.007 1.00 15.96 64 GLU B C 1
ATOM 2869 O O . GLU B 1 64 ? 40.659 -6.209 -15.473 1.00 18.36 64 GLU B O 1
ATOM 2875 N N . MET B 1 65 ? 39.453 -4.709 -16.615 1.00 16.04 65 MET B N 1
ATOM 2876 C CA . MET B 1 65 ? 38.233 -5.550 -16.655 1.00 16.06 65 MET B CA 1
ATOM 2877 C C . MET B 1 65 ? 38.539 -6.836 -17.396 1.00 17.59 65 MET B C 1
ATOM 2878 O O . MET B 1 65 ? 38.036 -7.888 -16.956 1.00 18.75 65 MET B O 1
ATOM 2883 N N . ARG B 1 66 ? 39.277 -6.777 -18.509 1.00 18.81 66 ARG B N 1
ATOM 2884 C CA A ARG B 1 66 ? 39.484 -7.986 -19.345 0.50 20.72 66 ARG B CA 1
ATOM 2885 C CA B ARG B 1 66 ? 39.498 -7.978 -19.360 0.50 20.98 66 ARG B CA 1
ATOM 2886 C C . ARG B 1 66 ? 40.461 -8.931 -18.657 1.00 20.71 66 ARG B C 1
ATOM 2887 O O . ARG B 1 66 ? 40.391 -10.113 -18.978 1.00 23.96 66 ARG B O 1
ATOM 2902 N N . ARG B 1 67 ? 41.228 -8.463 -17.692 1.00 20.90 67 ARG B N 1
ATOM 2903 C CA . ARG B 1 67 ? 42.100 -9.357 -16.883 1.00 24.77 67 ARG B CA 1
ATOM 2904 C C . ARG B 1 67 ? 41.225 -10.185 -15.932 1.00 23.65 67 ARG B C 1
ATOM 2905 O O . ARG B 1 67 ? 41.618 -11.278 -15.515 1.00 26.24 67 ARG B O 1
ATOM 2913 N N . VAL B 1 68 ? 40.132 -9.621 -15.439 1.00 21.62 68 VAL B N 1
ATOM 2914 C CA . VAL B 1 68 ? 39.336 -10.204 -14.339 1.00 20.94 68 VAL B CA 1
ATOM 2915 C C . VAL B 1 68 ? 38.204 -11.014 -14.940 1.00 18.14 68 VAL B C 1
ATOM 2916 O O . VAL B 1 68 ? 37.868 -12.057 -14.400 1.00 19.42 68 VAL B O 1
ATOM 2920 N N . PHE B 1 69 ? 37.549 -10.540 -15.994 1.00 15.77 69 PHE B N 1
ATOM 2921 C CA . PHE B 1 69 ? 36.302 -11.100 -16.519 1.00 14.59 69 PHE B CA 1
ATOM 2922 C C . PHE B 1 69 ? 36.414 -11.578 -17.944 1.00 17.20 69 PHE B C 1
ATOM 2923 O O . PHE B 1 69 ? 37.113 -10.906 -18.725 1.00 19.81 69 PHE B O 1
ATOM 2931 N N . ARG B 1 70 ? 35.698 -12.637 -18.285 1.00 16.49 70 ARG B N 1
ATOM 2932 C CA . ARG B 1 70 ? 35.709 -13.216 -19.632 1.00 17.75 70 ARG B CA 1
ATOM 2933 C C . ARG B 1 70 ? 34.352 -12.984 -20.248 1.00 16.40 70 ARG B C 1
ATOM 2934 O O . ARG B 1 70 ? 33.376 -13.562 -19.819 1.00 16.84 70 ARG B O 1
ATOM 2942 N N . THR B 1 71 ? 34.276 -12.075 -21.219 1.00 16.39 71 THR B N 1
ATOM 2943 C CA . THR B 1 71 ? 33.019 -11.709 -21.895 1.00 15.59 71 THR B CA 1
ATOM 2944 C C . THR B 1 71 ? 33.232 -11.689 -23.410 1.00 17.03 71 THR B C 1
ATOM 2945 O O . THR B 1 71 ? 34.424 -11.657 -23.848 1.00 18.02 71 THR B O 1
ATOM 2949 N N . ARG B 1 72 ? 32.126 -11.710 -24.118 1.00 16.22 72 ARG B N 1
ATOM 2950 C CA . ARG B 1 72 ? 32.101 -11.464 -25.581 1.00 21.20 72 ARG B CA 1
ATOM 2951 C C . ARG B 1 72 ? 31.213 -10.256 -25.816 1.00 23.11 72 ARG B C 1
ATOM 2952 O O . ARG B 1 72 ? 30.210 -10.107 -25.076 1.00 20.44 72 ARG B O 1
ATOM 2960 N N . GLU B 1 73 ? 31.587 -9.392 -26.764 1.00 22.91 73 GLU B N 1
ATOM 2961 C CA . GLU B 1 73 ? 30.786 -8.175 -27.057 1.00 24.72 73 GLU B CA 1
ATOM 2962 C C . GLU B 1 73 ? 30.439 -8.167 -28.547 1.00 27.49 73 GLU B C 1
ATOM 2963 O O . GLU B 1 73 ? 31.268 -8.645 -29.351 1.00 27.58 73 GLU B O 1
ATOM 2969 N N . ARG B 1 74 ? 29.201 -7.833 -28.895 1.00 23.94 74 ARG B N 1
ATOM 2970 C CA . ARG B 1 74 ? 28.823 -7.599 -30.301 1.00 22.44 74 ARG B CA 1
ATOM 2971 C C . ARG B 1 74 ? 28.204 -6.203 -30.399 1.00 24.71 74 ARG B C 1
ATOM 2972 O O . ARG B 1 74 ? 27.566 -5.743 -29.473 1.00 19.84 74 ARG B O 1
ATOM 2980 N N . HIS B 1 75 ? 28.426 -5.534 -31.521 1.00 22.63 75 HIS B N 1
ATOM 2981 C CA . HIS B 1 75 ? 27.659 -4.316 -31.894 1.00 20.39 75 HIS B CA 1
ATOM 2982 C C . HIS B 1 75 ? 26.309 -4.684 -32.480 1.00 21.42 75 HIS B C 1
ATOM 2983 O O . HIS B 1 75 ? 26.135 -5.678 -33.267 1.00 25.10 75 HIS B O 1
ATOM 2990 N N . GLU B 1 76 ? 25.317 -3.882 -32.201 1.00 19.45 76 GLU B N 1
ATOM 2991 C CA . GLU B 1 76 ? 23.987 -4.052 -32.747 1.00 19.69 76 GLU B CA 1
ATOM 2992 C C . GLU B 1 76 ? 23.412 -2.649 -32.866 1.00 16.56 76 GLU B C 1
ATOM 2993 O O . GLU B 1 76 ? 24.014 -1.706 -32.329 1.00 16.51 76 GLU B O 1
ATOM 2999 N N . THR B 1 77 ? 22.319 -2.578 -33.573 1.00 16.81 77 THR B N 1
ATOM 3000 C CA . THR B 1 77 ? 21.501 -1.372 -33.720 1.00 17.80 77 THR B CA 1
ATOM 3001 C C . THR B 1 77 ? 20.104 -1.818 -33.320 1.00 18.77 77 THR B C 1
ATOM 3002 O O . THR B 1 77 ? 19.573 -2.783 -33.890 1.00 22.74 77 THR B O 1
ATOM 3006 N N . LEU B 1 78 ? 19.482 -1.123 -32.363 1.00 15.90 78 LEU B N 1
ATOM 3007 C CA . LEU B 1 78 ? 18.088 -1.381 -32.005 1.00 17.67 78 LEU B CA 1
ATOM 3008 C C . LEU B 1 78 ? 17.300 -0.087 -32.146 1.00 16.67 78 LEU B C 1
ATOM 3009 O O . LEU B 1 78 ? 17.701 0.922 -31.477 1.00 15.84 78 LEU B O 1
ATOM 3014 N N . ASN B 1 79 ? 16.243 -0.093 -32.960 1.00 17.06 79 ASN B N 1
ATOM 3015 C CA . ASN B 1 79 ? 15.422 1.115 -33.208 1.00 17.08 79 ASN B CA 1
ATOM 3016 C C . ASN B 1 79 ? 16.342 2.296 -33.451 1.00 17.95 79 ASN B C 1
ATOM 3017 O O . ASN B 1 79 ? 16.176 3.318 -32.840 1.00 17.69 79 ASN B O 1
ATOM 3022 N N . ALA B 1 80 ? 17.337 2.148 -34.342 1.00 17.69 80 ALA B N 1
ATOM 3023 C CA . ALA B 1 80 ? 18.220 3.216 -34.826 1.00 16.38 80 ALA B CA 1
ATOM 3024 C C . ALA B 1 80 ? 19.184 3.713 -33.755 1.00 18.62 80 ALA B C 1
ATOM 3025 O O . ALA B 1 80 ? 19.809 4.750 -33.920 1.00 20.61 80 ALA B O 1
ATOM 3027 N N . VAL B 1 81 ? 19.343 2.947 -32.658 1.00 15.20 81 VAL B N 1
ATOM 3028 C CA . VAL B 1 81 ? 20.330 3.309 -31.625 1.00 15.40 81 VAL B CA 1
ATOM 3029 C C . VAL B 1 81 ? 21.437 2.249 -31.609 1.00 15.09 81 VAL B C 1
ATOM 3030 O O . VAL B 1 81 ? 21.137 1.071 -31.494 1.00 16.68 81 VAL B O 1
ATOM 3034 N N . HIS B 1 82 ? 22.648 2.691 -31.585 1.00 14.19 82 HIS B N 1
ATOM 3035 C CA . HIS B 1 82 ? 23.844 1.818 -31.487 1.00 14.35 82 HIS B CA 1
ATOM 3036 C C . HIS B 1 82 ? 23.925 1.265 -30.064 1.00 15.47 82 HIS B C 1
ATOM 3037 O O . HIS B 1 82 ? 23.853 2.039 -29.117 1.00 13.59 82 HIS B O 1
ATOM 3044 N N . VAL B 1 83 ? 24.087 -0.043 -29.959 1.00 15.49 83 VAL B N 1
ATOM 3045 C CA . VAL B 1 83 ? 24.314 -0.713 -28.648 1.00 14.82 83 VAL B CA 1
ATOM 3046 C C . VAL B 1 83 ? 25.501 -1.640 -28.761 1.00 15.18 83 VAL B C 1
ATOM 3047 O O . VAL B 1 83 ? 25.877 -2.043 -29.900 1.00 15.21 83 VAL B O 1
ATOM 3051 N N . GLN B 1 84 ? 26.098 -2.000 -27.626 1.00 14.29 84 GLN B N 1
ATOM 3052 C CA . GLN B 1 84 ? 27.002 -3.161 -27.573 1.00 13.74 84 GLN B CA 1
ATOM 3053 C C . GLN B 1 84 ? 26.287 -4.189 -26.712 1.00 13.59 84 GLN B C 1
ATOM 3054 O O . GLN B 1 84 ? 25.763 -3.817 -25.613 1.00 14.48 84 GLN B O 1
ATOM 3060 N N . VAL B 1 85 ? 26.252 -5.427 -27.143 1.00 16.36 85 VAL B N 1
ATOM 3061 C CA . VAL B 1 85 ? 25.612 -6.530 -26.401 1.00 15.69 85 VAL B CA 1
ATOM 3062 C C . VAL B 1 85 ? 26.754 -7.309 -25.776 1.00 18.04 85 VAL B C 1
ATOM 3063 O O . VAL B 1 85 ? 27.634 -7.803 -26.490 1.00 17.69 85 VAL B O 1
ATOM 3067 N N . VAL B 1 86 ? 26.762 -7.363 -24.452 1.00 13.80 86 VAL B N 1
ATOM 3068 C CA . VAL B 1 86 ? 27.895 -7.915 -23.662 1.00 13.49 86 VAL B CA 1
ATOM 3069 C C . VAL B 1 86 ? 27.371 -9.167 -22.968 1.00 14.78 86 VAL B C 1
ATOM 3070 O O . VAL B 1 86 ? 26.367 -9.078 -22.265 1.00 15.52 86 VAL B O 1
ATOM 3074 N N . GLU B 1 87 ? 28.024 -10.313 -23.195 1.00 14.70 87 GLU B N 1
ATOM 3075 C CA . GLU B 1 87 ? 27.596 -11.573 -22.568 1.00 17.87 87 GLU B CA 1
ATOM 3076 C C . GLU B 1 87 ? 28.793 -12.248 -21.948 1.00 15.50 87 GLU B C 1
ATOM 3077 O O . GLU B 1 87 ? 29.928 -12.041 -22.324 1.00 14.59 87 GLU B O 1
ATOM 3083 N N . PRO B 1 88 ? 28.572 -13.073 -20.913 1.00 16.03 88 PRO B N 1
ATOM 3084 C CA . PRO B 1 88 ? 29.676 -13.884 -20.432 1.00 15.38 88 PRO B CA 1
ATOM 3085 C C . PRO B 1 88 ? 30.187 -14.772 -21.579 1.00 14.20 88 PRO B C 1
ATOM 3086 O O . PRO B 1 88 ? 29.410 -15.285 -22.325 1.00 15.68 88 PRO B O 1
ATOM 3090 N N . ALA B 1 89 ? 31.486 -14.969 -21.618 1.00 15.72 89 ALA B N 1
ATOM 3091 C CA . ALA B 1 89 ? 32.113 -15.870 -22.614 1.00 17.15 89 ALA B CA 1
ATOM 3092 C C . ALA B 1 89 ? 31.558 -17.286 -22.390 1.00 20.79 89 ALA B C 1
ATOM 3093 O O . ALA B 1 89 ? 31.406 -18.002 -23.364 1.00 22.55 89 ALA B O 1
ATOM 3095 N N . ASP B 1 90 ? 31.197 -17.627 -21.161 1.00 20.34 90 ASP B N 1
ATOM 3096 C CA . ASP B 1 90 ? 30.659 -18.981 -20.867 1.00 20.59 90 ASP B CA 1
ATOM 3097 C C . ASP B 1 90 ? 29.240 -19.134 -21.395 1.00 21.82 90 ASP B C 1
ATOM 3098 O O . ASP B 1 90 ? 28.735 -20.264 -21.561 1.00 22.72 90 ASP B O 1
ATOM 3103 N N . GLY B 1 91 ? 28.569 -18.031 -21.671 1.00 18.66 91 GLY B N 1
ATOM 3104 C CA . GLY B 1 91 ? 27.138 -18.048 -21.976 1.00 19.94 91 GLY B CA 1
ATOM 3105 C C . GLY B 1 91 ? 26.290 -17.589 -20.786 1.00 17.01 91 GLY B C 1
ATOM 3106 O O . GLY B 1 91 ? 26.771 -17.580 -19.636 1.00 19.98 91 GLY B O 1
ATOM 3107 N N . VAL B 1 92 ? 25.072 -17.171 -21.072 1.00 18.40 92 VAL B N 1
ATOM 3108 C CA . VAL B 1 92 ? 24.151 -16.727 -20.005 1.00 20.40 92 VAL B CA 1
ATOM 3109 C C . VAL B 1 92 ? 23.692 -17.970 -19.290 1.00 22.46 92 VAL B C 1
ATOM 3110 O O . VAL B 1 92 ? 23.509 -19.046 -19.968 1.00 25.95 92 VAL B O 1
ATOM 3114 N N . SER B 1 93 ? 23.413 -17.821 -18.012 1.00 20.55 93 SER B N 1
ATOM 3115 C CA . SER B 1 93 ? 22.906 -18.942 -17.194 1.00 22.17 93 SER B CA 1
ATOM 3116 C C . SER B 1 93 ? 21.484 -19.280 -17.629 1.00 24.12 93 SER B C 1
ATOM 3117 O O . SER B 1 93 ? 20.774 -18.426 -18.248 1.00 21.68 93 SER B O 1
ATOM 3120 N N . ALA B 1 94 ? 21.016 -20.500 -17.388 1.00 26.70 94 ALA B N 1
ATOM 3121 C CA . ALA B 1 94 ? 19.636 -20.870 -17.753 1.00 25.70 94 ALA B CA 1
ATOM 3122 C C . ALA B 1 94 ? 18.668 -19.957 -17.000 1.00 24.47 94 ALA B C 1
ATOM 3123 O O . ALA B 1 94 ? 17.661 -19.579 -17.599 1.00 24.07 94 ALA B O 1
ATOM 3125 N N . ARG B 1 95 ? 19.005 -19.597 -15.783 1.00 24.06 95 ARG B N 1
ATOM 3126 C CA . ARG B 1 95 ? 18.166 -18.706 -14.943 1.00 23.93 95 ARG B CA 1
ATOM 3127 C C . ARG B 1 95 ? 17.921 -17.363 -15.649 1.00 23.53 95 ARG B C 1
ATOM 3128 O O . ARG B 1 95 ? 16.850 -16.746 -15.470 1.00 23.41 95 ARG B O 1
ATOM 3136 N N . ASN B 1 96 ? 18.895 -16.895 -16.406 1.00 18.16 96 ASN B N 1
ATOM 3137 C CA . ASN B 1 96 ? 18.864 -15.550 -17.057 1.00 15.38 96 ASN B CA 1
ATOM 3138 C C . ASN B 1 96 ? 18.571 -15.623 -18.561 1.00 17.86 96 ASN B C 1
ATOM 3139 O O . ASN B 1 96 ? 18.692 -14.597 -19.224 1.00 18.40 96 ASN B O 1
ATOM 3144 N N . ARG B 1 97 ? 18.118 -16.755 -19.098 1.00 19.44 97 ARG B N 1
ATOM 3145 C CA . ARG B 1 97 ? 17.879 -16.856 -20.563 1.00 19.77 97 ARG B CA 1
ATOM 3146 C C . ARG B 1 97 ? 16.813 -15.854 -20.996 1.00 19.93 97 ARG B C 1
ATOM 3147 O O . ARG B 1 97 ? 16.944 -15.382 -22.118 1.00 21.27 97 ARG B O 1
ATOM 3152 N N . ASP B 1 98 ? 15.826 -15.545 -20.139 1.00 18.77 98 ASP B N 1
ATOM 3153 C CA . ASP B 1 98 ? 14.696 -14.679 -20.523 1.00 17.83 98 ASP B CA 1
ATOM 3154 C C . ASP B 1 98 ? 14.766 -13.334 -19.783 1.00 14.43 98 ASP B C 1
ATOM 3155 O O . ASP B 1 98 ? 13.721 -12.683 -19.637 1.00 15.79 98 ASP B O 1
ATOM 3160 N N . ARG B 1 99 ? 15.976 -12.952 -19.388 1.00 13.63 99 ARG B N 1
ATOM 3161 C CA . ARG B 1 99 ? 16.235 -11.620 -18.771 1.00 13.83 99 ARG B CA 1
ATOM 3162 C C . ARG B 1 99 ? 17.202 -10.841 -19.638 1.00 13.85 99 ARG B C 1
ATOM 3163 O O . ARG B 1 99 ? 18.008 -11.439 -20.361 1.00 13.56 99 ARG B O 1
ATOM 3171 N N . VAL B 1 100 ? 17.205 -9.537 -19.473 1.00 13.05 100 VAL B N 1
ATOM 3172 C CA . VAL B 1 100 ? 18.264 -8.701 -20.092 1.00 13.06 100 VAL B CA 1
ATOM 3173 C C . VAL B 1 100 ? 18.414 -7.437 -19.253 1.00 12.47 100 VAL B C 1
ATOM 3174 O O . VAL B 1 100 ? 17.413 -7.002 -18.644 1.00 13.49 100 VAL B O 1
ATOM 3178 N N . LEU B 1 101 ? 19.630 -6.934 -19.175 1.00 11.68 101 LEU B N 1
ATOM 3179 C CA . LEU B 1 101 ? 19.879 -5.633 -18.560 1.00 10.83 101 LEU B CA 1
ATOM 3180 C C . LEU B 1 101 ? 20.225 -4.634 -19.648 1.00 11.88 101 LEU B C 1
ATOM 3181 O O . LEU B 1 101 ? 21.008 -4.980 -20.569 1.00 11.53 101 LEU B O 1
ATOM 3186 N N . ILE B 1 102 ? 19.751 -3.424 -19.494 1.00 11.23 102 ILE B N 1
ATOM 3187 C CA . ILE B 1 102 ? 20.210 -2.260 -20.283 1.00 10.52 102 ILE B CA 1
ATOM 3188 C C . ILE B 1 102 ? 21.190 -1.487 -19.423 1.00 11.55 102 ILE B C 1
ATOM 3189 O O . ILE B 1 102 ? 20.794 -1.083 -18.284 1.00 12.47 102 ILE B O 1
ATOM 3194 N N . ASN B 1 103 ? 22.397 -1.221 -19.898 1.00 10.31 103 ASN B N 1
ATOM 3195 C CA . ASN B 1 103 ? 23.359 -0.349 -19.210 1.00 10.25 103 ASN B CA 1
ATOM 3196 C C . ASN B 1 103 ? 23.345 1.018 -19.883 1.00 11.20 103 ASN B C 1
ATOM 3197 O O . ASN B 1 103 ? 23.267 1.087 -21.130 1.00 11.29 103 ASN B O 1
ATOM 3202 N N . VAL B 1 104 ? 23.396 2.046 -19.070 1.00 10.87 104 VAL B N 1
ATOM 3203 C CA . VAL B 1 104 ? 23.524 3.466 -19.470 1.00 10.75 104 VAL B CA 1
ATOM 3204 C C . VAL B 1 104 ? 24.818 3.937 -18.854 1.00 11.15 104 VAL B C 1
ATOM 3205 O O . VAL B 1 104 ? 24.889 4.199 -17.633 1.00 11.65 104 VAL B O 1
ATOM 3209 N N . HIS B 1 105 ? 25.863 4.165 -19.672 1.00 10.92 105 HIS B N 1
ATOM 3210 C CA . HIS B 1 105 ? 27.177 4.527 -19.149 1.00 10.92 105 HIS B CA 1
ATOM 3211 C C . HIS B 1 105 ? 27.198 5.933 -18.541 1.00 10.79 105 HIS B C 1
ATOM 3212 O O . HIS B 1 105 ? 26.391 6.802 -18.994 1.00 12.61 105 HIS B O 1
ATOM 3219 N N . GLY B 1 106 ? 28.130 6.128 -17.661 1.00 11.46 106 GLY B N 1
ATOM 3220 C CA . GLY B 1 106 ? 28.488 7.454 -17.148 1.00 10.81 106 GLY B CA 1
ATOM 3221 C C . GLY B 1 106 ? 29.571 8.109 -17.963 1.00 12.65 106 GLY B C 1
ATOM 3222 O O . GLY B 1 106 ? 29.905 7.594 -19.056 1.00 15.17 106 GLY B O 1
ATOM 3223 N N . GLY B 1 107 ? 30.073 9.203 -17.455 1.00 12.55 107 GLY B N 1
ATOM 3224 C CA . GLY B 1 107 ? 31.026 10.041 -18.206 1.00 12.36 107 GLY B CA 1
ATOM 3225 C C . GLY B 1 107 ? 30.551 11.454 -18.293 1.00 13.38 107 GLY B C 1
ATOM 3226 O O . GLY B 1 107 ? 30.763 12.117 -19.346 1.00 14.51 107 GLY B O 1
ATOM 3227 N N . ALA B 1 108 ? 29.903 11.985 -17.269 1.00 13.66 108 ALA B N 1
ATOM 3228 C CA . ALA B 1 108 ? 29.621 13.425 -17.101 1.00 14.07 108 ALA B CA 1
ATOM 3229 C C . ALA B 1 108 ? 28.724 13.895 -18.252 1.00 13.42 108 ALA B C 1
ATOM 3230 O O . ALA B 1 108 ? 28.784 15.129 -18.529 1.00 14.63 108 ALA B O 1
ATOM 3232 N N . PHE B 1 109 ? 27.938 13.034 -18.864 1.00 12.84 109 PHE B N 1
ATOM 3233 C CA . PHE B 1 109 ? 27.008 13.332 -19.965 1.00 13.32 109 PHE B CA 1
ATOM 3234 C C . PHE B 1 109 ? 27.787 13.728 -21.250 1.00 14.13 109 PHE B C 1
ATOM 3235 O O . PHE B 1 109 ? 27.057 14.036 -22.207 1.00 15.13 109 PHE B O 1
ATOM 3243 N N . MET B 1 110 ? 29.112 13.645 -21.269 1.00 15.79 110 MET B N 1
ATOM 3244 C CA . MET B 1 110 ? 29.905 14.191 -22.406 1.00 14.44 110 MET B CA 1
ATOM 3245 C C . MET B 1 110 ? 30.870 13.165 -22.962 1.00 16.67 110 MET B C 1
ATOM 3246 O O . MET B 1 110 ? 31.402 13.436 -24.043 1.00 16.20 110 MET B O 1
ATOM 3251 N N . TRP B 1 111 ? 31.166 12.057 -22.280 1.00 14.81 111 TRP B N 1
ATOM 3252 C CA . TRP B 1 111 ? 32.120 11.043 -22.766 1.00 14.52 111 TRP B CA 1
ATOM 3253 C C . TRP B 1 111 ? 31.699 9.688 -22.209 1.00 15.58 111 TRP B C 1
ATOM 3254 O O . TRP B 1 111 ? 30.567 9.577 -21.682 1.00 15.99 111 TRP B O 1
ATOM 3265 N N . GLY B 1 112 ? 32.549 8.696 -22.341 1.00 15.33 112 GLY B N 1
ATOM 3266 C CA . GLY B 1 112 ? 32.263 7.326 -21.881 1.00 15.12 112 GLY B CA 1
ATOM 3267 C C . GLY B 1 112 ? 31.747 6.387 -22.940 1.00 16.13 112 GLY B C 1
ATOM 3268 O O . GLY B 1 112 ? 31.593 5.213 -22.656 1.00 17.89 112 GLY B O 1
ATOM 3269 N N . ALA B 1 113 ? 31.541 6.844 -24.188 1.00 16.94 113 ALA B N 1
ATOM 3270 C CA . ALA B 1 113 ? 31.041 6.004 -25.270 1.00 16.44 113 ALA B CA 1
ATOM 3271 C C . ALA B 1 113 ? 32.101 4.932 -25.623 1.00 18.64 113 ALA B C 1
ATOM 3272 O O . ALA B 1 113 ? 33.299 5.277 -25.661 1.00 18.17 113 ALA B O 1
ATOM 3274 N N . GLY B 1 114 ? 31.661 3.710 -25.844 1.00 17.70 114 GLY B N 1
ATOM 3275 C CA . GLY B 1 114 ? 32.539 2.597 -26.259 1.00 17.37 114 GLY B CA 1
ATOM 3276 C C . GLY B 1 114 ? 33.195 1.989 -25.033 1.00 15.89 114 GLY B C 1
ATOM 3277 O O . GLY B 1 114 ? 32.496 1.224 -24.336 1.00 17.71 114 GLY B O 1
ATOM 3278 N N . SER B 1 115 ? 34.472 2.205 -24.768 1.00 14.54 115 SER B N 1
ATOM 3279 C CA . SER B 1 115 ? 35.165 1.494 -23.658 1.00 14.37 115 SER B CA 1
ATOM 3280 C C . SER B 1 115 ? 34.503 1.817 -22.307 1.00 16.29 115 SER B C 1
ATOM 3281 O O . SER B 1 115 ? 34.436 0.913 -21.468 1.00 16.19 115 SER B O 1
ATOM 3284 N N . GLY B 1 116 ? 34.069 3.047 -22.051 1.00 13.78 116 GLY B N 1
ATOM 3285 C CA . GLY B 1 116 ? 33.424 3.372 -20.753 1.00 14.13 116 GLY B CA 1
ATOM 3286 C C . GLY B 1 116 ? 32.148 2.582 -20.579 1.00 13.27 116 GLY B C 1
ATOM 3287 O O . GLY B 1 116 ? 31.853 2.146 -19.415 1.00 14.16 116 GLY B O 1
ATOM 3288 N N . ALA B 1 117 ? 31.403 2.358 -21.637 1.00 13.31 117 ALA B N 1
ATOM 3289 C CA . ALA B 1 117 ? 30.173 1.539 -21.606 1.00 12.36 117 ALA B CA 1
ATOM 3290 C C . ALA B 1 117 ? 30.570 0.082 -21.303 1.00 14.06 117 ALA B C 1
ATOM 3291 O O . ALA B 1 117 ? 29.951 -0.564 -20.438 1.00 14.06 117 ALA B O 1
ATOM 3293 N N . LEU B 1 118 ? 31.589 -0.453 -21.957 1.00 13.13 118 LEU B N 1
ATOM 3294 C CA . LEU B 1 118 ? 32.023 -1.850 -21.646 1.00 13.99 118 LEU B CA 1
ATOM 3295 C C . LEU B 1 118 ? 32.513 -1.952 -20.220 1.00 13.67 118 LEU B C 1
ATOM 3296 O O . LEU B 1 118 ? 32.281 -3.030 -19.576 1.00 13.16 118 LEU B O 1
ATOM 3301 N N . VAL B 1 119 ? 33.182 -0.957 -19.678 1.00 13.55 119 VAL B N 1
ATOM 3302 C CA . VAL B 1 119 ? 33.685 -0.975 -18.292 1.00 12.28 119 VAL B CA 1
ATOM 3303 C C . VAL B 1 119 ? 32.495 -1.162 -17.332 1.00 13.51 119 VAL B C 1
ATOM 3304 O O . VAL B 1 119 ? 32.671 -1.827 -16.317 1.00 15.05 119 VAL B O 1
ATOM 3308 N N . GLU B 1 120 ? 31.337 -0.597 -17.638 1.00 13.51 120 GLU B N 1
ATOM 3309 C CA . GLU B 1 120 ? 30.164 -0.806 -16.743 1.00 12.88 120 GLU B CA 1
ATOM 3310 C C . GLU B 1 120 ? 29.451 -2.121 -17.038 1.00 12.86 120 GLU B C 1
ATOM 3311 O O . GLU B 1 120 ? 28.934 -2.759 -16.092 1.00 13.28 120 GLU B O 1
ATOM 3317 N N . ALA B 1 121 ? 29.360 -2.560 -18.279 1.00 12.65 121 ALA B N 1
ATOM 3318 C CA . ALA B 1 121 ? 28.586 -3.729 -18.696 1.00 12.96 121 ALA B CA 1
ATOM 3319 C C . ALA B 1 121 ? 29.315 -5.028 -18.370 1.00 13.25 121 ALA B C 1
ATOM 3320 O O . ALA B 1 121 ? 28.628 -5.964 -17.922 1.00 12.76 121 ALA B O 1
ATOM 3322 N N . ILE B 1 122 ? 30.622 -5.100 -18.626 1.00 12.92 122 ILE B N 1
ATOM 3323 C CA . ILE B 1 122 ? 31.380 -6.388 -18.507 1.00 12.59 122 ILE B CA 1
ATOM 3324 C C . ILE B 1 122 ? 31.209 -6.979 -17.108 1.00 12.47 122 ILE B C 1
ATOM 3325 O O . ILE B 1 122 ? 30.891 -8.181 -17.013 1.00 12.27 122 ILE B O 1
ATOM 3330 N N . PRO B 1 123 ? 31.516 -6.256 -16.031 1.00 12.04 123 PRO B N 1
ATOM 3331 C CA . PRO B 1 123 ? 31.523 -6.918 -14.704 1.00 11.71 123 PRO B CA 1
ATOM 3332 C C . PRO B 1 123 ? 30.117 -7.426 -14.367 1.00 12.90 123 PRO B C 1
ATOM 3333 O O . PRO B 1 123 ? 29.959 -8.476 -13.681 1.00 13.07 123 PRO B O 1
ATOM 3337 N N . ILE B 1 124 ? 29.065 -6.747 -14.791 1.00 11.57 124 ILE B N 1
ATOM 3338 C CA . ILE B 1 124 ? 27.710 -7.187 -14.426 1.00 10.96 124 ILE B CA 1
ATOM 3339 C C . ILE B 1 124 ? 27.311 -8.368 -15.297 1.00 11.81 124 ILE B C 1
ATOM 3340 O O . ILE B 1 124 ? 26.717 -9.371 -14.798 1.00 13.32 124 ILE B O 1
ATOM 3345 N N . ALA B 1 125 ? 27.592 -8.350 -16.607 1.00 11.99 125 ALA B N 1
ATOM 3346 C CA . ALA B 1 125 ? 27.296 -9.496 -17.477 1.00 11.84 125 ALA B CA 1
ATOM 3347 C C . ALA B 1 125 ? 27.995 -10.738 -16.916 1.00 11.83 125 ALA B C 1
ATOM 3348 O O . ALA B 1 125 ? 27.358 -11.778 -16.864 1.00 14.42 125 ALA B O 1
ATOM 3350 N N . ALA B 1 126 ? 29.250 -10.602 -16.545 1.00 12.52 126 ALA B N 1
ATOM 3351 C CA . ALA B 1 126 ? 30.057 -11.764 -16.122 1.00 13.87 126 ALA B CA 1
ATOM 3352 C C . ALA B 1 126 ? 29.593 -12.178 -14.738 1.00 15.05 126 ALA B C 1
ATOM 3353 O O . ALA B 1 126 ? 29.515 -13.414 -14.452 1.00 16.08 126 ALA B O 1
ATOM 3355 N N . THR B 1 127 ? 29.329 -11.256 -13.819 1.00 12.95 127 THR B N 1
ATOM 3356 C CA . THR B 1 127 ? 28.993 -11.640 -12.423 1.00 12.98 127 THR B CA 1
ATOM 3357 C C . THR B 1 127 ? 27.607 -12.246 -12.340 1.00 13.83 127 THR B C 1
ATOM 3358 O O . THR B 1 127 ? 27.386 -13.313 -11.693 1.00 16.08 127 THR B O 1
ATOM 3362 N N . MET B 1 128 ? 26.624 -11.611 -12.956 1.00 13.20 128 MET B N 1
ATOM 3363 C CA . MET B 1 128 ? 25.234 -12.105 -12.928 1.00 12.63 128 MET B CA 1
ATOM 3364 C C . MET B 1 128 ? 25.104 -13.284 -13.885 1.00 14.81 128 MET B C 1
ATOM 3365 O O . MET B 1 128 ? 24.237 -14.113 -13.651 1.00 15.86 128 MET B O 1
ATOM 3370 N N . GLY B 1 129 ? 25.865 -13.353 -14.974 1.00 14.12 129 GLY B N 1
ATOM 3371 C CA . GLY B 1 129 ? 25.665 -14.363 -16.016 1.00 13.29 129 GLY B CA 1
ATOM 3372 C C . GLY B 1 129 ? 24.469 -14.022 -16.883 1.00 13.26 129 GLY B C 1
ATOM 3373 O O . GLY B 1 129 ? 23.559 -14.818 -17.052 1.00 13.64 129 GLY B O 1
ATOM 3374 N N . VAL B 1 130 ? 24.465 -12.789 -17.412 1.00 12.62 130 VAL B N 1
ATOM 3375 C CA . VAL B 1 130 ? 23.290 -12.201 -18.114 1.00 13.46 130 VAL B CA 1
ATOM 3376 C C . VAL B 1 130 ? 23.783 -11.379 -19.323 1.00 12.10 130 VAL B C 1
ATOM 3377 O O . VAL B 1 130 ? 24.926 -10.930 -19.310 1.00 12.18 130 VAL B O 1
ATOM 3381 N N . SER B 1 131 ? 22.895 -11.223 -20.286 1.00 13.16 131 SER B N 1
ATOM 3382 C CA . SER B 1 131 ? 23.129 -10.316 -21.426 1.00 13.64 131 SER B CA 1
ATOM 3383 C C . SER B 1 131 ? 22.927 -8.874 -20.958 1.00 12.85 131 SER B C 1
ATOM 3384 O O . SER B 1 131 ? 21.898 -8.593 -20.338 1.00 12.65 131 SER B O 1
ATOM 3389 N N . VAL B 1 132 ? 23.890 -8.025 -21.258 1.00 13.14 132 VAL B N 1
ATOM 3390 C CA . VAL B 1 132 ? 23.840 -6.573 -20.958 1.00 10.54 132 VAL B CA 1
ATOM 3391 C C . VAL B 1 132 ? 23.907 -5.821 -22.284 1.00 12.61 132 VAL B C 1
ATOM 3392 O O . VAL B 1 132 ? 24.927 -5.928 -22.993 1.00 12.82 132 VAL B O 1
ATOM 3396 N N . VAL B 1 133 ? 22.890 -5.018 -22.528 1.00 11.89 133 VAL B N 1
ATOM 3397 C CA . VAL B 1 133 ? 22.825 -4.150 -23.741 1.00 11.33 133 VAL B CA 1
ATOM 3398 C C . VAL B 1 133 ? 23.242 -2.741 -23.326 1.00 11.53 133 VAL B C 1
ATOM 3399 O O . VAL B 1 133 ? 22.437 -2.093 -22.599 1.00 12.10 133 VAL B O 1
ATOM 3403 N N . THR B 1 134 ? 24.436 -2.292 -23.648 1.00 12.27 134 THR B N 1
ATOM 3404 C CA . THR B 1 134 ? 24.928 -0.983 -23.242 1.00 11.79 134 THR B CA 1
ATOM 3405 C C . THR B 1 134 ? 24.661 0.026 -24.350 1.00 13.83 134 THR B C 1
ATOM 3406 O O . THR B 1 134 ? 25.048 -0.236 -25.521 1.00 15.38 134 THR B O 1
ATOM 3410 N N . VAL B 1 135 ? 23.998 1.127 -24.027 1.00 12.69 135 VAL B N 1
ATOM 3411 C CA . VAL B 1 135 ? 23.445 2.053 -25.046 1.00 13.60 135 VAL B CA 1
ATOM 3412 C C . VAL B 1 135 ? 24.420 3.173 -25.371 1.00 13.04 135 VAL B C 1
ATOM 3413 O O . VAL B 1 135 ? 24.929 3.907 -24.498 1.00 12.22 135 VAL B O 1
ATOM 3417 N N . ASP B 1 136 ? 24.658 3.346 -26.686 1.00 14.74 136 ASP B N 1
ATOM 3418 C CA . ASP B 1 136 ? 25.544 4.462 -27.132 1.00 14.14 136 ASP B CA 1
ATOM 3419 C C . ASP B 1 136 ? 24.684 5.682 -27.351 1.00 14.22 136 ASP B C 1
ATOM 3420 O O . ASP B 1 136 ? 24.307 6.011 -28.491 1.00 15.90 136 ASP B O 1
ATOM 3425 N N . TYR B 1 137 ? 24.242 6.302 -26.257 1.00 13.96 137 TYR B N 1
ATOM 3426 C CA . TYR B 1 137 ? 23.251 7.388 -26.310 1.00 13.63 137 TYR B CA 1
ATOM 3427 C C . TYR B 1 137 ? 23.949 8.689 -26.749 1.00 12.90 137 TYR B C 1
ATOM 3428 O O . TYR B 1 137 ? 25.170 8.900 -26.581 1.00 13.56 137 TYR B O 1
ATOM 3437 N N . ARG B 1 138 ? 23.110 9.622 -27.217 1.00 12.92 138 ARG B N 1
ATOM 3438 C CA . ARG B 1 138 ? 23.579 10.972 -27.613 1.00 14.35 138 ARG B CA 1
ATOM 3439 C C . ARG B 1 138 ? 24.169 11.761 -26.462 1.00 14.19 138 ARG B C 1
ATOM 3440 O O . ARG B 1 138 ? 23.534 11.839 -25.378 1.00 14.95 138 ARG B O 1
ATOM 3448 N N . LEU B 1 139 ? 25.323 12.344 -26.651 1.00 13.56 139 LEU B N 1
ATOM 3449 C CA . LEU B 1 139 ? 26.068 13.051 -25.601 1.00 15.31 139 LEU B CA 1
ATOM 3450 C C . LEU B 1 139 ? 25.938 14.571 -25.679 1.00 15.89 139 LEU B C 1
ATOM 3451 O O . LEU B 1 139 ? 25.771 15.092 -26.806 1.00 15.27 139 LEU B O 1
ATOM 3456 N N . ALA B 1 140 ? 26.089 15.221 -24.546 1.00 15.36 140 ALA B N 1
ATOM 3457 C CA . ALA B 1 140 ? 26.294 16.666 -24.459 1.00 14.73 140 ALA B CA 1
ATOM 3458 C C . ALA B 1 140 ? 27.758 16.951 -24.813 1.00 14.58 140 ALA B C 1
ATOM 3459 O O . ALA B 1 140 ? 28.616 16.095 -24.743 1.00 15.54 140 ALA B O 1
ATOM 3461 N N . PRO B 1 141 ? 28.129 18.188 -25.193 1.00 16.48 141 PRO B N 1
ATOM 3462 C CA . PRO B 1 141 ? 27.200 19.301 -25.389 1.00 16.71 141 PRO B CA 1
ATOM 3463 C C . PRO B 1 141 ? 26.488 19.334 -26.750 1.00 17.13 141 PRO B C 1
ATOM 3464 O O . PRO B 1 141 ? 25.632 20.172 -26.940 1.00 17.60 141 PRO B O 1
ATOM 3468 N N . GLU B 1 142 ? 26.792 18.428 -27.681 1.00 15.07 142 GLU B N 1
ATOM 3469 C CA . GLU B 1 142 ? 26.156 18.403 -29.022 1.00 17.93 142 GLU B CA 1
ATOM 3470 C C . GLU B 1 142 ? 24.658 18.138 -28.892 1.00 18.09 142 GLU B C 1
ATOM 3471 O O . GLU B 1 142 ? 23.850 18.654 -29.668 1.00 19.39 142 GLU B O 1
ATOM 3477 N N . ASN B 1 143 ? 24.257 17.360 -27.901 1.00 16.21 143 ASN B N 1
ATOM 3478 C CA . ASN B 1 143 ? 22.843 16.958 -27.702 1.00 15.39 143 ASN B CA 1
ATOM 3479 C C . ASN B 1 143 ? 22.456 17.286 -26.262 1.00 15.96 143 ASN B C 1
ATOM 3480 O O . ASN B 1 143 ? 23.362 17.487 -25.425 1.00 18.75 143 ASN B O 1
ATOM 3485 N N . ARG B 1 144 ? 21.166 17.462 -26.079 1.00 15.79 144 ARG B N 1
ATOM 3486 C CA . ARG B 1 144 ? 20.605 17.942 -24.791 1.00 15.76 144 ARG B CA 1
ATOM 3487 C C . ARG B 1 144 ? 19.452 17.057 -24.374 1.00 13.50 144 ARG B C 1
ATOM 3488 O O . ARG B 1 144 ? 18.807 16.399 -25.222 1.00 14.33 144 ARG B O 1
ATOM 3496 N N . TYR B 1 145 ? 19.118 17.134 -23.094 1.00 12.84 145 TYR B N 1
ATOM 3497 C CA . TYR B 1 145 ? 17.933 16.480 -22.535 1.00 13.01 145 TYR B CA 1
ATOM 3498 C C . TYR B 1 145 ? 16.768 16.768 -23.471 1.00 13.48 145 TYR B C 1
ATOM 3499 O O . TYR B 1 145 ? 16.557 17.938 -23.820 1.00 14.47 145 TYR B O 1
ATOM 3508 N N . PRO B 1 146 ? 15.891 15.822 -23.811 1.00 12.60 146 PRO B N 1
ATOM 3509 C CA . PRO B 1 146 ? 15.856 14.433 -23.347 1.00 12.18 146 PRO B CA 1
ATOM 3510 C C . PRO B 1 146 ? 16.477 13.420 -24.301 1.00 12.48 146 PRO B C 1
ATOM 3511 O O . PRO B 1 146 ? 16.017 12.256 -24.325 1.00 13.56 146 PRO B O 1
ATOM 3515 N N . ALA B 1 147 ? 17.465 13.840 -25.066 1.00 13.05 147 ALA B N 1
ATOM 3516 C CA . ALA B 1 147 ? 18.052 12.968 -26.119 1.00 14.29 147 ALA B CA 1
ATOM 3517 C C . ALA B 1 147 ? 18.416 11.585 -25.537 1.00 12.22 147 ALA B C 1
ATOM 3518 O O . ALA B 1 147 ? 18.085 10.536 -26.179 1.00 13.76 147 ALA B O 1
ATOM 3520 N N . ALA B 1 148 ? 19.119 11.526 -24.402 1.00 12.31 148 ALA B N 1
ATOM 3521 C CA . ALA B 1 148 ? 19.556 10.211 -23.879 1.00 13.69 148 ALA B CA 1
ATOM 3522 C C . ALA B 1 148 ? 18.354 9.402 -23.421 1.00 13.73 148 ALA B C 1
ATOM 3523 O O . ALA B 1 148 ? 18.360 8.166 -23.597 1.00 13.70 148 ALA B O 1
ATOM 3525 N N . SER B 1 149 ? 17.315 10.031 -22.856 1.00 13.12 149 SER B N 1
ATOM 3526 C CA . SER B 1 149 ? 16.059 9.325 -22.514 1.00 13.66 149 SER B CA 1
ATOM 3527 C C . SER B 1 149 ? 15.430 8.701 -23.751 1.00 13.47 149 SER B C 1
ATOM 3528 O O . SER B 1 149 ? 14.974 7.553 -23.705 1.00 13.32 149 SER B O 1
ATOM 3531 N N . GLU B 1 150 ? 15.394 9.450 -24.858 1.00 12.33 150 GLU B N 1
ATOM 3532 C CA . GLU B 1 150 ? 14.808 8.924 -26.103 1.00 13.83 150 GLU B CA 1
ATOM 3533 C C . GLU B 1 150 ? 15.571 7.694 -26.573 1.00 11.76 150 GLU B C 1
ATOM 3534 O O . GLU B 1 150 ? 14.926 6.718 -27.006 1.00 13.73 150 GLU B O 1
ATOM 3540 N N . ASP B 1 151 ? 16.878 7.758 -26.489 1.00 13.18 151 ASP B N 1
ATOM 3541 C CA . ASP B 1 151 ? 17.777 6.690 -26.997 1.00 13.29 151 ASP B CA 1
ATOM 3542 C C . ASP B 1 151 ? 17.539 5.458 -26.138 1.00 12.38 151 ASP B C 1
ATOM 3543 O O . ASP B 1 151 ? 17.386 4.302 -26.703 1.00 13.17 151 ASP B O 1
ATOM 3548 N N . VAL B 1 152 ? 17.589 5.613 -24.800 1.00 12.13 152 VAL B N 1
ATOM 3549 C CA . VAL B 1 152 ? 17.413 4.409 -23.947 1.00 11.79 152 VAL B CA 1
ATOM 3550 C C . VAL B 1 152 ? 16.000 3.828 -24.129 1.00 11.76 152 VAL B C 1
ATOM 3551 O O . VAL B 1 152 ? 15.827 2.609 -24.175 1.00 12.98 152 VAL B O 1
ATOM 3555 N N . THR B 1 153 ? 14.981 4.671 -24.302 1.00 12.11 153 THR B N 1
ATOM 3556 C CA . THR B 1 153 ? 13.587 4.222 -24.451 1.00 12.16 153 THR B CA 1
ATOM 3557 C C . THR B 1 153 ? 13.470 3.460 -25.769 1.00 13.42 153 THR B C 1
ATOM 3558 O O . THR B 1 153 ? 12.744 2.463 -25.828 1.00 14.24 153 THR B O 1
ATOM 3562 N N . ALA B 1 154 ? 14.150 3.924 -26.816 1.00 13.44 154 ALA B N 1
ATOM 3563 C CA . ALA B 1 154 ? 14.093 3.217 -28.109 1.00 14.64 154 ALA B CA 1
ATOM 3564 C C . ALA B 1 154 ? 14.673 1.802 -27.978 1.00 12.74 154 ALA B C 1
ATOM 3565 O O . ALA B 1 154 ? 14.125 0.825 -28.517 1.00 13.84 154 ALA B O 1
ATOM 3567 N N . VAL B 1 155 ? 15.765 1.675 -27.253 1.00 12.77 155 VAL B N 1
ATOM 3568 C CA . VAL B 1 155 ? 16.416 0.355 -27.022 1.00 12.73 155 VAL B CA 1
ATOM 3569 C C . VAL B 1 155 ? 15.438 -0.497 -26.209 1.00 12.84 155 VAL B C 1
ATOM 3570 O O . VAL B 1 155 ? 15.207 -1.689 -26.502 1.00 14.82 155 VAL B O 1
ATOM 3574 N N . TYR B 1 156 ? 14.855 0.069 -25.155 1.00 13.66 156 TYR B N 1
ATOM 3575 C CA . TYR B 1 156 ? 13.891 -0.646 -24.301 1.00 13.53 156 TYR B CA 1
ATOM 3576 C C . TYR B 1 156 ? 12.705 -1.166 -25.118 1.00 14.14 156 TYR B C 1
ATOM 3577 O O . TYR B 1 156 ? 12.323 -2.344 -25.024 1.00 14.74 156 TYR B O 1
ATOM 3586 N N . ARG B 1 157 ? 12.152 -0.321 -25.982 1.00 14.74 157 ARG B N 1
ATOM 3587 C CA . ARG B 1 157 ? 11.010 -0.697 -26.871 1.00 15.56 157 ARG B CA 1
ATOM 3588 C C . ARG B 1 157 ? 11.405 -1.901 -27.729 1.00 15.45 157 ARG B C 1
ATOM 3589 O O . ARG B 1 157 ? 10.587 -2.825 -27.867 1.00 16.19 157 ARG B O 1
ATOM 3597 N N . ALA B 1 158 ? 12.623 -1.913 -28.268 1.00 14.88 158 ALA B N 1
ATOM 3598 C CA . ALA B 1 158 ? 13.100 -3.039 -29.110 1.00 15.27 158 ALA B CA 1
ATOM 3599 C C . ALA B 1 158 ? 13.189 -4.311 -28.276 1.00 17.87 158 ALA B C 1
ATOM 3600 O O . ALA B 1 158 ? 12.780 -5.380 -28.744 1.00 18.21 158 ALA B O 1
ATOM 3602 N N . LEU B 1 159 ? 13.729 -4.217 -27.061 1.00 16.24 159 LEU B N 1
ATOM 3603 C CA . LEU B 1 159 ? 13.882 -5.413 -26.226 1.00 14.73 159 LEU B CA 1
ATOM 3604 C C . LEU B 1 159 ? 12.539 -5.970 -25.766 1.00 14.71 159 LEU B C 1
ATOM 3605 O O . LEU B 1 159 ? 12.475 -7.214 -25.548 1.00 16.76 159 LEU B O 1
ATOM 3610 N N . LEU B 1 160 ? 11.507 -5.175 -25.623 1.00 14.61 160 LEU B N 1
ATOM 3611 C CA . LEU B 1 160 ? 10.136 -5.672 -25.316 1.00 17.08 160 LEU B CA 1
ATOM 3612 C C . LEU B 1 160 ? 9.589 -6.606 -26.397 1.00 20.52 160 LEU B C 1
ATOM 3613 O O . LEU B 1 160 ? 8.666 -7.357 -26.097 1.00 22.54 160 LEU B O 1
ATOM 3618 N N . GLU B 1 161 ? 10.161 -6.590 -27.599 1.00 18.75 161 GLU B N 1
ATOM 3619 C CA . GLU B 1 161 ? 9.778 -7.616 -28.605 1.00 19.96 161 GLU B CA 1
ATOM 3620 C C . GLU B 1 161 ? 10.215 -9.024 -28.197 1.00 24.87 161 GLU B C 1
ATOM 3621 O O . GLU B 1 161 ? 9.626 -10.001 -28.726 1.00 25.28 161 GLU B O 1
ATOM 3627 N N . ARG B 1 162 ? 11.236 -9.153 -27.364 1.00 22.12 162 ARG B N 1
ATOM 3628 C CA . ARG B 1 162 ? 11.888 -10.439 -27.018 1.00 24.48 162 ARG B CA 1
ATOM 3629 C C . ARG B 1 162 ? 11.736 -10.751 -25.530 1.00 23.87 162 ARG B C 1
ATOM 3630 O O . ARG B 1 162 ? 11.721 -11.949 -25.163 1.00 24.36 162 ARG B O 1
ATOM 3638 N N . TYR B 1 163 ? 11.605 -9.744 -24.669 1.00 20.48 163 TYR B N 1
ATOM 3639 C CA . TYR B 1 163 ? 11.649 -10.006 -23.202 1.00 19.31 163 TYR B CA 1
ATOM 3640 C C . TYR B 1 163 ? 10.462 -9.339 -22.540 1.00 16.45 163 TYR B C 1
ATOM 3641 O O . TYR B 1 163 ? 10.124 -8.194 -22.872 1.00 19.36 163 TYR B O 1
ATOM 3650 N N . PRO B 1 164 ? 9.790 -10.008 -21.582 1.00 17.59 164 PRO B N 1
ATOM 3651 C CA . PRO B 1 164 ? 8.760 -9.348 -20.786 1.00 17.22 164 PRO B CA 1
ATOM 3652 C C . PRO B 1 164 ? 9.354 -8.142 -20.026 1.00 15.43 164 PRO B C 1
ATOM 3653 O O . PRO B 1 164 ? 10.497 -8.224 -19.585 1.00 14.88 164 PRO B O 1
ATOM 3657 N N . ALA B 1 165 ? 8.575 -7.069 -19.914 1.00 14.87 165 ALA B N 1
ATOM 3658 C CA . ALA B 1 165 ? 9.004 -5.834 -19.211 1.00 14.53 165 ALA B CA 1
ATOM 3659 C C . ALA B 1 165 ? 9.518 -6.200 -17.798 1.00 12.85 165 ALA B C 1
ATOM 3660 O O . ALA B 1 165 ? 10.560 -5.697 -17.366 1.00 13.45 165 ALA B O 1
ATOM 3662 N N . ALA B 1 166 ? 8.817 -7.094 -17.095 1.00 13.49 166 ALA B N 1
ATOM 3663 C CA . ALA B 1 166 ? 9.206 -7.507 -15.728 1.00 12.97 166 ALA B CA 1
ATOM 3664 C C . ALA B 1 166 ? 10.568 -8.156 -15.656 1.00 14.82 166 ALA B C 1
ATOM 3665 O O . ALA B 1 166 ? 11.085 -8.289 -14.541 1.00 14.00 166 ALA B O 1
ATOM 3667 N N . ASN B 1 167 ? 11.117 -8.590 -16.806 1.00 13.05 167 ASN B N 1
ATOM 3668 C CA . ASN B 1 167 ? 12.392 -9.322 -16.887 1.00 14.45 167 ASN B CA 1
ATOM 3669 C C . ASN B 1 167 ? 13.517 -8.435 -17.417 1.00 13.42 167 ASN B C 1
ATOM 3670 O O . ASN B 1 167 ? 14.646 -8.913 -17.603 1.00 13.56 167 ASN B O 1
ATOM 3675 N N . ILE B 1 168 ? 13.238 -7.136 -17.619 1.00 12.23 168 ILE B N 1
ATOM 3676 C CA . ILE B 1 168 ? 14.210 -6.147 -18.121 1.00 12.38 168 ILE B CA 1
ATOM 3677 C C . ILE B 1 168 ? 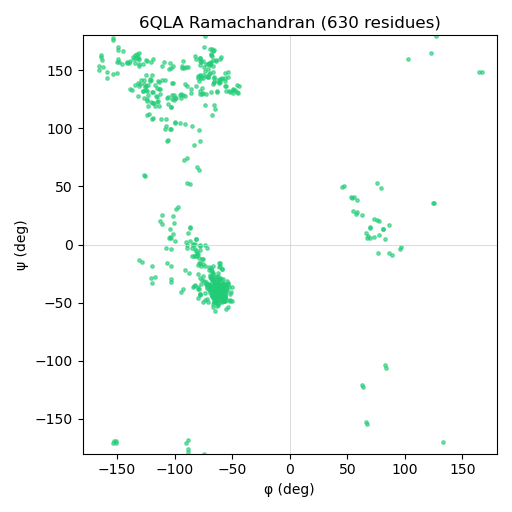14.638 -5.242 -16.952 1.00 11.16 168 ILE B C 1
ATOM 3678 O O . ILE B 1 168 ? 13.752 -4.611 -16.340 1.00 11.91 168 ILE B O 1
ATOM 3683 N N . GLY B 1 169 ? 15.934 -5.146 -16.759 1.00 10.99 169 GLY B N 1
ATOM 3684 C CA . GLY B 1 169 ? 16.482 -4.174 -15.806 1.00 10.22 169 GLY B CA 1
ATOM 3685 C C . GLY B 1 169 ? 17.187 -3.077 -16.536 1.00 10.59 169 GLY B C 1
ATOM 3686 O O . GLY B 1 169 ? 17.711 -3.321 -17.661 1.00 12.15 169 GLY B O 1
ATOM 3687 N N . ILE B 1 170 ? 17.335 -1.920 -15.930 1.00 9.83 170 ILE B N 1
ATOM 3688 C CA . ILE B 1 170 ? 18.114 -0.797 -16.513 1.00 9.86 170 ILE B CA 1
ATOM 3689 C C . ILE B 1 170 ? 19.041 -0.307 -15.422 1.00 10.32 170 ILE B C 1
ATOM 3690 O O . ILE B 1 170 ? 18.575 -0.060 -14.282 1.00 9.91 170 ILE B O 1
ATOM 3695 N N . PHE B 1 171 ? 20.341 -0.182 -15.659 1.00 10.18 171 PHE B N 1
ATOM 3696 C CA . PHE B 1 171 ? 21.219 0.415 -14.656 1.00 10.09 171 PHE B CA 1
ATOM 3697 C C . PHE B 1 171 ? 22.265 1.297 -15.276 1.00 9.97 171 PHE B C 1
ATOM 3698 O O . PHE B 1 171 ? 22.649 1.095 -16.467 1.00 11.28 171 PHE B O 1
ATOM 3706 N N . GLY B 1 172 ? 22.784 2.210 -14.487 1.00 9.79 172 GLY B N 1
ATOM 3707 C CA . GLY B 1 172 ? 23.875 3.075 -14.964 1.00 10.71 172 GLY B CA 1
ATOM 3708 C C . GLY B 1 172 ? 24.541 3.739 -13.811 1.00 10.67 172 GLY B C 1
ATOM 3709 O O . GLY B 1 172 ? 23.938 3.803 -12.708 1.00 9.98 172 GLY B O 1
ATOM 3710 N N . THR B 1 173 ? 25.751 4.240 -14.014 1.00 10.46 173 THR B N 1
ATOM 3711 C CA . THR B 1 173 ? 26.566 4.840 -12.965 1.00 11.11 173 THR B CA 1
ATOM 3712 C C . THR B 1 173 ? 26.743 6.326 -13.269 1.00 11.20 173 THR B C 1
ATOM 3713 O O . THR B 1 173 ? 27.007 6.655 -14.457 1.00 11.04 173 THR B O 1
ATOM 3717 N N . SER B 1 174 ? 26.687 7.128 -12.243 1.00 11.16 174 SER B N 1
ATOM 3718 C CA . SER B 1 174 ? 27.017 8.563 -12.300 1.00 10.51 174 SER B CA 1
ATOM 3719 C C . SER B 1 174 ? 26.016 9.237 -13.245 1.00 12.01 174 SER B C 1
ATOM 3720 O O . SER B 1 174 ? 24.808 9.117 -13.024 1.00 10.55 174 SER B O 1
ATOM 3723 N N . ALA B 1 175 ? 26.455 9.888 -14.326 1.00 10.52 175 ALA B N 1
ATOM 3724 C CA . ALA B 1 175 ? 25.513 10.426 -15.330 1.00 11.27 175 ALA B CA 1
ATOM 3725 C C . ALA B 1 175 ? 24.533 9.350 -15.813 1.00 10.12 175 ALA B C 1
ATOM 3726 O O . ALA B 1 175 ? 23.367 9.627 -16.103 1.00 10.18 175 ALA B O 1
ATOM 3728 N N . GLY B 1 176 ? 25.014 8.104 -15.934 1.00 9.86 176 GLY B N 1
ATOM 3729 C CA . GLY B 1 176 ? 24.192 6.969 -16.360 1.00 9.75 176 GLY B CA 1
ATOM 3730 C C . GLY B 1 176 ? 23.089 6.648 -15.342 1.00 10.27 176 GLY B C 1
ATOM 3731 O O . GLY B 1 176 ? 22.056 6.118 -15.770 1.00 10.78 176 GLY B O 1
ATOM 3732 N N . GLY B 1 177 ? 23.368 6.851 -14.036 1.00 10.35 177 GLY B N 1
ATOM 3733 C CA . GLY B 1 177 ? 22.305 6.644 -13.039 1.00 10.05 177 GLY B CA 1
ATOM 3734 C C . GLY B 1 177 ? 21.223 7.721 -13.138 1.00 11.39 177 GLY B C 1
ATOM 3735 O O . GLY B 1 177 ? 20.030 7.431 -13.059 1.00 10.33 177 GLY B O 1
ATOM 3736 N N . VAL B 1 178 ? 21.619 8.944 -13.464 1.00 10.44 178 VAL B N 1
ATOM 3737 C CA . VAL B 1 178 ? 20.682 10.057 -13.718 1.00 9.97 178 VAL B CA 1
ATOM 3738 C C . VAL B 1 178 ? 19.838 9.684 -14.931 1.00 9.83 178 VAL B C 1
ATOM 3739 O O . VAL B 1 178 ? 18.593 9.759 -14.882 1.00 10.54 178 VAL B O 1
ATOM 3743 N N . ILE B 1 179 ? 20.493 9.313 -16.041 1.00 10.27 179 ILE B N 1
ATOM 3744 C CA . ILE B 1 179 ? 19.758 9.003 -17.275 1.00 10.98 179 ILE B CA 1
ATOM 3745 C C . ILE B 1 179 ? 18.856 7.780 -17.081 1.00 11.11 179 ILE B C 1
ATOM 3746 O O . ILE B 1 179 ? 17.772 7.724 -17.619 1.00 11.42 179 ILE B O 1
ATOM 3751 N N . THR B 1 180 ? 19.276 6.796 -16.291 1.00 10.31 180 THR B N 1
ATOM 3752 C CA . THR B 1 180 ? 18.423 5.632 -16.048 1.00 9.87 180 THR B CA 1
ATOM 3753 C C . THR B 1 180 ? 17.105 6.093 -15.419 1.00 10.14 180 THR B C 1
ATOM 3754 O O . THR B 1 180 ? 16.038 5.652 -15.836 1.00 9.86 180 THR B O 1
ATOM 3758 N N . ALA B 1 181 ? 17.188 6.988 -14.432 1.00 10.14 181 ALA B N 1
ATOM 3759 C CA . ALA B 1 181 ? 15.945 7.470 -13.766 1.00 10.25 181 ALA B CA 1
ATOM 3760 C C . ALA B 1 181 ? 15.111 8.284 -14.750 1.00 11.58 181 ALA B C 1
ATOM 3761 O O . ALA B 1 181 ? 13.881 8.129 -14.767 1.00 10.25 181 ALA B O 1
ATOM 3763 N N . GLN B 1 182 ? 15.767 9.059 -15.608 1.00 10.56 182 GLN B N 1
ATOM 3764 C CA . GLN B 1 182 ? 15.023 9.858 -16.604 1.00 11.64 182 GLN B CA 1
ATOM 3765 C C . GLN B 1 182 ? 14.404 8.950 -17.674 1.00 12.71 182 GLN B C 1
ATOM 3766 O O . GLN B 1 182 ? 13.283 9.222 -18.156 1.00 13.50 182 GLN B O 1
ATOM 3772 N N . ALA B 1 183 ? 15.089 7.890 -18.045 1.00 11.34 183 ALA B N 1
ATOM 3773 C CA . ALA B 1 183 ? 14.590 6.939 -19.050 1.00 12.14 183 ALA B CA 1
ATOM 3774 C C . ALA B 1 183 ? 13.306 6.314 -18.528 1.00 11.67 183 ALA B C 1
ATOM 3775 O O . ALA B 1 183 ? 12.349 6.110 -19.302 1.00 11.96 183 ALA B O 1
ATOM 3777 N N . VAL B 1 184 ? 13.235 5.995 -17.242 1.00 10.80 184 VAL B N 1
ATOM 3778 C CA . VAL B 1 184 ? 12.022 5.420 -16.653 1.00 11.87 184 VAL B CA 1
ATOM 3779 C C . VAL B 1 184 ? 10.813 6.346 -16.899 1.00 11.72 184 VAL B C 1
ATOM 3780 O O . VAL B 1 184 ? 9.740 5.865 -17.292 1.00 11.66 184 VAL B O 1
ATOM 3784 N N . THR B 1 185 ? 10.959 7.638 -16.698 1.00 11.85 185 THR B N 1
ATOM 3785 C CA . THR B 1 185 ? 9.825 8.546 -16.859 1.00 12.15 185 THR B CA 1
ATOM 3786 C C . THR B 1 185 ? 9.485 8.713 -18.337 1.00 12.95 185 THR B C 1
ATOM 3787 O O . THR B 1 185 ? 8.317 8.884 -18.656 1.00 13.84 185 THR B O 1
ATOM 3791 N N . TRP B 1 186 ? 10.480 8.652 -19.197 1.00 12.15 186 TRP B N 1
ATOM 3792 C CA . TRP B 1 186 ? 10.261 8.722 -20.663 1.00 13.11 186 TRP B CA 1
ATOM 3793 C C . TRP B 1 186 ? 9.539 7.480 -21.169 1.00 13.37 186 TRP B C 1
ATOM 3794 O O . TRP B 1 186 ? 8.601 7.595 -21.991 1.00 13.91 186 TRP B O 1
ATOM 3805 N N . ILE B 1 187 ? 9.882 6.320 -20.654 1.00 12.40 187 ILE B N 1
ATOM 3806 C CA . ILE B 1 187 ? 9.194 5.050 -20.956 1.00 12.54 187 ILE B CA 1
ATOM 3807 C C . ILE B 1 187 ? 7.726 5.214 -20.564 1.00 12.98 187 ILE B C 1
ATOM 3808 O O . ILE B 1 187 ? 6.855 4.790 -21.334 1.00 14.19 187 ILE B O 1
ATOM 3813 N N . ARG B 1 188 ? 7.454 5.770 -19.392 1.00 13.46 188 ARG B N 1
ATOM 3814 C CA . ARG B 1 188 ? 6.065 5.939 -18.936 1.00 13.84 188 ARG B CA 1
ATOM 3815 C C . ARG B 1 188 ? 5.334 6.936 -19.841 1.00 15.81 188 ARG B C 1
ATOM 3816 O O . ARG B 1 188 ? 4.146 6.675 -20.182 1.00 16.84 188 ARG B O 1
ATOM 3824 N N . ARG B 1 189 ? 6.017 7.992 -20.249 1.00 15.03 189 ARG B N 1
ATOM 3825 C CA . ARG B 1 189 ? 5.431 9.045 -21.136 1.00 17.13 189 ARG B CA 1
ATOM 3826 C C . ARG B 1 189 ? 5.026 8.374 -22.446 1.00 18.47 189 ARG B C 1
ATOM 3827 O O . ARG B 1 189 ? 3.946 8.737 -22.990 1.00 18.19 189 ARG B O 1
ATOM 3835 N N . GLU B 1 190 ? 5.803 7.428 -22.924 1.00 17.09 190 GLU B N 1
ATOM 3836 C CA . GLU B 1 190 ? 5.537 6.739 -24.206 1.00 16.77 190 GLU B CA 1
ATOM 3837 C C . GLU B 1 190 ? 4.386 5.731 -24.082 1.00 19.65 190 GLU B C 1
ATOM 3838 O O . GLU B 1 190 ? 4.014 5.159 -25.113 1.00 23.78 190 GLU B O 1
ATOM 3844 N N . GLY B 1 191 ? 3.944 5.394 -22.884 1.00 17.51 191 GLY B N 1
ATOM 3845 C CA . GLY B 1 191 ? 2.875 4.397 -22.695 1.00 17.63 191 GLY B CA 1
ATOM 3846 C C . GLY B 1 191 ? 3.397 2.986 -22.648 1.00 17.28 191 GLY B C 1
ATOM 3847 O O . GLY B 1 191 ? 2.569 2.054 -22.815 1.00 21.21 191 GLY B O 1
ATOM 3848 N N . LEU B 1 192 ? 4.703 2.777 -22.438 1.00 16.27 192 LEU B N 1
ATOM 3849 C CA . LEU B 1 192 ? 5.278 1.425 -22.392 1.00 15.69 192 LEU B CA 1
ATOM 3850 C C . LEU B 1 192 ? 5.193 0.908 -20.946 1.00 15.04 192 LEU B C 1
ATOM 3851 O O . LEU B 1 192 ? 5.165 1.718 -20.001 1.00 15.80 192 LEU B O 1
ATOM 3856 N N . PRO B 1 193 ? 5.131 -0.421 -20.753 1.00 16.00 193 PRO B N 1
ATOM 3857 C CA . PRO B 1 193 ? 5.214 -0.999 -19.408 1.00 15.26 193 PRO B CA 1
ATOM 3858 C C . PRO B 1 193 ? 6.540 -0.664 -18.729 1.00 16.34 193 PRO B C 1
ATOM 3859 O O . PRO B 1 193 ? 7.552 -0.582 -19.388 1.00 15.18 193 PRO B O 1
ATOM 3863 N N . ARG B 1 194 ? 6.508 -0.362 -17.457 1.00 16.22 194 ARG B N 1
ATOM 3864 C CA . ARG B 1 194 ? 7.750 -0.019 -16.746 1.00 16.79 194 ARG B CA 1
ATOM 3865 C C . ARG B 1 194 ? 8.666 -1.239 -16.657 1.00 13.53 194 ARG B C 1
ATOM 3866 O O . ARG B 1 194 ? 8.249 -2.383 -16.642 1.00 15.05 194 ARG B O 1
ATOM 3874 N N . PRO B 1 195 ? 9.977 -1.015 -16.549 1.00 15.21 195 PRO B N 1
ATOM 3875 C CA . PRO B 1 195 ? 10.951 -2.073 -16.419 1.00 14.70 195 PRO B CA 1
ATOM 3876 C C . PRO B 1 195 ? 10.803 -2.770 -15.065 1.00 13.33 195 PRO B C 1
ATOM 3877 O O . PRO B 1 195 ? 10.190 -2.242 -14.134 1.00 13.32 195 PRO B O 1
ATOM 3881 N N . GLY B 1 196 ? 11.273 -3.999 -14.994 1.00 12.43 196 GLY B N 1
ATOM 3882 C CA . GLY B 1 196 ? 11.207 -4.794 -13.772 1.00 11.78 196 GLY B CA 1
ATOM 3883 C C . GLY B 1 196 ? 11.996 -4.183 -12.611 1.00 11.42 196 GLY B C 1
ATOM 3884 O O . GLY B 1 196 ? 11.581 -4.378 -11.444 1.00 11.89 196 GLY B O 1
ATOM 3885 N N . ALA B 1 197 ? 13.134 -3.575 -12.886 1.00 11.47 197 ALA B N 1
ATOM 3886 C CA . ALA B 1 197 ? 14.009 -3.065 -11.829 1.00 10.54 197 ALA B CA 1
ATOM 3887 C C . ALA B 1 197 ? 15.027 -2.132 -12.420 1.00 10.06 197 ALA B C 1
ATOM 3888 O O . ALA B 1 197 ? 15.330 -2.270 -13.629 1.00 9.54 197 ALA B O 1
ATOM 3890 N N . ILE B 1 198 ? 15.515 -1.211 -11.632 1.00 9.46 198 ILE B N 1
ATOM 3891 C CA . ILE B 1 198 ? 16.598 -0.304 -12.080 1.00 9.32 198 ILE B CA 1
ATOM 3892 C C . ILE B 1 198 ? 17.691 -0.239 -11.034 1.00 9.72 198 ILE B C 1
ATOM 3893 O O . ILE B 1 198 ? 17.427 -0.467 -9.827 1.00 9.75 198 ILE B O 1
ATOM 3898 N N . GLY B 1 199 ? 18.849 0.180 -11.495 1.00 9.05 199 GLY B N 1
ATOM 3899 C CA . GLY B 1 199 ? 20.004 0.547 -10.664 1.00 9.28 199 GLY B CA 1
ATOM 3900 C C . GLY B 1 199 ? 20.434 1.949 -10.924 1.00 9.77 199 GLY B C 1
ATOM 3901 O O . GLY B 1 199 ? 20.900 2.230 -12.046 1.00 10.73 199 GLY B O 1
ATOM 3902 N N . THR B 1 200 ? 20.275 2.825 -9.976 1.00 9.62 200 THR B N 1
ATOM 3903 C CA . THR B 1 200 ? 20.687 4.239 -10.087 1.00 9.39 200 THR B CA 1
ATOM 3904 C C . THR B 1 200 ? 21.923 4.390 -9.220 1.00 9.60 200 THR B C 1
ATOM 3905 O O . THR B 1 200 ? 21.811 4.628 -7.997 1.00 10.30 200 THR B O 1
ATOM 3909 N N . LEU B 1 201 ? 23.098 4.152 -9.794 1.00 10.07 201 LEU B N 1
ATOM 3910 C CA . LEU B 1 201 ? 24.335 3.976 -9.047 1.00 9.93 201 LEU B CA 1
ATOM 3911 C C . LEU B 1 201 ? 25.146 5.275 -9.093 1.00 10.68 201 LEU B C 1
ATOM 3912 O O . LEU B 1 201 ? 25.370 5.796 -10.195 1.00 10.38 201 LEU B O 1
ATOM 3917 N N . SER B 1 202 ? 25.504 5.831 -7.977 1.00 10.31 202 SER B N 1
ATOM 3918 C CA . SER B 1 202 ? 26.288 7.087 -7.890 1.00 10.38 202 SER B CA 1
ATOM 3919 C C . SER B 1 202 ? 25.540 8.204 -8.595 1.00 11.80 202 SER B C 1
ATOM 3920 O O . SER B 1 202 ? 26.188 9.158 -9.010 1.00 12.64 202 SER B O 1
ATOM 3923 N N . GLY B 1 203 ? 24.209 8.157 -8.665 1.00 10.20 203 GLY B N 1
ATOM 3924 C CA . GLY B 1 203 ? 23.440 9.243 -9.315 1.00 9.72 203 GLY B CA 1
ATOM 3925 C C . GLY B 1 203 ? 22.028 8.783 -9.599 1.00 9.81 203 GLY B C 1
ATOM 3926 O O . GLY B 1 203 ? 21.800 7.601 -9.804 1.00 10.89 203 GLY B O 1
ATOM 3927 N N . THR B 1 204 ? 21.099 9.715 -9.557 1.00 9.34 204 THR B N 1
ATOM 3928 C CA . THR B 1 204 ? 19.687 9.448 -9.891 1.00 9.76 204 THR B CA 1
ATOM 3929 C C . THR B 1 204 ? 19.055 10.706 -10.443 1.00 10.64 204 THR B C 1
ATOM 3930 O O . THR B 1 204 ? 19.734 11.716 -10.672 1.00 10.66 204 THR B O 1
ATOM 3934 N N . GLY B 1 205 ? 17.748 10.657 -10.608 1.00 9.56 205 GLY B N 1
ATOM 3935 C CA . GLY B 1 205 ? 16.991 11.808 -11.172 1.00 10.83 205 GLY B CA 1
ATOM 3936 C C . GLY B 1 205 ? 16.739 12.917 -10.174 1.00 11.05 205 GLY B C 1
ATOM 3937 O O . GLY B 1 205 ? 15.598 13.147 -9.793 1.00 11.39 205 GLY B O 1
ATOM 3938 N N . ALA B 1 206 ? 17.791 13.553 -9.688 1.00 10.10 206 ALA B N 1
ATOM 3939 C CA . ALA B 1 206 ? 17.751 14.563 -8.627 1.00 10.55 206 ALA B CA 1
ATOM 3940 C C . ALA B 1 206 ? 19.054 15.332 -8.670 1.00 10.19 206 ALA B C 1
ATOM 3941 O O . ALA B 1 206 ? 20.082 14.792 -9.102 1.00 11.34 206 ALA B O 1
ATOM 3943 N N . PRO B 1 207 ? 19.043 16.608 -8.221 1.00 11.46 207 PRO B N 1
ATOM 3944 C CA . PRO B 1 207 ? 20.306 17.323 -8.092 1.00 11.83 207 PRO B CA 1
ATOM 3945 C C . PRO B 1 207 ? 21.133 16.729 -6.970 1.00 12.95 207 PRO B C 1
ATOM 3946 O O . PRO B 1 207 ? 20.601 16.004 -6.095 1.00 13.41 207 PRO B O 1
ATOM 3950 N N . TYR B 1 208 ? 22.405 17.048 -6.947 1.00 12.99 208 TYR B N 1
ATOM 3951 C CA . TYR B 1 208 ? 23.212 16.708 -5.743 1.00 13.54 208 TYR B CA 1
ATOM 3952 C C . TYR B 1 208 ? 22.761 17.671 -4.675 1.00 15.03 208 TYR B C 1
ATOM 3953 O O . TYR B 1 208 ? 22.242 18.793 -4.941 1.00 17.28 208 TYR B O 1
ATOM 3962 N N . SER B 1 209 ? 22.745 17.195 -3.451 1.00 12.42 209 SER B N 1
ATOM 3963 C CA . SER B 1 209 ? 22.188 17.925 -2.308 1.00 12.79 209 SER B CA 1
ATOM 3964 C C . SER B 1 209 ? 22.878 17.468 -1.019 1.00 11.23 209 SER B C 1
ATOM 3965 O O . SER B 1 209 ? 23.681 16.537 -1.054 1.00 11.68 209 SER B O 1
ATOM 3968 N N . GLY B 1 210 ? 22.503 18.093 0.089 1.00 12.17 210 GLY B N 1
ATOM 3969 C CA . GLY B 1 210 ? 22.972 17.655 1.407 1.00 12.24 210 GLY B CA 1
ATOM 3970 C C . GLY B 1 210 ? 24.445 17.852 1.632 1.00 13.47 210 GLY B C 1
ATOM 3971 O O . GLY B 1 210 ? 25.088 18.775 1.056 1.00 13.78 210 GLY B O 1
ATOM 3972 N N . ASP B 1 211 ? 25.029 17.058 2.507 1.00 12.46 211 ASP B N 1
ATOM 3973 C CA . ASP B 1 211 ? 26.412 17.273 3.008 1.00 13.48 211 ASP B CA 1
ATOM 3974 C C . ASP B 1 211 ? 27.450 16.793 2.028 1.00 12.79 211 ASP B C 1
ATOM 3975 O O . ASP B 1 211 ? 28.578 17.348 1.957 1.00 13.82 211 ASP B O 1
ATOM 3980 N N . SER B 1 212 ? 27.238 15.666 1.331 1.00 12.15 212 SER B N 1
ATOM 3981 C CA . SER B 1 212 ? 28.296 14.974 0.590 1.00 12.57 212 SER B CA 1
ATOM 3982 C C . SER B 1 212 ? 28.986 15.819 -0.485 1.00 12.67 212 SER B C 1
ATOM 3983 O O . SER B 1 212 ? 30.170 15.610 -0.719 1.00 15.10 212 SER B O 1
ATOM 3986 N N . PRO B 1 213 ? 28.308 16.757 -1.180 1.00 13.72 213 PRO B N 1
ATOM 3987 C CA . PRO B 1 213 ? 29.040 17.551 -2.191 1.00 13.58 213 PRO B CA 1
ATOM 3988 C C . PRO B 1 213 ? 30.070 18.456 -1.498 1.00 15.14 213 PRO B C 1
ATOM 3989 O O . PRO B 1 213 ? 31.097 18.680 -2.133 1.00 19.62 213 PRO B O 1
ATOM 3993 N N . TYR B 1 214 ? 29.816 18.881 -0.279 1.00 16.14 214 TYR B N 1
ATOM 3994 C CA . TYR B 1 214 ? 30.808 19.701 0.486 1.00 17.88 214 TYR B CA 1
ATOM 3995 C C . TYR B 1 214 ? 31.947 18.800 0.878 1.00 19.88 214 TYR B C 1
ATOM 3996 O O . TYR B 1 214 ? 33.121 19.194 0.717 1.00 21.21 214 TYR B O 1
ATOM 4005 N N . LEU B 1 215 ? 31.648 17.633 1.461 1.00 18.69 215 LEU B N 1
ATOM 4006 C CA . LEU B 1 215 ? 32.704 16.734 1.951 1.00 18.91 215 LEU B CA 1
ATOM 4007 C C . LEU B 1 215 ? 33.606 16.284 0.803 1.00 23.11 215 LEU B C 1
ATOM 4008 O O . LEU B 1 215 ? 34.816 16.073 1.055 1.00 26.80 215 LEU B O 1
ATOM 4013 N N . ALA B 1 216 ? 33.079 16.083 -0.414 1.00 21.62 216 ALA B N 1
ATOM 4014 C CA . ALA B 1 216 ? 33.858 15.625 -1.571 1.00 25.58 216 ALA B CA 1
ATOM 4015 C C . ALA B 1 216 ? 34.577 16.808 -2.247 1.00 26.14 216 ALA B C 1
ATOM 4016 O O . ALA B 1 216 ? 35.347 16.537 -3.179 1.00 32.88 216 ALA B O 1
ATOM 4018 N N . GLY B 1 217 ? 34.289 18.056 -1.883 1.00 26.44 217 GLY B N 1
ATOM 4019 C CA . GLY B 1 217 ? 34.959 19.261 -2.428 1.00 30.42 217 GLY B CA 1
ATOM 4020 C C . GLY B 1 217 ? 34.427 19.708 -3.788 1.00 35.39 217 GLY B C 1
ATOM 4021 O O . GLY B 1 217 ? 35.071 20.561 -4.419 1.00 31.85 217 GLY B O 1
ATOM 4022 N N . VAL B 1 218 ? 33.280 19.180 -4.236 1.00 34.35 218 VAL B N 1
ATOM 4023 C CA . VAL B 1 218 ? 32.530 19.665 -5.429 1.00 32.19 218 VAL B CA 1
ATOM 4024 C C . VAL B 1 218 ? 32.247 21.139 -5.253 1.00 35.68 218 VAL B C 1
ATOM 4025 O O . VAL B 1 218 ? 32.241 21.873 -6.271 1.00 34.80 218 VAL B O 1
ATOM 4029 N N . VAL B 1 219 ? 31.942 21.531 -4.023 1.00 40.88 219 VAL B N 1
ATOM 4030 C CA . VAL B 1 219 ? 31.797 22.958 -3.626 1.00 44.35 219 VAL B CA 1
ATOM 4031 C C . VAL B 1 219 ? 32.812 23.215 -2.522 1.00 52.46 219 VAL B C 1
ATOM 4032 O O . VAL B 1 219 ? 32.814 22.510 -1.513 1.00 50.86 219 VAL B O 1
ATOM 4036 N N . PRO B 1 220 ? 33.724 24.195 -2.711 1.00 59.96 220 PRO B N 1
ATOM 4037 C CA . PRO B 1 220 ? 34.790 24.461 -1.739 1.00 61.01 220 PRO B CA 1
ATOM 4038 C C . PRO B 1 220 ? 34.240 24.982 -0.405 1.00 56.17 220 PRO B C 1
ATOM 4039 O O . PRO B 1 220 ? 33.305 25.776 -0.414 1.00 54.57 220 PRO B O 1
ATOM 4043 N N . VAL B 1 221 ? 34.826 24.519 0.696 1.00 62.98 221 VAL B N 1
ATOM 4044 C CA . VAL B 1 221 ? 34.417 24.870 2.089 1.00 72.34 221 VAL B CA 1
ATOM 4045 C C . VAL B 1 221 ? 35.681 24.827 2.961 1.00 80.02 221 VAL B C 1
ATOM 4046 O O . VAL B 1 221 ? 36.707 24.331 2.457 1.00 73.85 221 VAL B O 1
ATOM 4050 N N . GLY B 1 222 ? 35.609 25.294 4.210 1.00 81.30 222 GLY B N 1
ATOM 4051 C CA . GLY B 1 222 ? 36.675 25.092 5.212 1.00 78.77 222 GLY B CA 1
ATOM 4052 C C . GLY B 1 222 ? 37.010 26.381 5.950 1.00 76.20 222 GLY B C 1
ATOM 4053 O O . GLY B 1 222 ? 36.285 27.369 5.829 1.00 72.97 222 GLY B O 1
ATOM 4054 N N . PRO B 1 223 ? 38.110 26.395 6.744 1.00 77.77 223 PRO B N 1
ATOM 4055 C CA . PRO B 1 223 ? 38.519 27.585 7.494 1.00 72.39 223 PRO B CA 1
ATOM 4056 C C . PRO B 1 223 ? 38.562 28.840 6.610 1.00 65.71 223 PRO B C 1
ATOM 4057 O O . PRO B 1 223 ? 39.108 28.772 5.521 1.00 55.84 223 PRO B O 1
ATOM 4061 N N . GLY B 1 224 ? 37.936 29.928 7.073 1.00 63.49 224 GLY B N 1
ATOM 4062 C CA . GLY B 1 224 ? 37.960 31.257 6.427 1.00 62.48 224 GLY B CA 1
ATOM 4063 C C . GLY B 1 224 ? 37.232 31.300 5.093 1.00 59.26 224 GLY B C 1
ATOM 4064 O O . GLY B 1 224 ? 37.320 32.340 4.423 1.00 58.58 224 GLY B O 1
ATOM 4065 N N . VAL B 1 225 ? 36.538 30.220 4.715 1.00 62.76 225 VAL B N 1
ATOM 4066 C CA . VAL B 1 225 ? 35.924 30.032 3.363 1.00 66.71 225 VAL B CA 1
ATOM 4067 C C . VAL B 1 225 ? 34.402 29.955 3.529 1.00 67.20 225 VAL B C 1
ATOM 4068 O O . VAL B 1 225 ? 33.917 29.179 4.391 1.00 66.52 225 VAL B O 1
ATOM 4070 N N . LYS B 1 226 ? 33.705 30.791 2.758 1.00 62.08 226 LYS B N 1
ATOM 4071 C CA . LYS B 1 226 ? 32.246 31.061 2.864 1.00 64.76 226 LYS B CA 1
ATOM 4072 C C . LYS B 1 226 ? 31.528 30.070 1.937 1.00 56.90 226 LYS B C 1
ATOM 4073 O O . LYS B 1 226 ? 31.640 30.231 0.690 1.00 68.92 226 LYS B O 1
ATOM 4079 N N . ALA B 1 227 ? 30.923 29.024 2.509 1.00 51.86 227 ALA B N 1
ATOM 4080 C CA . ALA B 1 227 ? 30.301 27.914 1.746 1.00 42.01 227 ALA B CA 1
ATOM 4081 C C . ALA B 1 227 ? 29.001 28.422 1.134 1.00 33.46 227 ALA B C 1
ATOM 4082 O O . ALA B 1 227 ? 28.049 28.732 1.850 1.00 34.45 227 ALA B O 1
ATOM 4084 N N . PRO B 1 228 ? 28.883 28.385 -0.199 1.00 29.70 228 PRO B N 1
ATOM 4085 C CA . PRO B 1 228 ? 27.652 28.773 -0.868 1.00 29.78 228 PRO B CA 1
ATOM 4086 C C . PRO B 1 228 ? 26.607 27.665 -0.774 1.00 27.12 228 PRO B C 1
ATOM 4087 O O . PRO B 1 228 ? 26.977 26.499 -0.569 1.00 27.23 228 PRO B O 1
ATOM 4091 N N . PRO B 1 229 ? 25.308 28.014 -0.922 1.00 27.76 229 PRO B N 1
ATOM 4092 C CA . PRO B 1 229 ? 24.243 27.033 -1.033 1.00 27.61 229 PRO B CA 1
ATOM 4093 C C . PRO B 1 229 ? 24.531 26.190 -2.280 1.00 28.39 229 PRO B C 1
ATOM 4094 O O . PRO B 1 229 ? 25.313 26.600 -3.152 1.00 31.17 229 PRO B O 1
ATOM 4098 N N . LEU B 1 230 ? 23.939 25.003 -2.339 1.00 22.74 230 LEU B N 1
ATOM 4099 C CA . LEU B 1 230 ? 24.123 24.121 -3.505 1.00 20.77 230 LEU B CA 1
ATOM 4100 C C . LEU B 1 230 ? 23.032 24.463 -4.500 1.00 20.15 230 LEU B C 1
ATOM 4101 O O . LEU B 1 230 ? 21.955 24.861 -4.091 1.00 24.83 230 LEU B O 1
ATOM 4106 N N . PRO B 1 231 ? 23.271 24.249 -5.802 1.00 20.41 231 PRO B N 1
ATOM 4107 C CA . PRO B 1 231 ? 22.199 24.391 -6.782 1.00 21.15 231 PRO B CA 1
ATOM 4108 C C . PRO B 1 231 ? 21.123 23.303 -6.674 1.00 21.16 231 PRO B C 1
ATOM 4109 O O . PRO B 1 231 ? 21.446 22.124 -6.321 1.00 25.16 231 PRO B O 1
ATOM 4113 N N . GLY B 1 232 ? 19.892 23.665 -6.997 1.00 18.97 232 GLY B N 1
ATOM 4114 C CA . GLY B 1 232 ? 18.748 22.761 -7.056 1.00 17.55 232 GLY B CA 1
ATOM 4115 C C . GLY B 1 232 ? 18.586 22.103 -8.404 1.00 16.93 232 GLY B C 1
ATOM 4116 O O . GLY B 1 232 ? 17.602 21.472 -8.594 1.00 18.51 232 GLY B O 1
ATOM 4117 N N . LEU B 1 233 ? 19.572 22.234 -9.302 1.00 17.80 233 LEU B N 1
ATOM 4118 C CA . LEU B 1 233 ? 19.607 21.677 -10.668 1.00 17.08 233 LEU B CA 1
ATOM 4119 C C . LEU B 1 233 ? 20.939 20.975 -10.839 1.00 15.23 233 LEU B C 1
ATOM 4120 O O . LEU B 1 233 ? 21.949 21.412 -10.197 1.00 16.04 233 LEU B O 1
ATOM 4125 N N . LEU B 1 234 ? 21.020 20.008 -11.744 1.00 15.02 234 LEU B N 1
ATOM 4126 C CA . LEU B 1 234 ? 22.352 19.466 -12.110 1.00 17.37 234 LEU B CA 1
ATOM 4127 C C . LEU B 1 234 ? 23.017 20.479 -13.022 1.00 17.66 234 LEU B C 1
ATOM 4128 O O . LEU B 1 234 ? 22.366 21.023 -13.916 1.00 18.54 234 LEU B O 1
ATOM 4133 N N . PRO B 1 235 ? 24.310 20.794 -12.798 1.00 18.22 235 PRO B N 1
ATOM 4134 C CA . PRO B 1 235 ? 24.960 21.869 -13.555 1.00 19.69 235 PRO B CA 1
ATOM 4135 C C . PRO B 1 235 ? 25.341 21.483 -14.985 1.00 19.69 235 PRO B C 1
ATOM 4136 O O . PRO B 1 235 ? 25.616 22.402 -15.759 1.00 20.43 235 PRO B O 1
ATOM 4140 N N . THR B 1 236 ? 25.295 20.210 -15.327 1.00 16.64 236 THR B N 1
ATOM 4141 C CA . THR B 1 236 ? 25.742 19.757 -16.665 1.00 16.64 236 THR B CA 1
ATOM 4142 C C . THR B 1 236 ? 25.031 20.533 -17.785 1.00 15.69 236 THR B C 1
ATOM 4143 O O . THR B 1 236 ? 23.798 20.744 -17.730 1.00 16.20 236 THR B O 1
ATOM 4147 N N . ALA B 1 237 ? 25.751 20.805 -18.861 1.00 16.57 237 ALA B N 1
ATOM 4148 C CA . ALA B 1 237 ? 25.157 21.366 -20.093 1.00 16.52 237 ALA B CA 1
ATOM 4149 C C . ALA B 1 237 ? 24.002 20.514 -20.602 1.00 14.43 237 ALA B C 1
ATOM 4150 O O . ALA B 1 237 ? 23.030 21.027 -21.170 1.00 14.80 237 ALA B O 1
ATOM 4152 N N . TYR B 1 238 ? 24.050 19.196 -20.377 1.00 13.56 238 TYR B N 1
ATOM 4153 C CA . TYR B 1 238 ? 22.967 18.294 -20.840 1.00 12.65 238 TYR B CA 1
ATOM 4154 C C . TYR B 1 238 ? 21.606 18.762 -20.330 1.00 12.31 238 TYR B C 1
ATOM 4155 O O . TYR B 1 238 ? 20.558 18.579 -21.002 1.00 12.79 238 TYR B O 1
ATOM 4164 N N . MET B 1 239 ? 21.606 19.287 -19.120 1.00 13.04 239 MET B N 1
ATOM 4165 C CA . MET B 1 239 ? 20.404 19.677 -18.364 1.00 13.24 239 MET B CA 1
ATOM 4166 C C . MET B 1 239 ? 20.158 21.186 -18.366 1.00 14.58 239 MET B C 1
ATOM 4167 O O . MET B 1 239 ? 19.228 21.624 -17.711 1.00 14.68 239 MET B O 1
ATOM 4172 N N . GLU B 1 240 ? 20.944 21.959 -19.111 1.00 14.05 240 GLU B N 1
ATOM 4173 C CA . GLU B 1 240 ? 20.824 23.428 -19.000 1.00 15.92 240 GLU B CA 1
ATOM 4174 C C . GLU B 1 240 ? 19.440 23.831 -19.521 1.00 17.15 240 GLU B C 1
ATOM 4175 O O . GLU B 1 240 ? 18.889 23.259 -20.531 1.00 17.14 240 GLU B O 1
ATOM 4181 N N . GLY B 1 241 ? 18.828 24.775 -18.840 1.00 16.85 241 GLY B N 1
ATOM 4182 C CA . GLY B 1 241 ? 17.481 25.260 -19.217 1.00 19.13 241 GLY B CA 1
ATOM 4183 C C . GLY B 1 241 ? 16.339 24.340 -18.830 1.00 21.92 241 GLY B C 1
ATOM 4184 O O . GLY B 1 241 ? 15.177 24.755 -18.949 1.00 23.74 241 GLY B O 1
ATOM 4185 N N . VAL B 1 242 ? 16.579 23.124 -18.335 1.00 17.87 242 VAL B N 1
ATOM 4186 C CA . VAL B 1 242 ? 15.483 22.279 -17.787 1.00 17.03 242 VAL B CA 1
ATOM 4187 C C . VAL B 1 242 ? 15.102 22.756 -16.386 1.00 16.86 242 VAL B C 1
ATOM 4188 O O . VAL B 1 242 ? 15.966 22.873 -15.530 1.00 17.01 242 VAL B O 1
ATOM 4192 N N . GLY B 1 243 ? 13.812 22.971 -16.144 1.00 17.50 243 GLY B N 1
ATOM 4193 C CA . GLY B 1 243 ? 13.457 23.486 -14.815 1.00 17.93 243 GLY B CA 1
ATOM 4194 C C . GLY B 1 243 ? 13.496 22.407 -13.744 1.00 17.71 243 GLY B C 1
ATOM 4195 O O . GLY B 1 243 ? 13.282 21.221 -14.049 1.00 17.77 243 GLY B O 1
ATOM 4196 N N . ALA B 1 244 ? 13.665 22.822 -12.488 1.00 19.32 244 ALA B N 1
ATOM 4197 C CA . ALA B 1 244 ? 13.613 21.926 -11.305 1.00 20.99 244 ALA B CA 1
ATOM 4198 C C . ALA B 1 244 ? 12.220 21.291 -11.186 1.00 20.87 244 ALA B C 1
ATOM 4199 O O . ALA B 1 244 ? 12.120 20.156 -10.689 1.00 24.91 244 ALA B O 1
ATOM 4201 N N . ASP B 1 245 ? 11.200 21.929 -11.726 1.00 20.29 245 ASP B N 1
ATOM 4202 C CA . ASP B 1 245 ? 9.794 21.451 -11.669 1.00 25.83 245 ASP B CA 1
ATOM 4203 C C . ASP B 1 245 ? 9.482 20.413 -12.749 1.00 24.83 245 ASP B C 1
ATOM 4204 O O . ASP B 1 245 ? 8.324 20.004 -12.824 1.00 23.50 245 ASP B O 1
ATOM 4209 N N . ASP B 1 246 ? 10.434 20.024 -13.607 1.00 17.94 246 ASP B N 1
ATOM 4210 C CA . ASP B 1 246 ? 10.149 19.047 -14.679 1.00 17.51 246 ASP B CA 1
ATOM 4211 C C . ASP B 1 246 ? 10.305 17.661 -14.033 1.00 17.15 246 ASP B C 1
ATOM 4212 O O . ASP B 1 246 ? 11.459 17.222 -13.752 1.00 14.60 246 ASP B O 1
ATOM 4217 N N . ALA B 1 247 ? 9.189 17.049 -13.723 1.00 16.52 247 ALA B N 1
ATOM 4218 C CA . ALA B 1 247 ? 9.156 15.772 -12.966 1.00 16.99 247 ALA B CA 1
ATOM 4219 C C . ALA B 1 247 ? 9.758 14.665 -13.798 1.00 15.65 247 ALA B C 1
ATOM 4220 O O . ALA B 1 247 ? 10.249 13.681 -13.227 1.00 14.97 247 ALA B O 1
ATOM 4222 N N . ARG B 1 248 ? 9.744 14.781 -15.127 1.00 13.83 248 ARG B N 1
ATOM 4223 C CA . ARG B 1 248 ? 10.332 13.724 -15.985 1.00 13.76 248 ARG B CA 1
ATOM 4224 C C . ARG B 1 248 ? 11.858 13.823 -15.919 1.00 14.47 248 ARG B C 1
ATOM 4225 O O . ARG B 1 248 ? 12.531 12.799 -16.061 1.00 15.56 248 ARG B O 1
ATOM 4233 N N . ALA B 1 249 ? 12.394 15.026 -15.735 1.00 11.72 249 ALA B N 1
ATOM 4234 C CA . ALA B 1 249 ? 13.838 15.287 -15.707 1.00 12.33 249 ALA B CA 1
ATOM 4235 C C . ALA B 1 249 ? 14.380 15.005 -14.314 1.00 11.32 249 ALA B C 1
ATOM 4236 O O . ALA B 1 249 ? 15.496 14.549 -14.202 1.00 11.58 249 ALA B O 1
ATOM 4238 N N . TYR B 1 250 ? 13.607 15.320 -13.265 1.00 11.90 250 TYR B N 1
ATOM 4239 C CA . TYR B 1 250 ? 14.045 15.188 -11.862 1.00 11.43 250 TYR B CA 1
ATOM 4240 C C . TYR B 1 250 ? 13.052 14.330 -11.074 1.00 10.87 250 TYR B C 1
ATOM 4241 O O . TYR B 1 250 ? 12.415 14.797 -10.111 1.00 11.20 250 TYR B O 1
ATOM 4250 N N . PRO B 1 251 ? 12.834 13.074 -11.498 1.00 11.15 251 PRO B N 1
ATOM 4251 C CA . PRO B 1 251 ? 11.727 12.302 -10.931 1.00 10.86 251 PRO B CA 1
ATOM 4252 C C . PRO B 1 251 ? 11.882 12.028 -9.442 1.00 11.34 251 PRO B C 1
ATOM 4253 O O . PRO B 1 251 ? 10.878 11.830 -8.797 1.00 12.56 251 PRO B O 1
ATOM 4257 N N . LEU B 1 252 ? 13.073 11.951 -8.883 1.00 10.77 252 LEU B N 1
ATOM 4258 C CA . LEU B 1 252 ? 13.239 11.569 -7.464 1.00 10.66 252 LEU B CA 1
ATOM 4259 C C . LEU B 1 252 ? 13.001 12.778 -6.572 1.00 12.29 252 LEU B C 1
ATOM 4260 O O . LEU B 1 252 ? 13.022 12.629 -5.345 1.00 13.79 252 LEU B O 1
ATOM 4265 N N . THR B 1 253 ? 12.598 13.908 -7.172 1.00 14.04 253 THR B N 1
ATOM 4266 C CA . THR B 1 253 ? 12.098 15.086 -6.439 1.00 14.72 253 THR B CA 1
ATOM 4267 C C . THR B 1 253 ? 10.582 15.198 -6.648 1.00 15.88 253 THR B C 1
ATOM 4268 O O . THR B 1 253 ? 10.010 16.160 -6.108 1.00 19.17 253 THR B O 1
ATOM 4272 N N . SER B 1 254 ? 9.948 14.331 -7.458 1.00 17.67 254 SER B N 1
ATOM 4273 C CA . SER B 1 254 ? 8.502 14.339 -7.852 1.00 17.81 254 SER B CA 1
ATOM 4274 C C . SER B 1 254 ? 7.807 13.205 -7.087 1.00 17.04 254 SER B C 1
ATOM 4275 O O . SER B 1 254 ? 8.129 12.062 -7.339 1.00 16.21 254 SER B O 1
ATOM 4278 N N . ASP B 1 255 ? 6.784 13.467 -6.269 1.00 18.79 255 ASP B N 1
ATOM 4279 C CA . ASP B 1 255 ? 6.052 12.374 -5.595 1.00 18.95 255 ASP B CA 1
ATOM 4280 C C . ASP B 1 255 ? 5.372 11.509 -6.657 1.00 17.99 255 ASP B C 1
ATOM 4281 O O . ASP B 1 255 ? 5.398 10.280 -6.537 1.00 19.56 255 ASP B O 1
ATOM 4286 N N . ALA B 1 256 ? 4.876 12.095 -7.729 1.00 17.65 256 ALA B N 1
ATOM 4287 C CA . ALA B 1 256 ? 4.162 11.294 -8.750 1.00 20.11 256 ALA B CA 1
ATOM 4288 C C . ALA B 1 256 ? 5.143 10.341 -9.441 1.00 19.16 256 ALA B C 1
ATOM 4289 O O . ALA B 1 256 ? 4.869 9.109 -9.540 1.00 17.89 256 ALA B O 1
ATOM 4291 N N . GLU B 1 257 ? 6.254 10.867 -9.990 1.00 14.99 257 GLU B N 1
ATOM 4292 C CA . GLU B 1 257 ? 7.138 9.941 -10.726 1.00 13.84 257 GLU B CA 1
ATOM 4293 C C . GLU B 1 257 ? 7.792 8.973 -9.728 1.00 12.79 257 GLU B C 1
ATOM 4294 O O . GLU B 1 257 ? 8.048 7.843 -10.089 1.00 13.51 257 GLU B O 1
ATOM 4300 N N . THR B 1 258 ? 8.011 9.351 -8.492 1.00 11.58 258 THR B N 1
ATOM 4301 C CA . THR B 1 258 ? 8.643 8.449 -7.500 1.00 11.93 258 THR B CA 1
ATOM 4302 C C . THR B 1 258 ? 7.719 7.265 -7.225 1.00 11.87 258 THR B C 1
ATOM 4303 O O . THR B 1 258 ? 8.169 6.121 -7.201 1.00 11.91 258 THR B O 1
ATOM 4307 N N . VAL B 1 259 ? 6.404 7.503 -7.088 1.00 12.47 259 VAL B N 1
ATOM 4308 C CA . VAL B 1 259 ? 5.429 6.420 -6.831 1.00 13.25 259 VAL B CA 1
ATOM 4309 C C . VAL B 1 259 ? 5.484 5.411 -7.984 1.00 12.49 259 VAL B C 1
ATOM 4310 O O . VAL B 1 259 ? 5.254 4.230 -7.766 1.00 13.21 259 VAL B O 1
ATOM 4314 N N . PHE B 1 260 ? 5.706 5.853 -9.232 1.00 11.38 260 PHE B N 1
ATOM 4315 C CA . PHE B 1 260 ? 5.701 4.959 -10.407 1.00 12.29 260 PHE B CA 1
ATOM 4316 C C . PHE B 1 260 ? 7.058 4.283 -10.633 1.00 11.74 260 PHE B C 1
ATOM 4317 O O . PHE B 1 260 ? 7.146 3.499 -11.570 1.00 12.52 260 PHE B O 1
ATOM 4325 N N . MET B 1 261 ? 8.084 4.587 -9.840 1.00 10.81 261 MET B N 1
ATOM 4326 C CA . MET B 1 261 ? 9.395 3.947 -10.054 1.00 10.01 261 MET B CA 1
ATOM 4327 C C . MET B 1 261 ? 9.285 2.457 -9.860 1.00 10.19 261 MET B C 1
ATOM 4328 O O . MET B 1 261 ? 8.631 1.986 -8.917 1.00 12.51 261 MET B O 1
ATOM 4333 N N . PRO B 1 262 ? 9.998 1.694 -10.686 1.00 10.63 262 PRO B N 1
ATOM 4334 C CA . PRO B 1 262 ? 10.196 0.289 -10.408 1.00 11.42 262 PRO B CA 1
ATOM 4335 C C . PRO B 1 262 ? 11.104 0.065 -9.206 1.00 10.82 262 PRO B C 1
ATOM 4336 O O . PRO B 1 262 ? 11.773 0.999 -8.758 1.00 10.62 262 PRO B O 1
ATOM 4340 N N . PRO B 1 263 ? 11.182 -1.168 -8.687 1.00 10.65 263 PRO B N 1
ATOM 4341 C CA . PRO B 1 263 ? 12.186 -1.508 -7.667 1.00 10.91 263 PRO B CA 1
ATOM 4342 C C . PRO B 1 263 ? 13.553 -0.964 -8.061 1.00 9.29 263 PRO B C 1
ATOM 4343 O O . PRO B 1 263 ? 13.972 -1.088 -9.215 1.00 9.86 263 PRO B O 1
ATOM 4347 N N . THR B 1 264 ? 14.206 -0.288 -7.103 1.00 9.23 264 THR B N 1
ATOM 4348 C CA . THR B 1 264 ? 15.427 0.480 -7.319 1.00 8.69 264 THR B CA 1
ATOM 4349 C C . THR B 1 264 ? 16.568 0.056 -6.411 1.00 8.62 264 THR B C 1
ATOM 4350 O O . THR B 1 264 ? 16.378 0.078 -5.191 1.00 9.90 264 THR B O 1
ATOM 4354 N N . LEU B 1 265 ? 17.747 -0.131 -6.970 1.00 8.65 265 LEU B N 1
ATOM 4355 C CA . LEU B 1 265 ? 18.999 -0.251 -6.215 1.00 9.11 265 LEU B CA 1
ATOM 4356 C C . LEU B 1 265 ? 19.722 1.084 -6.282 1.00 9.17 265 LEU B C 1
ATOM 4357 O O . LEU B 1 265 ? 19.952 1.575 -7.434 1.00 9.80 265 LEU B O 1
ATOM 4362 N N . LEU B 1 266 ? 20.123 1.631 -5.157 1.00 8.51 266 LEU B N 1
ATOM 4363 C CA . LEU B 1 266 ? 20.913 2.853 -5.066 1.00 8.73 266 LEU B CA 1
ATOM 4364 C C . LEU B 1 266 ? 22.243 2.448 -4.407 1.00 10.67 266 LEU B C 1
ATOM 4365 O O . LEU B 1 266 ? 22.261 1.793 -3.372 1.00 11.71 266 LEU B O 1
ATOM 4370 N N . LEU B 1 267 ? 23.357 2.629 -5.070 1.00 9.95 267 LEU B N 1
ATOM 4371 C CA . LEU B 1 267 ? 24.673 2.220 -4.565 1.00 10.87 267 LEU B CA 1
ATOM 4372 C C . LEU B 1 267 ? 25.604 3.393 -4.727 1.00 12.03 267 LEU B C 1
ATOM 4373 O O . LEU B 1 267 ? 25.542 4.075 -5.787 1.00 13.48 267 LEU B O 1
ATOM 4378 N N . ALA B 1 268 ? 26.402 3.657 -3.708 1.00 11.28 268 ALA B N 1
ATOM 4379 C CA . ALA B 1 268 ? 27.374 4.748 -3.780 1.00 12.46 268 ALA B CA 1
ATOM 4380 C C . ALA B 1 268 ? 28.598 4.449 -2.949 1.00 12.37 268 ALA B C 1
ATOM 4381 O O . ALA B 1 268 ? 28.557 3.624 -2.033 1.00 11.61 268 ALA B O 1
ATOM 4383 N N . GLY B 1 269 ? 29.687 5.127 -3.241 1.00 12.77 269 GLY B N 1
ATOM 4384 C CA . GLY B 1 269 ? 30.758 5.202 -2.257 1.00 12.39 269 GLY B CA 1
ATOM 4385 C C . GLY B 1 269 ? 30.378 6.065 -1.091 1.00 13.33 269 GLY B C 1
ATOM 4386 O O . GLY B 1 269 ? 29.497 6.970 -1.190 1.00 13.35 269 GLY B O 1
ATOM 4387 N N . GLY B 1 270 ? 30.986 5.848 0.089 1.00 12.68 270 GLY B N 1
ATOM 4388 C CA . GLY B 1 270 ? 30.732 6.686 1.255 1.00 13.87 270 GLY B CA 1
ATOM 4389 C C . GLY B 1 270 ? 31.246 8.094 1.105 1.00 13.67 270 GLY B C 1
ATOM 4390 O O . GLY B 1 270 ? 30.709 9.001 1.717 1.00 15.99 270 GLY B O 1
ATOM 4391 N N . ARG B 1 271 ? 32.310 8.254 0.323 1.00 12.92 271 ARG B N 1
ATOM 4392 C CA . ARG B 1 271 ? 32.923 9.572 0.031 1.00 14.39 271 ARG B CA 1
ATOM 4393 C C . ARG B 1 271 ? 32.501 10.085 -1.347 1.00 17.59 271 ARG B C 1
ATOM 4394 O O . ARG B 1 271 ? 33.274 10.734 -2.041 1.00 25.27 271 ARG B O 1
ATOM 4402 N N . ASP B 1 272 ? 31.365 9.629 -1.817 1.00 14.18 272 ASP B N 1
ATOM 4403 C CA . ASP B 1 272 ? 30.831 9.947 -3.150 1.00 13.41 272 ASP B CA 1
ATOM 4404 C C . ASP B 1 272 ? 29.955 11.186 -3.047 1.00 13.45 272 ASP B C 1
ATOM 4405 O O . ASP B 1 272 ? 29.060 11.239 -2.180 1.00 13.35 272 ASP B O 1
ATOM 4410 N N . PHE B 1 273 ? 30.168 12.218 -3.861 1.00 13.23 273 PHE B N 1
ATOM 4411 C CA . PHE B 1 273 ? 29.403 13.463 -3.732 1.00 13.37 273 PHE B CA 1
ATOM 4412 C C . PHE B 1 273 ? 27.896 13.196 -3.890 1.00 12.00 273 PHE B C 1
ATOM 4413 O O . PHE B 1 273 ? 27.106 14.029 -3.460 1.00 13.84 273 PHE B O 1
ATOM 4421 N N . ALA B 1 274 ? 27.519 12.083 -4.516 1.00 12.31 274 ALA B N 1
ATOM 4422 C CA . ALA B 1 274 ? 26.081 11.768 -4.786 1.00 13.27 274 ALA B CA 1
ATOM 4423 C C . ALA B 1 274 ? 25.380 11.136 -3.561 1.00 13.28 274 ALA B C 1
ATOM 4424 O O . ALA B 1 274 ? 24.155 11.017 -3.569 1.00 12.04 274 ALA B O 1
ATOM 4426 N N . VAL B 1 275 ? 26.120 10.766 -2.525 1.00 12.04 275 VAL B N 1
ATOM 4427 C CA . VAL B 1 275 ? 25.576 9.822 -1.515 1.00 12.06 275 VAL B CA 1
ATOM 4428 C C . VAL B 1 275 ? 24.456 10.516 -0.721 1.00 10.36 275 VAL B C 1
ATOM 4429 O O . VAL B 1 275 ? 23.398 9.890 -0.468 1.00 10.61 275 VAL B O 1
ATOM 4433 N N . SER B 1 276 ? 24.540 11.791 -0.347 1.00 10.11 276 SER B N 1
ATOM 4434 C CA . SER B 1 276 ? 23.449 12.449 0.396 1.00 10.94 276 SER B CA 1
ATOM 4435 C C . SER B 1 276 ? 22.161 12.438 -0.434 1.00 10.49 276 SER B C 1
ATOM 4436 O O . SER B 1 276 ? 21.048 12.167 0.097 1.00 11.33 276 SER B O 1
ATOM 4439 N N . ALA B 1 277 ? 22.268 12.783 -1.715 1.00 10.45 277 ALA B N 1
ATOM 4440 C CA . ALA B 1 277 ? 21.079 12.727 -2.576 1.00 10.28 277 ALA B CA 1
ATOM 4441 C C . ALA B 1 277 ? 20.496 11.299 -2.659 1.00 10.16 277 ALA B C 1
ATOM 4442 O O . ALA B 1 277 ? 19.266 11.159 -2.713 1.00 10.50 277 ALA B O 1
ATOM 4444 N N . LEU B 1 278 ? 21.345 10.296 -2.739 1.00 9.54 278 LEU B N 1
ATOM 4445 C CA . LEU B 1 278 ? 20.837 8.908 -2.834 1.00 9.19 278 LEU B CA 1
ATOM 4446 C C . LEU B 1 278 ? 20.159 8.473 -1.524 1.00 9.17 278 LEU B C 1
ATOM 4447 O O . LEU B 1 278 ? 19.105 7.810 -1.574 1.00 8.34 278 LEU B O 1
ATOM 4452 N N . SER B 1 279 ? 20.658 8.879 -0.373 1.00 8.52 279 SER B N 1
ATOM 4453 C CA . SER B 1 279 ? 19.981 8.532 0.869 1.00 9.60 279 SER B CA 1
ATOM 4454 C C . SER B 1 279 ? 18.612 9.178 0.938 1.00 9.07 279 SER B C 1
ATOM 4455 O O . SER B 1 279 ? 17.642 8.575 1.431 1.00 9.59 279 SER B O 1
ATOM 4458 N N . LEU B 1 280 ? 18.444 10.421 0.468 1.00 9.39 280 LEU B N 1
ATOM 4459 C CA . LEU B 1 280 ? 17.141 11.057 0.429 1.00 9.00 280 LEU B CA 1
ATOM 4460 C C . LEU B 1 280 ? 16.241 10.360 -0.566 1.00 8.57 280 LEU B C 1
ATOM 4461 O O . LEU B 1 280 ? 15.060 10.161 -0.271 1.00 8.55 280 LEU B O 1
ATOM 4466 N N . ALA B 1 281 ? 16.738 10.034 -1.745 1.00 7.44 281 ALA B N 1
ATOM 4467 C CA . ALA B 1 281 ? 15.934 9.335 -2.746 1.00 8.09 281 ALA B CA 1
ATOM 4468 C C . ALA B 1 281 ? 15.393 8.019 -2.157 1.00 8.85 281 ALA B C 1
ATOM 4469 O O . ALA B 1 281 ? 14.237 7.687 -2.390 1.00 8.48 281 ALA B O 1
ATOM 4471 N N . HIS B 1 282 ? 16.231 7.283 -1.452 1.00 8.50 282 HIS B N 1
ATOM 4472 C CA . HIS B 1 282 ? 15.815 6.010 -0.821 1.00 8.41 282 HIS B CA 1
ATOM 4473 C C . HIS B 1 282 ? 14.726 6.251 0.227 1.00 8.45 282 HIS B C 1
ATOM 4474 O O . HIS B 1 282 ? 13.758 5.506 0.275 1.00 9.23 282 HIS B O 1
ATOM 4481 N N . ARG B 1 283 ? 14.853 7.281 1.048 1.00 8.95 283 ARG B N 1
ATOM 4482 C CA . ARG B 1 283 ? 13.766 7.647 1.979 1.00 9.07 283 ARG B CA 1
ATOM 4483 C C . ARG B 1 283 ? 12.472 7.946 1.214 1.00 10.12 283 ARG B C 1
ATOM 4484 O O . ARG B 1 283 ? 11.397 7.493 1.640 1.00 10.15 283 ARG B O 1
ATOM 4492 N N . ARG B 1 284 ? 12.546 8.663 0.105 1.00 9.11 284 ARG B N 1
ATOM 4493 C CA . ARG B 1 284 ? 11.342 9.032 -0.671 1.00 10.87 284 ARG B CA 1
ATOM 4494 C C . ARG B 1 284 ? 10.715 7.795 -1.297 1.00 10.50 284 ARG B C 1
ATOM 4495 O O . ARG B 1 284 ? 9.496 7.688 -1.352 1.00 11.50 284 ARG B O 1
ATOM 4508 N N . LEU B 1 285 ? 11.526 6.907 -1.856 1.00 10.05 285 LEU B N 1
ATOM 4509 C CA . LEU B 1 285 ? 11.033 5.641 -2.472 1.00 10.06 285 LEU B CA 1
ATOM 4510 C C . LEU B 1 285 ? 10.349 4.826 -1.396 1.00 11.16 285 LEU B C 1
ATOM 4511 O O . LEU B 1 285 ? 9.257 4.287 -1.615 1.00 10.62 285 LEU B O 1
ATOM 4516 N N . ALA B 1 286 ? 10.930 4.731 -0.202 1.00 11.09 286 ALA B N 1
ATOM 4517 C CA . ALA B 1 286 ? 10.331 3.914 0.880 1.00 12.14 286 ALA B CA 1
ATOM 4518 C C . ALA B 1 286 ? 8.993 4.519 1.271 1.00 12.69 286 ALA B C 1
ATOM 4519 O O . ALA B 1 286 ? 8.020 3.747 1.440 1.00 14.01 286 ALA B O 1
ATOM 4521 N N . ARG B 1 287 ? 8.906 5.833 1.422 1.00 13.71 287 ARG B N 1
ATOM 4522 C CA . ARG B 1 287 ? 7.617 6.501 1.782 1.00 16.46 287 ARG B CA 1
ATOM 4523 C C . ARG B 1 287 ? 6.605 6.237 0.663 1.00 15.32 287 ARG B C 1
ATOM 4524 O O . ARG B 1 287 ? 5.404 6.144 0.973 1.00 17.29 287 ARG B O 1
ATOM 4532 N N . ALA B 1 288 ? 7.019 6.204 -0.594 1.00 13.68 288 ALA B N 1
ATOM 4533 C CA . ALA B 1 288 ? 6.103 5.990 -1.734 1.00 15.35 288 ALA B CA 1
ATOM 4534 C C . ALA B 1 288 ? 5.725 4.522 -1.884 1.00 15.61 288 ALA B C 1
ATOM 4535 O O . ALA B 1 288 ? 4.960 4.214 -2.871 1.00 18.05 288 ALA B O 1
ATOM 4537 N N . GLY B 1 289 ? 6.235 3.636 -1.062 1.00 13.89 289 GLY B N 1
ATOM 4538 C CA . GLY B 1 289 ? 5.921 2.209 -1.152 1.00 15.30 289 GLY B CA 1
ATOM 4539 C C . GLY B 1 289 ? 6.646 1.497 -2.248 1.00 14.46 289 GLY B C 1
ATOM 4540 O O . GLY B 1 289 ? 6.249 0.333 -2.634 1.00 16.51 289 GLY B O 1
ATOM 4541 N N . VAL B 1 290 ? 7.744 2.052 -2.740 1.00 11.90 290 VAL B N 1
ATOM 4542 C CA . VAL B 1 290 ? 8.541 1.394 -3.792 1.00 12.21 290 VAL B CA 1
ATOM 4543 C C . VAL B 1 290 ? 9.599 0.536 -3.115 1.00 11.77 290 VAL B C 1
ATOM 4544 O O . VAL B 1 290 ? 10.175 0.977 -2.097 1.00 12.99 290 VAL B O 1
ATOM 4548 N N . ASP B 1 291 ? 9.803 -0.655 -3.635 1.00 11.22 291 ASP B N 1
ATOM 4549 C CA . ASP B 1 291 ? 10.897 -1.533 -3.167 1.00 11.46 291 ASP B CA 1
ATOM 4550 C C . ASP B 1 291 ? 12.227 -0.906 -3.545 1.00 12.35 291 ASP B C 1
ATOM 4551 O O . ASP B 1 291 ? 12.582 -0.877 -4.720 1.00 15.83 291 ASP B O 1
ATOM 4556 N N . SER B 1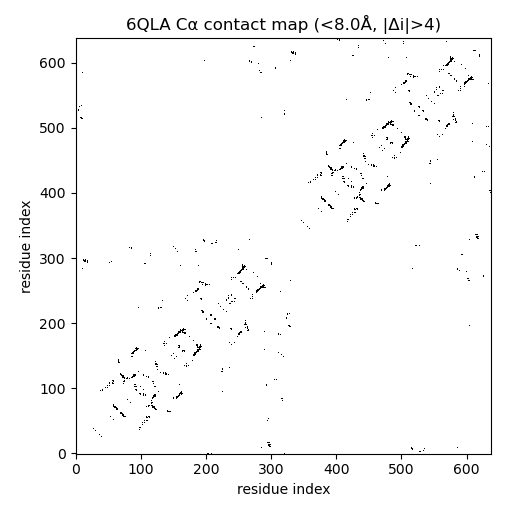 292 ? 13.013 -0.448 -2.623 1.00 9.62 292 SER B N 1
ATOM 4557 C CA . SER B 1 292 ? 14.356 0.088 -2.896 1.00 10.21 292 SER B CA 1
ATOM 4558 C C . SER B 1 292 ? 15.369 -0.452 -1.909 1.00 9.95 292 SER B C 1
ATOM 4559 O O . SER B 1 292 ? 15.027 -0.871 -0.779 1.00 11.05 292 SER B O 1
ATOM 4562 N N . GLU B 1 293 ? 16.620 -0.444 -2.331 1.00 9.60 293 GLU B N 1
ATOM 4563 C CA . GLU B 1 293 ? 17.747 -0.982 -1.545 1.00 9.88 293 GLU B CA 1
ATOM 4564 C C . GLU B 1 293 ? 18.873 0.030 -1.687 1.00 10.42 293 GLU B C 1
ATOM 4565 O O . GLU B 1 293 ? 19.135 0.456 -2.835 1.00 10.12 293 GLU B O 1
ATOM 4571 N N . LEU B 1 294 ? 19.528 0.422 -0.618 1.00 9.37 294 LEU B N 1
ATOM 4572 C CA . LEU B 1 294 ? 20.638 1.403 -0.601 1.00 9.47 294 LEU B CA 1
ATOM 4573 C C . LEU B 1 294 ? 21.871 0.692 -0.039 1.00 10.43 294 LEU B C 1
ATOM 4574 O O . LEU B 1 294 ? 21.782 0.076 1.050 1.00 10.18 294 LEU B O 1
ATOM 4579 N N . HIS B 1 295 ? 23.001 0.812 -0.722 1.00 9.22 295 HIS B N 1
ATOM 4580 C CA . HIS B 1 295 ? 24.277 0.389 -0.150 1.00 9.87 295 HIS B CA 1
ATOM 4581 C C . HIS B 1 295 ? 25.307 1.483 -0.268 1.00 11.34 295 HIS B C 1
ATOM 4582 O O . HIS B 1 295 ? 25.354 2.153 -1.302 1.00 11.80 295 HIS B O 1
ATOM 4589 N N . LEU B 1 296 ? 26.118 1.615 0.756 1.00 10.61 296 LEU B N 1
ATOM 4590 C CA . LEU B 1 296 ? 27.194 2.607 0.802 1.00 11.93 296 LEU B CA 1
ATOM 4591 C C . LEU B 1 296 ? 28.477 1.876 1.135 1.00 12.07 296 LEU B C 1
ATOM 4592 O O . LEU B 1 296 ? 28.513 1.078 2.076 1.00 12.80 296 LEU B O 1
ATOM 4597 N N . PHE B 1 297 ? 29.526 2.146 0.387 1.00 10.11 297 PHE B N 1
ATOM 4598 C CA . PHE B 1 297 ? 30.849 1.542 0.627 1.00 10.00 297 PHE B CA 1
ATOM 4599 C C . PHE B 1 297 ? 31.755 2.562 1.298 1.00 11.25 297 PHE B C 1
ATOM 4600 O O . PHE B 1 297 ? 32.317 3.439 0.620 1.00 11.51 297 PHE B O 1
ATOM 4608 N N . ASP B 1 298 ? 31.903 2.488 2.604 1.00 11.01 298 ASP B N 1
ATOM 4609 C CA . ASP B 1 298 ? 32.604 3.539 3.356 1.00 11.26 298 ASP B CA 1
ATOM 4610 C C . ASP B 1 298 ? 34.013 3.721 2.785 1.00 12.06 298 ASP B C 1
ATOM 4611 O O . ASP B 1 298 ? 34.725 2.775 2.519 1.00 12.00 298 ASP B O 1
ATOM 4616 N N . GLY B 1 299 ? 34.388 4.999 2.640 1.00 12.68 299 GLY B N 1
ATOM 4617 C CA . GLY B 1 299 ? 35.767 5.387 2.263 1.00 13.31 299 GLY B CA 1
ATOM 4618 C C . GLY B 1 299 ? 36.006 5.481 0.774 1.00 14.73 299 GLY B C 1
ATOM 4619 O O . GLY B 1 299 ? 37.114 5.889 0.368 1.00 15.18 299 GLY B O 1
ATOM 4620 N N . LEU B 1 300 ? 35.068 5.041 -0.071 1.00 10.74 300 LEU B N 1
ATOM 4621 C CA . LEU B 1 300 ? 35.273 4.932 -1.523 1.00 11.93 300 LEU B CA 1
ATOM 4622 C C . LEU B 1 300 ? 34.568 6.084 -2.213 1.00 12.09 300 LEU B C 1
ATOM 4623 O O . LEU B 1 300 ? 33.566 6.616 -1.763 1.00 13.26 300 LEU B O 1
ATOM 4628 N N . PRO B 1 301 ? 35.114 6.459 -3.373 1.00 12.83 301 PRO B N 1
ATOM 4629 C CA . PRO B 1 301 ? 34.620 7.638 -4.093 1.00 13.59 301 PRO B CA 1
ATOM 4630 C C . PRO B 1 301 ? 33.486 7.305 -5.046 1.00 12.73 301 PRO B C 1
ATOM 4631 O O . PRO B 1 301 ? 33.027 6.185 -5.218 1.00 12.13 301 PRO B O 1
ATOM 4635 N N . HIS B 1 302 ? 33.057 8.350 -5.731 1.00 13.13 302 HIS B N 1
ATOM 4636 C CA . HIS B 1 302 ? 32.082 8.274 -6.824 1.00 12.57 302 HIS B CA 1
ATOM 4637 C C . HIS B 1 302 ? 32.437 7.172 -7.816 1.00 11.76 302 HIS B C 1
ATOM 4638 O O . HIS B 1 302 ? 33.601 7.131 -8.280 1.00 13.82 302 HIS B O 1
ATOM 4645 N N . ALA B 1 303 ? 31.502 6.332 -8.220 1.00 11.97 303 ALA B N 1
ATOM 4646 C CA . ALA B 1 303 ? 31.693 5.383 -9.327 1.00 12.48 303 ALA B CA 1
ATOM 4647 C C . ALA B 1 303 ? 32.929 4.531 -9.081 1.00 12.32 303 ALA B C 1
ATOM 4648 O O . ALA B 1 303 ? 33.634 4.196 -10.014 1.00 14.62 303 ALA B O 1
ATOM 4650 N N . PHE B 1 304 ? 33.164 4.105 -7.857 1.00 12.35 304 PHE B N 1
ATOM 4651 C CA . PHE B 1 304 ? 34.448 3.450 -7.461 1.00 11.80 304 PHE B CA 1
ATOM 4652 C C . PHE B 1 304 ? 34.616 2.138 -8.227 1.00 12.13 304 PHE B C 1
ATOM 4653 O O . PHE B 1 304 ? 35.765 1.694 -8.475 1.00 13.89 304 PHE B O 1
ATOM 4661 N N . PHE B 1 305 ? 33.519 1.497 -8.608 1.00 11.80 305 PHE B N 1
ATOM 4662 C CA . PHE B 1 305 ? 33.560 0.120 -9.105 1.00 13.30 305 PHE B CA 1
ATOM 4663 C C . PHE B 1 305 ? 33.844 0.070 -10.601 1.00 12.56 305 PHE B C 1
ATOM 4664 O O . PHE B 1 305 ? 33.694 -0.995 -11.255 1.00 13.32 305 PHE B O 1
ATOM 4672 N N . VAL B 1 306 ? 34.298 1.186 -11.176 1.00 12.33 306 VAL B N 1
ATOM 4673 C CA . VAL B 1 306 ? 34.949 1.090 -12.509 1.00 13.28 306 VAL B CA 1
ATOM 4674 C C . VAL B 1 306 ? 36.397 0.629 -12.361 1.00 14.32 306 VAL B C 1
ATOM 4675 O O . VAL B 1 306 ? 36.997 0.278 -13.408 1.00 15.29 306 VAL B O 1
ATOM 4679 N N . TRP B 1 307 ? 36.903 0.525 -11.147 1.00 14.35 307 TRP B N 1
ATOM 4680 C CA . TRP B 1 307 ? 38.263 -0.014 -10.849 1.00 13.99 307 TRP B CA 1
ATOM 4681 C C . TRP B 1 307 ? 38.103 -1.428 -10.308 1.00 14.18 307 TRP B C 1
ATOM 4682 O O . TRP B 1 307 ? 37.702 -1.596 -9.164 1.00 14.47 307 TRP B O 1
ATOM 4693 N N . PRO B 1 308 ? 38.278 -2.503 -11.094 1.00 14.53 308 PRO B N 1
ATOM 4694 C CA . PRO B 1 308 ? 37.876 -3.835 -10.638 1.00 15.35 308 PRO B CA 1
ATOM 4695 C C . PRO B 1 308 ? 38.867 -4.525 -9.680 1.00 16.56 308 PRO B C 1
ATOM 4696 O O . PRO B 1 308 ? 38.533 -5.569 -9.119 1.00 19.63 308 PRO B O 1
ATOM 4700 N N . ASP B 1 309 ? 40.047 -3.973 -9.467 1.00 16.70 309 ASP B N 1
ATOM 4701 C CA . ASP B 1 309 ? 41.116 -4.689 -8.727 1.00 17.08 309 ASP B CA 1
ATOM 4702 C C . ASP B 1 309 ? 41.047 -4.448 -7.223 1.00 16.85 309 ASP B C 1
ATOM 4703 O O . ASP B 1 309 ? 42.044 -4.012 -6.572 1.00 16.93 309 ASP B O 1
ATOM 4708 N N . MET B 1 310 ? 39.866 -4.700 -6.651 1.00 15.05 310 MET B N 1
ATOM 4709 C CA . MET B 1 310 ? 39.680 -4.650 -5.204 1.00 14.60 310 MET B CA 1
ATOM 4710 C C . MET B 1 310 ? 38.440 -5.484 -4.877 1.00 13.21 310 MET B C 1
ATOM 4711 O O . MET B 1 310 ? 37.474 -5.529 -5.659 1.00 14.75 310 MET B O 1
ATOM 4716 N N . PRO B 1 311 ? 38.482 -6.188 -3.741 1.00 15.90 311 PRO B N 1
ATOM 4717 C CA . PRO B 1 311 ? 37.334 -6.977 -3.296 1.00 15.02 311 PRO B CA 1
ATOM 4718 C C . PRO B 1 311 ? 36.042 -6.159 -3.227 1.00 13.42 311 PRO B C 1
ATOM 4719 O O . PRO B 1 311 ? 34.993 -6.720 -3.532 1.00 12.95 311 PRO B O 1
ATOM 4723 N N . GLU B 1 312 ? 36.150 -4.883 -2.871 1.00 12.23 312 GLU B N 1
ATOM 4724 C CA . GLU B 1 312 ? 34.963 -4.003 -2.745 1.00 12.20 312 GLU B CA 1
ATOM 4725 C C . GLU B 1 312 ? 34.253 -3.901 -4.086 1.00 12.20 312 GLU B C 1
ATOM 4726 O O . GLU B 1 312 ? 32.990 -3.764 -4.121 1.00 11.87 312 GLU B O 1
ATOM 4732 N N . SER B 1 313 ? 34.957 -3.828 -5.208 1.00 11.41 313 SER B N 1
ATOM 4733 C CA . SER B 1 313 ? 34.293 -3.779 -6.524 1.00 12.35 313 SER B CA 1
ATOM 4734 C C . SER B 1 313 ? 33.577 -5.075 -6.829 1.00 12.27 313 SER B C 1
ATOM 4735 O O . SER B 1 313 ? 32.436 -5.066 -7.247 1.00 11.17 313 SER B O 1
ATOM 4738 N N . LEU B 1 314 ? 34.225 -6.220 -6.560 1.00 12.44 314 LEU B N 1
ATOM 4739 C CA . LEU B 1 314 ? 33.554 -7.522 -6.768 1.00 13.01 314 LEU B CA 1
ATOM 4740 C C . LEU B 1 314 ? 32.289 -7.598 -5.895 1.00 12.62 314 LEU B C 1
ATOM 4741 O O . LEU B 1 314 ? 31.275 -8.122 -6.345 1.00 11.73 314 LEU B O 1
ATOM 4746 N N . GLU B 1 315 ? 32.401 -7.064 -4.701 1.00 10.80 315 GLU B N 1
ATOM 4747 C CA . GLU B 1 315 ? 31.281 -7.077 -3.733 1.00 11.08 315 GLU B CA 1
ATOM 4748 C C . GLU B 1 315 ? 30.117 -6.238 -4.329 1.00 11.16 315 GLU B C 1
ATOM 4749 O O . GLU B 1 315 ? 28.940 -6.631 -4.271 1.00 11.46 315 GLU B O 1
ATOM 4755 N N . ALA B 1 316 ? 30.443 -5.067 -4.872 1.00 10.54 316 ALA B N 1
ATOM 4756 C CA . ALA B 1 316 ? 29.435 -4.216 -5.502 1.00 10.91 316 ALA B CA 1
ATOM 4757 C C . ALA B 1 316 ? 28.766 -4.964 -6.631 1.00 10.37 316 ALA B C 1
ATOM 4758 O O . ALA B 1 316 ? 27.537 -4.910 -6.856 1.00 10.29 316 ALA B O 1
ATOM 4760 N N . TYR B 1 317 ? 29.553 -5.603 -7.518 1.00 10.50 317 TYR B N 1
ATOM 4761 C CA . TYR B 1 317 ? 28.973 -6.360 -8.652 1.00 11.31 317 TYR B CA 1
ATOM 4762 C C . TYR B 1 317 ? 27.991 -7.434 -8.165 1.00 11.01 317 TYR B C 1
ATOM 4763 O O . TYR B 1 317 ? 26.964 -7.627 -8.748 1.00 10.92 317 TYR B O 1
ATOM 4772 N N . ALA B 1 318 ? 28.347 -8.077 -7.058 1.00 11.17 318 ALA B N 1
ATOM 4773 C CA . ALA B 1 318 ? 27.492 -9.123 -6.487 1.00 11.55 318 ALA B CA 1
ATOM 4774 C C . ALA B 1 318 ? 26.185 -8.478 -5.966 1.00 11.11 318 ALA B C 1
ATOM 4775 O O . ALA B 1 318 ? 25.161 -9.157 -6.059 1.00 11.15 318 ALA B O 1
ATOM 4777 N N . LEU B 1 319 ? 26.262 -7.288 -5.369 1.00 10.43 319 LEU B N 1
ATOM 4778 C CA . LEU B 1 319 ? 25.003 -6.665 -4.868 1.00 10.43 319 LEU B CA 1
ATOM 4779 C C . LEU B 1 319 ? 24.137 -6.310 -6.073 1.00 10.99 319 LEU B C 1
ATOM 4780 O O . LEU B 1 319 ? 22.917 -6.413 -5.979 1.00 12.22 319 LEU B O 1
ATOM 4785 N N . ILE B 1 320 ? 24.724 -5.817 -7.166 1.00 10.25 320 ILE B N 1
ATOM 4786 C CA . ILE B 1 320 ? 23.960 -5.422 -8.375 1.00 11.77 320 ILE B CA 1
ATOM 4787 C C . ILE B 1 320 ? 23.314 -6.673 -8.962 1.00 10.62 320 ILE B C 1
ATOM 4788 O O . ILE B 1 320 ? 22.111 -6.690 -9.201 1.00 11.23 320 ILE B O 1
ATOM 4793 N N . ALA B 1 321 ? 24.079 -7.737 -9.152 1.00 11.06 321 ALA B N 1
ATOM 4794 C CA . ALA B 1 321 ? 23.597 -9.019 -9.677 1.00 12.50 321 ALA B CA 1
ATOM 4795 C C . ALA B 1 321 ? 22.491 -9.539 -8.751 1.00 12.24 321 ALA B C 1
ATOM 4796 O O . ALA B 1 321 ? 21.474 -10.012 -9.241 1.00 12.76 321 ALA B O 1
ATOM 4798 N N . GLY B 1 322 ? 22.708 -9.498 -7.444 1.00 12.28 322 GLY B N 1
ATOM 4799 C CA . GLY B 1 322 ? 21.732 -10.027 -6.476 1.00 12.77 322 GLY B CA 1
ATOM 4800 C C . GLY B 1 322 ? 20.419 -9.268 -6.511 1.00 13.39 322 GLY B C 1
ATOM 4801 O O . GLY B 1 322 ? 19.326 -9.889 -6.354 1.00 13.20 322 GLY B O 1
ATOM 4802 N N . PHE B 1 323 ? 20.497 -7.942 -6.649 1.00 11.30 323 PHE B N 1
ATOM 4803 C CA . PHE B 1 323 ? 19.282 -7.135 -6.747 1.00 11.69 323 PHE B CA 1
ATOM 4804 C C . PHE B 1 323 ? 18.486 -7.520 -7.968 1.00 11.33 323 PHE B C 1
ATOM 4805 O O . PHE B 1 323 ? 17.291 -7.825 -7.897 1.00 12.02 323 PHE B O 1
ATOM 4813 N N . PHE B 1 324 ? 19.110 -7.544 -9.150 1.00 10.33 324 PHE B N 1
ATOM 4814 C CA . PHE B 1 324 ? 18.383 -7.929 -10.379 1.00 10.71 324 PHE B CA 1
ATOM 4815 C C . PHE B 1 324 ? 17.894 -9.380 -10.278 1.00 10.83 324 PHE B C 1
ATOM 4816 O O . PHE B 1 324 ? 16.807 -9.667 -10.743 1.00 11.69 324 PHE B O 1
ATOM 4824 N N . ASP B 1 325 ? 18.723 -10.258 -9.719 1.00 11.58 325 ASP B N 1
ATOM 4825 C CA . ASP B 1 325 ? 18.346 -11.699 -9.640 1.00 13.23 325 ASP B CA 1
ATOM 4826 C C . ASP B 1 325 ? 17.093 -11.877 -8.767 1.00 12.64 325 ASP B C 1
ATOM 4827 O O . ASP B 1 325 ? 16.324 -12.824 -9.050 1.00 14.50 325 ASP B O 1
ATOM 4832 N N . SER B 1 326 ? 16.919 -11.025 -7.746 1.00 12.60 326 SER B N 1
ATOM 4833 C CA . SER B 1 326 ? 15.770 -11.151 -6.833 1.00 13.06 326 SER B CA 1
ATOM 4834 C C . SER B 1 326 ? 14.580 -10.337 -7.294 1.00 15.04 326 SER B C 1
ATOM 4835 O O . SER B 1 326 ? 13.462 -10.653 -6.847 1.00 16.31 326 SER B O 1
ATOM 4838 N N . ARG B 1 327 ? 14.745 -9.304 -8.120 1.00 12.40 327 ARG B N 1
ATOM 4839 C CA . ARG B 1 327 ? 13.604 -8.454 -8.486 1.00 12.63 327 ARG B CA 1
ATOM 4840 C C . ARG B 1 327 ? 13.076 -8.742 -9.895 1.00 12.23 327 ARG B C 1
ATOM 4841 O O . ARG B 1 327 ? 11.889 -8.521 -10.126 1.00 14.05 327 ARG B O 1
ATOM 4849 N N . LEU B 1 328 ? 13.886 -9.190 -10.834 1.00 11.87 328 LEU B N 1
ATOM 4850 C CA . LEU B 1 328 ? 13.407 -9.423 -12.213 1.00 11.93 328 LEU B CA 1
ATOM 4851 C C . LEU B 1 328 ? 12.624 -10.733 -12.305 1.00 13.88 328 LEU B C 1
ATOM 4852 O O . LEU B 1 328 ? 12.948 -11.694 -11.579 1.00 14.68 328 LEU B O 1
ATOM 4857 N N . GLY B 1 329 ? 11.594 -10.740 -13.144 1.00 14.17 329 GLY B N 1
ATOM 4858 C CA . GLY B 1 329 ? 10.924 -12.000 -13.515 1.00 16.10 329 GLY B CA 1
ATOM 4859 C C . GLY B 1 329 ? 11.813 -12.930 -14.299 1.00 17.39 329 GLY B C 1
ATOM 4860 O O . GLY B 1 329 ? 12.883 -12.539 -14.733 1.00 15.80 329 GLY B O 1
ATOM 4861 N N . LEU B 1 330 ? 11.376 -14.193 -14.440 1.00 21.44 330 LEU B N 1
ATOM 4862 C CA . LEU B 1 330 ? 12.197 -15.304 -14.973 1.00 25.11 330 LEU B CA 1
ATOM 4863 C C . LEU B 1 330 ? 11.566 -15.878 -16.234 1.00 24.99 330 LEU B C 1
ATOM 4864 O O . LEU B 1 330 ? 12.313 -16.426 -17.096 1.00 26.94 330 LEU B O 1
ATOM 4869 N N . THR B 1 331 ? 10.253 -15.866 -16.276 1.00 26.39 331 THR B N 1
ATOM 4870 C CA . THR B 1 331 ? 9.469 -16.669 -17.260 1.00 29.29 331 THR B CA 1
ATOM 4871 C C . THR B 1 331 ? 9.490 -15.981 -18.612 1.00 27.86 331 THR B C 1
ATOM 4872 O O . THR B 1 331 ? 9.493 -14.764 -18.672 1.00 27.18 331 THR B O 1
ATOM 4876 N N . PRO B 1 332 ? 9.488 -16.729 -19.739 1.00 29.66 332 PRO B N 1
ATOM 4877 C CA . PRO B 1 332 ? 9.531 -16.124 -21.078 1.00 30.45 332 PRO B CA 1
ATOM 4878 C C . PRO B 1 332 ? 8.284 -15.364 -21.544 1.00 29.76 332 PRO B C 1
ATOM 4879 O O . PRO B 1 332 ? 7.254 -15.547 -20.923 1.00 32.66 332 PRO B O 1
#

Radius of gyration: 24.83 Å; Cα contacts (8 Å, |Δi|>4): 1480; chains: 2; bounding box: 55×54×74 Å

B-factor: mean 19.74, std 10.94, range [7.44, 81.3]

Secondary structure (DSSP, 8-state):
-GGGSPPPTTS-HHHHHHHHHHHHT-----TT-HHHHHHHHHHHHHHHHHHHHHH--EEEEEEEETTEEEEEEEETT---GGGTT-EEEEE--STTT--TTHHHHHHHHHHIIIII--EEEE-PPPTTTS-TTHHHHHHHHHHHHHTTTS-GGGEEEEEETHHHHHHHHHHHHHHHTTPPPPSEEEEES--SS---SSHHHHTTSS--STT--PPPPPSS--SGGGTT--TT-TTTSGGG-HHHHHT---EEEEEETT-TTHHHHHHHHHHHHHTT--EEEEEETT--TTGGG--SSHHHHHHHHHHHHHHHHHS----/-GGGSPPPTTS-HHHHHHHHHHHHT-----TT-HHHHHHHHHHHHHHHHHHHHHH--EEEEEEEETTEEEEEEEETT---GGGTT-EEEEE--STTT--TTHHHHHHHHHHIIIII--EEEE-PPPTTTS-TTHHHHHHHHHHHHHTTTS-GGGEEEEEETHHHHHHHHHHHHHHHTTPPPPSEEEEES--SS---SSHHHHTTSS--BTTB-PPPPPSS--SGGGTT--TT-TTTSGGG-HHHHHT--SEEEEEETT-TTHHHHHHHHHHHHHTT--EEEEEETT--TTGGG--SSHHHHHHHHHHHHHHHHHS----

Organism: NCBI:txid77133

InterPro domains:
  IPR013094 Alpha/beta hydrolase fold-3 [PF07859] (101-305)
  IPR029058 Alpha/Beta hydrolase fold [G3DSA:3.40.50.1820] (19-326)
  IPR029058 Alpha/Beta hydrolase fold [SSF53474] (76-328)
  IPR050300 GDXG lipolytic enzyme [PTHR48081] (53-326)

Solvent-accessible surface area: 23508 Å² total; per-residue (Å²): 53,25,103,122,14,40,45,2,81,32,18,19,107,86,0,112,61,2,33,100,81,29,112,92,26,72,37,77,163,17,106,76,52,40,119,117,43,64,65,57,52,88,101,40,19,51,59,12,28,90,12,0,103,163,60,23,164,19,114,56,107,128,57,92,18,72,98,14,70,0,18,6,0,18,19,27,129,23,53,43,71,122,3,160,29,2,1,0,0,0,0,0,8,16,44,15,35,28,6,40,30,13,6,2,14,2,17,0,0,3,3,0,31,54,19,11,0,8,0,3,1,0,52,5,96,30,0,44,118,43,92,28,37,6,0,0,69,13,0,3,22,0,0,101,5,1,44,141,137,38,44,17,58,1,0,0,0,3,0,3,23,4,0,0,9,0,0,0,0,0,7,3,17,0,114,130,72,68,29,71,115,1,12,0,0,0,0,0,1,8,5,0,14,18,29,14,0,5,7,0,10,22,45,53,68,17,81,31,12,89,96,71,123,28,53,121,18,53,53,69,23,97,26,36,2,4,123,85,20,32,61,135,42,33,95,0,2,0,7,67,20,88,63,15,1,73,95,2,0,24,4,0,0,0,0,0,22,44,0,52,6,13,4,8,0,2,46,2,2,10,26,1,28,140,34,68,16,62,17,31,0,0,12,0,10,2,0,38,48,16,0,12,20,9,2,49,4,66,8,0,85,32,0,1,55,17,0,10,36,4,0,43,75,73,9,24,82,93,132,51,22,105,131,13,43,53,2,80,32,16,18,103,86,0,109,63,2,30,103,97,28,113,91,40,73,37,75,163,16,150,79,61,40,124,112,40,65,62,57,50,87,104,44,17,53,56,14,25,84,10,0,103,178,62,24,153,18,154,54,112,127,55,93,17,70,100,12,69,0,17,6,0,43,10,22,111,36,49,47,82,119,5,108,43,2,1,0,0,0,0,0,8,16,41,14,43,30,6,39,30,11,5,3,13,1,16,0,0,2,3,0,28,56,18,12,0,8,0,3,1,0,53,5,97,28,0,45,115,42,103,30,36,5,0,0,70,13,0,0,10,0,0,88,5,1,43,141,133,38,49,17,57,3,0,0,0,4,0,3,21,4,0,0,10,0,0,0,0,0,6,0,32,0,98,130,70,67,36,73,116,1,12,0,0,0,1,1,2,8,4,0,14,18,26,15,0,6,6,0,7,26,48,49,64,15,102,29,7,89,92,53,201,30,59,120,16,57,49,73,20,96,22,37,3,4,125,74,21,33,60,135,51,36,91,0,2,0,7,71,17,93,60,8,1,78,94,3,0,26,4,0,0,0,0,0,25,53,0,55,6,13,4,9,0,2,48,2,2,11,31,0,29,147,32,70,17,63,18,29,0,0,13,0,10,1,0,37,50,16,0,11,20,12,3,55,5,58,9,0,85,28,0,0,55,14,1,10,37,4,0,45,76,73,9,27,72,99,129

Sequence (638 aa):
LMSWLPPSNQLSPEARSVLDRMDAAKAPEFNGDLVRQRAFYQQFNDDRLVEMRRVFRTRERHETLNAVHVQVVEPADGVSARNRDRVLINVHGGAFMWGAGSGALVEAIPIAATMGVSSVVTVDYRLAPENRYPAASEDVTAVYRALLERYPAANIGIFGTSAGGVITAQAVTWIRREGLPRPGAIGTLSGTGAPYSGDSPYLAGVVPVGPGVKAPPLPGLLPTAYMEGVGADDARAYPLTSDAETVFMPPTLLLAGGRDFAVSALSLAHRRLARAGVDSELHLFDGLPHAFFVWPDMPESLEAYALIAGFFDSRLGLTPLMSWLPPSNQLSPEARSVLDRMDAAKAPEFNGDLVRQRAFYQQFNDDRLVEMRRRVFRTRERHETLNAVHVQVVEPADGVSARNRDRVLINVHGGAFMWGAGSGALVEAIPIAATMGVSVVTVDYRLAPENRYPAASEDVTAVYRALLERYPAANIGIFGTSAGGVITAQAVTWIRREGLPRPGAIGTLSGTGAPYSGDSPYLAGVVPVGPGVKAPPLPGLLPTAYMEGVGADDARAYPLTSDAETVFMPPTLLLAGGRDFAVSALSLAHRRLARAGVDSELHLFDGLPHAFFVWPDMPESLEAYALIAGFFDSRLGLTP